Protein AF-A0A1J4JQF6-F1 (afdb_monomer_lite)

Secondary structure (DSSP, 8-state):
----SGGGS-TT-SEEE-TTS-----TTGGG-TT--EEE-TTS---S-TT----TT--EEE-TTSGGGGSTTHHHHHHHHH-TT--EETTEEPPHHHHHGGG-TTHHHHHHHHHTTPEEEE-TTS-EEEE-S---HHHHHHHHHHHHTTS--------HHHHHHHHHHHHHHHHHHHHHHHHT-------------TTHHHHHHHHHHHSPPPHHHHHHHHHHHHHHHHHHHHHHHHHHHHHHHHHHHHHHHHHHHHHHHHHHHHHHHHHHH-TT-HHHHHHHHHHHHHHHHTTTHHHHHHHHHHHHHHHHHHHHHHTT---------HHHHHHHHHHHHHHHHHHHHHHHHHHHHHHHHHHHHHHHHHHHHHHHHHHHHHHHHHHHHHHHHHHHHHHHHHHHHHHHHHHHHHHHHHHHHHHHHHHHHHHHHHHHHHHHHHHHHTT------

Structure (mmCIF, N/CA/C/O backbone):
data_AF-A0A1J4JQF6-F1
#
_entry.id   AF-A0A1J4JQF6-F1
#
loop_
_atom_site.group_PDB
_atom_site.id
_atom_site.type_symbol
_atom_site.label_atom_id
_atom_site.label_alt_id
_atom_site.label_comp_id
_atom_site.label_asym_id
_atom_site.label_entity_id
_atom_site.label_seq_id
_atom_site.pdbx_PDB_ins_code
_atom_site.Cartn_x
_atom_site.Cartn_y
_atom_site.Cartn_z
_atom_site.occupancy
_atom_site.B_iso_or_equiv
_atom_site.auth_seq_id
_atom_site.auth_comp_id
_atom_site.auth_asym_id
_atom_site.auth_atom_id
_atom_site.pdbx_PDB_model_num
ATOM 1 N N . MET A 1 1 ? 3.246 -4.692 26.650 1.00 54.38 1 MET A N 1
ATOM 2 C CA . MET A 1 1 ? 4.022 -3.482 26.991 1.00 54.38 1 MET A CA 1
ATOM 3 C C . MET A 1 1 ? 3.945 -2.548 25.800 1.00 54.38 1 MET A C 1
ATOM 5 O O . MET A 1 1 ? 4.143 -3.024 24.689 1.00 54.38 1 MET A O 1
ATOM 9 N N . ASN A 1 2 ? 3.600 -1.278 26.016 1.00 64.62 2 ASN A N 1
ATOM 10 C CA . ASN A 1 2 ? 3.601 -0.283 24.946 1.00 64.62 2 ASN A CA 1
ATOM 11 C C . ASN A 1 2 ? 5.020 0.256 24.807 1.00 64.62 2 ASN A C 1
ATOM 13 O O . ASN A 1 2 ? 5.475 1.004 25.667 1.00 64.62 2 ASN A O 1
ATOM 17 N N . PHE A 1 3 ? 5.720 -0.160 23.757 1.00 76.44 3 PHE A N 1
ATOM 18 C CA . PHE A 1 3 ? 7.045 0.365 23.451 1.00 76.44 3 PHE A CA 1
ATOM 19 C C . PHE A 1 3 ? 6.894 1.458 22.400 1.00 76.44 3 PHE A C 1
ATOM 21 O O . PHE A 1 3 ? 6.504 1.190 21.263 1.00 76.44 3 PHE A O 1
ATOM 28 N N . SER A 1 4 ? 7.180 2.697 22.787 1.00 78.31 4 SER A N 1
ATOM 29 C CA . SER A 1 4 ? 7.195 3.841 21.870 1.00 78.31 4 SER A CA 1
ATOM 30 C C . SER A 1 4 ? 8.532 3.996 21.149 1.00 78.31 4 SER A C 1
ATOM 32 O O . SER A 1 4 ? 8.583 4.597 20.076 1.00 78.31 4 SER A O 1
ATOM 34 N N . SER A 1 5 ? 9.611 3.462 21.728 1.00 87.19 5 SER A N 1
ATOM 35 C CA . SER A 1 5 ? 10.968 3.632 21.225 1.00 87.19 5 SER A CA 1
ATOM 36 C C . SER A 1 5 ? 11.800 2.365 21.391 1.00 87.19 5 SER A C 1
ATOM 38 O O . SER A 1 5 ? 11.617 1.591 22.330 1.00 87.19 5 SER A O 1
ATOM 40 N N . PHE A 1 6 ? 12.782 2.177 20.508 1.00 92.62 6 PHE A N 1
ATOM 41 C CA . PHE A 1 6 ? 13.780 1.124 20.674 1.00 92.62 6 PHE A CA 1
ATOM 42 C C . PHE A 1 6 ? 14.639 1.350 21.920 1.00 92.62 6 PHE A C 1
ATOM 44 O O . PHE A 1 6 ? 15.170 0.385 22.464 1.00 92.62 6 PHE A O 1
ATOM 51 N N . HIS A 1 7 ? 14.756 2.588 22.416 1.00 91.81 7 HIS A N 1
ATOM 52 C CA . HIS A 1 7 ? 15.468 2.897 23.660 1.00 91.81 7 HIS A CA 1
ATOM 53 C C . HIS A 1 7 ? 14.913 2.150 24.877 1.00 91.81 7 HIS A C 1
ATOM 55 O O . HIS A 1 7 ? 15.701 1.775 25.742 1.00 91.81 7 HIS A O 1
ATOM 61 N N . ASP A 1 8 ? 13.625 1.816 24.866 1.00 87.88 8 ASP A N 1
ATOM 62 C CA . ASP A 1 8 ? 12.907 1.229 26.001 1.00 87.88 8 ASP A CA 1
ATOM 63 C C . ASP A 1 8 ? 13.146 -0.288 26.165 1.00 87.88 8 ASP A C 1
ATOM 65 O O . ASP A 1 8 ? 12.701 -0.888 27.139 1.00 87.88 8 ASP A O 1
ATOM 69 N N . ILE A 1 9 ? 13.832 -0.930 25.211 1.00 90.50 9 ILE A N 1
ATOM 70 C CA . ILE A 1 9 ? 13.995 -2.393 25.141 1.00 90.50 9 ILE A CA 1
ATOM 71 C C . ILE A 1 9 ? 15.447 -2.795 25.453 1.00 90.50 9 ILE A C 1
ATOM 73 O O . ILE A 1 9 ? 16.387 -2.167 24.976 1.00 90.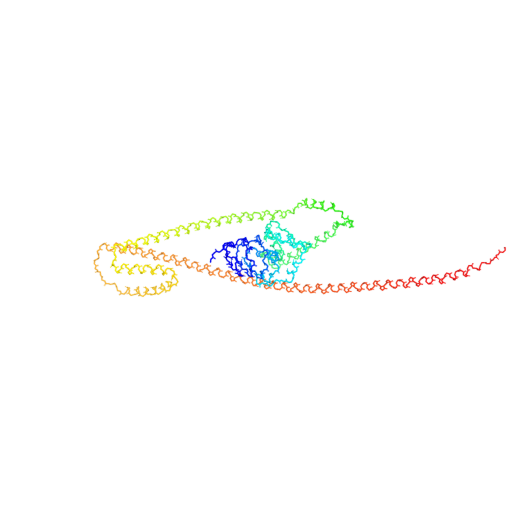50 9 ILE A O 1
ATOM 77 N N . GLU A 1 10 ? 15.690 -3.860 26.211 1.00 90.81 10 GLU A N 1
ATOM 78 C CA . GLU A 1 10 ? 17.061 -4.340 26.464 1.00 90.81 10 GLU A CA 1
ATOM 79 C C . GLU A 1 10 ? 17.756 -4.875 25.189 1.00 90.81 10 GLU A C 1
ATOM 81 O O . GLU A 1 10 ? 17.100 -5.463 24.342 1.00 90.81 10 GLU A O 1
ATOM 86 N N . PRO A 1 11 ? 19.079 -4.721 25.005 1.00 89.06 11 PRO A N 1
ATOM 87 C CA . PRO A 1 11 ? 19.758 -4.986 23.724 1.00 89.06 11 PRO A CA 1
ATOM 88 C C . PRO A 1 11 ? 19.909 -6.468 23.318 1.00 89.06 11 PRO A C 1
ATOM 90 O O . PRO A 1 11 ? 20.356 -6.750 22.207 1.00 89.06 11 PRO A O 1
ATOM 93 N N . ASN A 1 12 ? 19.553 -7.421 24.183 1.00 91.88 12 ASN A N 1
ATOM 94 C CA . ASN A 1 12 ? 19.925 -8.837 24.039 1.00 91.88 12 ASN A CA 1
ATOM 95 C C . ASN A 1 12 ? 18.908 -9.707 23.274 1.00 91.88 12 ASN A C 1
ATOM 97 O O . ASN A 1 12 ? 18.978 -10.933 23.343 1.00 91.88 12 ASN A O 1
ATOM 101 N N . PHE A 1 13 ? 17.970 -9.107 22.540 1.00 94.25 13 PHE A N 1
ATOM 102 C CA . PHE A 1 13 ? 16.966 -9.858 21.781 1.00 94.25 13 PHE A CA 1
ATOM 103 C C . PHE A 1 13 ? 17.447 -10.247 20.380 1.00 94.25 13 PHE A C 1
ATOM 105 O O . PHE A 1 13 ? 18.063 -9.455 19.666 1.00 94.25 13 PHE A O 1
ATOM 112 N N . THR A 1 14 ? 17.095 -11.465 19.971 1.00 97.06 14 THR A N 1
ATOM 113 C CA . THR A 1 14 ? 17.257 -11.969 18.599 1.00 97.06 14 THR A CA 1
ATOM 114 C C . THR A 1 14 ? 16.012 -11.734 17.746 1.00 97.06 14 THR A C 1
ATOM 116 O O . THR A 1 14 ? 16.110 -11.640 16.526 1.00 97.06 14 THR A O 1
ATOM 119 N N . GLU A 1 15 ? 14.841 -11.586 18.365 1.00 97.56 15 GLU A N 1
ATOM 120 C CA . GLU A 1 15 ? 13.578 -11.317 17.682 1.00 97.56 15 GLU A CA 1
ATOM 121 C C . GLU A 1 15 ? 12.820 -10.206 18.412 1.00 97.56 15 GLU A C 1
ATOM 123 O O . GLU A 1 15 ? 12.646 -10.257 19.630 1.00 97.56 15 GLU A O 1
ATOM 128 N N . ILE A 1 16 ? 12.366 -9.195 17.670 1.00 96.69 16 ILE A N 1
ATOM 129 C CA . ILE A 1 16 ? 11.576 -8.081 18.204 1.00 96.69 16 ILE A CA 1
ATOM 130 C C . ILE A 1 16 ? 10.294 -7.944 17.389 1.00 96.69 16 ILE A C 1
ATOM 132 O O . ILE A 1 16 ? 10.332 -7.793 16.167 1.00 96.69 16 ILE A O 1
ATOM 136 N N . ASN A 1 17 ? 9.150 -7.949 18.078 1.00 96.19 17 ASN A N 1
ATOM 137 C CA . ASN A 1 17 ? 7.843 -7.678 17.489 1.00 96.19 17 ASN A CA 1
ATOM 138 C C . ASN A 1 17 ? 7.193 -6.461 18.158 1.00 96.19 17 ASN A C 1
ATOM 140 O O . ASN A 1 17 ? 6.774 -6.516 19.311 1.00 96.19 17 ASN A O 1
ATOM 144 N N . MET A 1 18 ? 7.098 -5.374 17.400 1.00 94.81 18 MET A N 1
ATOM 145 C CA . MET A 1 18 ? 6.457 -4.111 17.757 1.00 94.81 18 MET A CA 1
ATOM 146 C C . MET A 1 18 ? 5.258 -3.823 16.841 1.00 94.81 18 MET A C 1
ATOM 148 O O . MET A 1 18 ? 4.912 -2.664 16.610 1.00 94.81 18 MET A O 1
ATOM 152 N N . SER A 1 19 ? 4.624 -4.859 16.281 1.00 96.12 19 SER A N 1
ATOM 153 C CA . SER A 1 19 ? 3.464 -4.674 15.410 1.00 96.12 19 SER A CA 1
ATOM 154 C C . SER A 1 19 ? 2.338 -3.919 16.124 1.00 96.12 19 SER A C 1
ATOM 156 O O . SER A 1 19 ? 1.979 -4.249 17.255 1.00 96.12 19 SER A O 1
ATOM 158 N N . GLY A 1 20 ? 1.758 -2.923 15.452 1.00 93.25 20 GLY A N 1
ATOM 159 C CA . GLY A 1 20 ? 0.657 -2.109 15.984 1.00 93.25 20 GLY A CA 1
ATOM 160 C C . GLY A 1 20 ? 1.062 -1.098 17.063 1.00 93.25 20 GLY A C 1
ATOM 161 O O . GLY A 1 20 ? 0.194 -0.437 17.627 1.00 93.25 20 GLY A O 1
ATOM 162 N N . GLN A 1 21 ? 2.356 -0.973 17.368 1.00 93.69 21 GLN A N 1
ATOM 163 C CA . GLN A 1 21 ? 2.862 -0.003 18.339 1.00 93.69 21 GLN A CA 1
ATOM 164 C C . GLN A 1 21 ? 3.095 1.373 17.683 1.00 93.69 21 GLN A C 1
ATOM 166 O O . GLN A 1 21 ? 3.360 1.453 16.479 1.00 93.69 21 GLN A O 1
ATOM 171 N N . PRO A 1 22 ? 3.047 2.483 18.443 1.00 90.88 22 PRO A N 1
ATOM 172 C CA . PRO A 1 22 ? 3.222 3.837 17.911 1.00 90.88 22 PRO A CA 1
ATOM 173 C C . PRO A 1 22 ? 4.701 4.186 17.649 1.00 90.88 22 PRO A C 1
ATOM 175 O O . PRO A 1 22 ? 5.174 5.257 18.020 1.00 90.88 22 PRO A O 1
ATOM 178 N N . VAL A 1 23 ? 5.451 3.285 17.011 1.00 91.69 23 VAL A N 1
ATOM 179 C CA . VAL A 1 23 ? 6.859 3.504 16.650 1.00 91.69 23 VAL A CA 1
ATOM 180 C C . VAL A 1 23 ? 6.935 4.521 15.514 1.00 91.69 23 VAL A C 1
ATOM 182 O O . VAL A 1 23 ? 6.293 4.346 14.476 1.00 91.69 23 VAL A O 1
ATOM 185 N N . LEU A 1 24 ? 7.723 5.581 15.710 1.00 90.88 24 LEU A N 1
ATOM 186 C CA . LEU A 1 24 ? 7.863 6.692 14.758 1.00 90.88 24 LEU A CA 1
ATOM 187 C C . LEU A 1 24 ? 9.199 6.681 14.000 1.00 90.88 24 LEU A C 1
ATOM 189 O O . LEU A 1 24 ? 9.272 7.191 12.880 1.00 90.88 24 LEU A O 1
ATOM 193 N N . SER A 1 25 ? 10.254 6.120 14.595 1.00 92.94 25 SER A N 1
ATOM 194 C CA . SER A 1 25 ? 11.617 6.131 14.052 1.00 92.94 25 SER A CA 1
ATOM 195 C C . SER A 1 25 ? 12.399 4.874 14.444 1.00 92.94 25 SER A C 1
ATOM 197 O O . SER A 1 25 ? 11.974 4.103 15.302 1.00 92.94 25 SER A O 1
ATOM 199 N N . PHE A 1 26 ? 13.566 4.693 13.822 1.00 96.44 26 PHE A N 1
ATOM 200 C CA . PHE A 1 26 ? 14.529 3.643 14.166 1.00 96.44 26 PHE A CA 1
ATOM 201 C C . PHE A 1 26 ? 15.577 4.098 15.191 1.00 96.44 26 PHE A C 1
ATOM 203 O O . PHE A 1 26 ? 16.621 3.466 15.332 1.00 96.44 26 PHE A O 1
ATOM 210 N N . ASP A 1 27 ? 15.330 5.204 15.892 1.00 94.88 27 ASP A N 1
ATOM 211 C CA . ASP A 1 27 ? 16.295 5.731 16.853 1.00 94.88 27 ASP A CA 1
ATOM 212 C C . ASP A 1 27 ? 16.505 4.754 18.015 1.00 94.88 27 ASP A C 1
ATOM 214 O O . ASP A 1 27 ? 15.544 4.200 18.545 1.00 94.88 27 ASP A O 1
ATOM 218 N N . GLY A 1 28 ? 17.765 4.507 18.371 1.00 95.06 28 GLY A N 1
ATOM 219 C CA . GLY A 1 28 ? 18.155 3.521 19.379 1.00 95.06 28 GLY A CA 1
ATOM 220 C C . GLY A 1 28 ? 18.255 2.075 18.880 1.00 95.06 28 GLY A C 1
ATOM 221 O O . GLY A 1 28 ? 18.644 1.206 19.663 1.00 95.06 28 GLY A O 1
ATOM 222 N N . ILE A 1 29 ? 17.974 1.786 17.600 1.00 96.69 29 ILE A N 1
ATOM 223 C CA . ILE A 1 29 ? 18.066 0.417 17.062 1.00 96.69 29 ILE A CA 1
ATOM 224 C C . ILE A 1 29 ? 19.509 -0.116 17.004 1.00 96.69 29 ILE A C 1
ATOM 226 O O . ILE A 1 29 ? 19.724 -1.326 16.962 1.00 96.69 29 ILE A O 1
ATOM 230 N N . GLN A 1 30 ? 20.526 0.754 17.071 1.00 95.88 30 GLN A N 1
ATOM 231 C CA . GLN A 1 30 ? 21.930 0.332 16.987 1.00 95.88 30 GLN A CA 1
ATOM 232 C C . GLN A 1 30 ? 22.398 -0.608 18.102 1.00 95.88 30 GLN A C 1
ATOM 234 O O . GLN A 1 30 ? 23.458 -1.220 17.975 1.00 95.88 30 GLN A O 1
ATOM 239 N N . LYS A 1 31 ? 21.645 -0.741 19.196 1.00 95.94 31 LYS A N 1
ATOM 240 C CA . LYS A 1 31 ? 22.035 -1.613 20.308 1.00 95.94 31 LYS A CA 1
ATOM 241 C C . LYS A 1 31 ? 21.756 -3.101 20.060 1.00 95.94 31 LYS A C 1
ATOM 243 O O . LYS A 1 31 ? 22.347 -3.930 20.741 1.00 95.94 31 LYS A O 1
ATOM 248 N N . PHE A 1 32 ? 20.923 -3.457 19.078 1.00 96.44 32 PHE A N 1
ATOM 249 C CA . PHE A 1 32 ? 20.536 -4.851 18.822 1.00 96.44 32 PHE A CA 1
ATOM 250 C C . PHE A 1 32 ? 21.430 -5.530 17.778 1.00 96.44 32 PHE A C 1
ATOM 252 O O . PHE A 1 32 ? 20.975 -5.964 16.723 1.00 96.44 32 PHE A O 1
ATOM 259 N N . GLN A 1 33 ? 22.726 -5.648 18.069 1.00 94.69 33 GLN A N 1
ATOM 260 C CA . GLN A 1 33 ? 23.695 -6.251 17.138 1.00 94.69 33 GLN A CA 1
ATOM 261 C C . GLN A 1 33 ? 23.404 -7.732 16.830 1.00 94.69 33 GLN A C 1
ATOM 263 O O . GLN A 1 33 ? 23.806 -8.235 15.783 1.00 94.69 33 GLN A O 1
ATOM 268 N N . ASN A 1 34 ? 22.664 -8.417 17.707 1.00 96.00 34 ASN A N 1
ATOM 269 C CA . ASN A 1 34 ? 22.283 -9.825 17.566 1.00 96.00 34 ASN A CA 1
ATOM 270 C C . ASN A 1 34 ? 20.877 -10.028 16.973 1.00 96.00 34 ASN A C 1
ATOM 272 O O . ASN A 1 34 ? 20.404 -11.163 16.918 1.00 96.00 34 ASN A O 1
ATOM 276 N N . LEU A 1 35 ? 20.197 -8.956 16.550 1.00 98.06 35 LEU A N 1
ATOM 277 C CA . LEU A 1 35 ? 18.831 -9.041 16.037 1.00 98.06 35 LEU A CA 1
ATOM 278 C C . LEU A 1 35 ? 18.792 -9.803 14.712 1.00 98.06 35 LEU A C 1
ATOM 280 O O . LEU A 1 35 ? 19.500 -9.449 13.775 1.00 98.06 35 LEU A O 1
ATOM 284 N N . GLN A 1 36 ? 17.929 -10.812 14.638 1.00 98.44 36 GLN A N 1
ATOM 285 C CA . GLN A 1 36 ? 17.690 -11.650 13.464 1.00 98.44 36 GLN A CA 1
ATOM 286 C C . GLN A 1 36 ? 16.339 -11.349 12.814 1.00 98.44 36 GLN A C 1
ATOM 288 O O . GLN A 1 36 ? 16.258 -11.296 11.586 1.00 98.44 36 GLN A O 1
ATOM 293 N N . LYS A 1 37 ? 15.297 -11.085 13.616 1.00 98.62 37 LYS A N 1
ATOM 294 C CA . LYS A 1 37 ? 13.953 -10.766 13.115 1.00 98.62 37 LYS A CA 1
ATOM 295 C C . LYS A 1 37 ? 13.399 -9.481 13.713 1.00 98.62 37 LYS A C 1
ATOM 297 O O . LYS A 1 37 ? 13.409 -9.303 14.931 1.00 98.62 37 LYS A O 1
ATOM 302 N N . LEU A 1 38 ? 12.854 -8.621 12.858 1.00 98.31 38 LEU A N 1
ATOM 303 C CA . LEU A 1 38 ? 12.214 -7.371 13.259 1.00 98.31 38 LEU A CA 1
ATOM 304 C C . LEU A 1 38 ? 10.830 -7.225 12.622 1.00 98.31 38 LEU A C 1
ATOM 306 O O . LEU A 1 38 ? 10.707 -7.074 11.410 1.00 98.31 38 LEU A O 1
ATOM 310 N N . ASN A 1 39 ? 9.781 -7.192 13.438 1.00 98.12 39 ASN A N 1
ATOM 311 C CA . ASN A 1 39 ? 8.428 -6.885 12.987 1.00 98.12 39 ASN A CA 1
ATOM 312 C C . ASN A 1 39 ? 7.983 -5.524 13.533 1.00 98.12 39 ASN A C 1
ATOM 314 O O . ASN A 1 39 ? 7.780 -5.364 14.731 1.00 98.12 39 ASN A O 1
ATOM 318 N N . ILE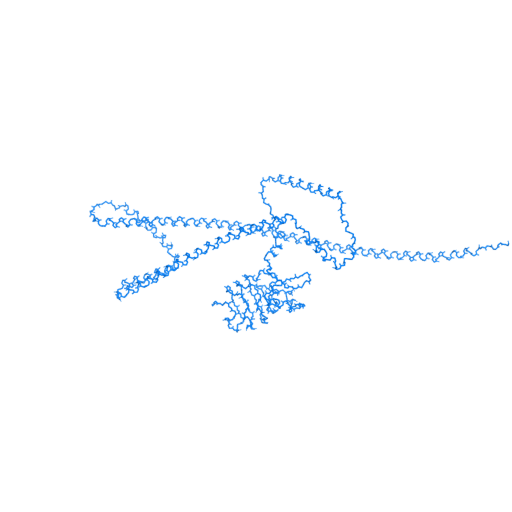 A 1 40 ? 7.804 -4.559 12.638 1.00 97.38 40 ILE A N 1
ATOM 319 C CA . ILE A 1 40 ? 7.267 -3.215 12.890 1.00 97.38 40 ILE A CA 1
ATOM 320 C C . ILE A 1 40 ? 6.058 -2.938 11.982 1.00 97.38 40 ILE A C 1
ATOM 322 O O . ILE A 1 40 ? 5.817 -1.802 11.563 1.00 97.38 40 ILE A O 1
ATOM 326 N N . SER A 1 41 ? 5.309 -3.978 11.617 1.00 97.69 41 SER A N 1
ATOM 327 C CA . SER A 1 41 ? 4.100 -3.829 10.804 1.00 97.69 41 SER A CA 1
ATOM 328 C C . SER A 1 41 ? 3.011 -3.044 11.543 1.00 97.69 41 SER A C 1
ATOM 330 O O . SER A 1 41 ? 2.933 -3.045 12.768 1.00 97.69 41 SER A O 1
ATOM 332 N N . ASN A 1 42 ? 2.152 -2.339 10.808 1.00 96.75 42 ASN A N 1
ATOM 333 C CA . ASN A 1 42 ? 1.084 -1.507 11.383 1.00 96.75 42 ASN A CA 1
ATOM 334 C C . ASN A 1 42 ? 1.589 -0.424 12.368 1.00 96.75 42 ASN A C 1
ATOM 336 O O . ASN A 1 42 ? 0.873 -0.048 13.292 1.00 96.75 42 ASN A O 1
ATOM 340 N N . THR A 1 43 ? 2.822 0.062 12.196 1.00 95.50 43 THR A N 1
ATOM 341 C CA . THR A 1 43 ? 3.388 1.186 12.964 1.00 95.50 43 THR A CA 1
ATOM 342 C C . THR A 1 43 ? 3.326 2.496 12.164 1.00 95.50 43 THR A C 1
ATOM 344 O O . THR A 1 43 ? 2.877 2.531 11.014 1.00 95.50 43 THR A O 1
ATOM 347 N N . LEU A 1 44 ? 3.791 3.598 12.759 1.00 94.56 44 LEU A N 1
ATOM 348 C CA . LEU A 1 44 ? 3.759 4.941 12.167 1.00 94.56 44 LEU A CA 1
ATOM 349 C C . LEU A 1 44 ? 5.097 5.365 11.539 1.00 94.56 44 LEU A C 1
ATOM 351 O O . LEU A 1 44 ? 5.285 6.538 11.210 1.00 94.56 44 LEU A O 1
ATOM 355 N N . VAL A 1 45 ? 6.022 4.424 11.335 1.00 95.00 45 VAL A N 1
ATOM 356 C CA . VAL A 1 45 ? 7.324 4.700 10.721 1.00 95.00 45 VAL A CA 1
ATOM 357 C C . VAL A 1 45 ? 7.136 5.219 9.292 1.00 95.00 45 VAL A C 1
ATOM 359 O O . VAL A 1 45 ? 6.472 4.604 8.453 1.00 95.00 45 VAL A O 1
ATOM 362 N N . THR A 1 46 ? 7.746 6.370 9.009 1.00 95.00 46 THR A N 1
ATOM 363 C CA . THR A 1 46 ? 7.672 7.040 7.700 1.00 95.00 46 THR A CA 1
ATOM 364 C C . THR A 1 46 ? 8.974 6.953 6.913 1.00 95.00 46 THR A C 1
ATOM 366 O O . THR A 1 46 ? 8.929 6.932 5.692 1.00 95.00 46 THR A O 1
ATOM 369 N N . THR A 1 47 ? 10.128 6.871 7.582 1.00 96.12 47 THR A N 1
ATOM 370 C CA . THR A 1 47 ? 11.461 6.909 6.957 1.00 96.12 47 THR A CA 1
ATOM 371 C C . THR A 1 47 ? 12.412 5.921 7.635 1.00 96.12 47 THR A C 1
ATOM 373 O O . THR A 1 47 ? 12.159 5.490 8.758 1.00 96.12 47 THR A O 1
ATOM 376 N N . PHE A 1 48 ? 13.545 5.616 6.997 1.00 97.38 48 PHE A N 1
ATOM 377 C CA . PHE A 1 48 ? 14.653 4.870 7.615 1.00 97.38 48 PHE A CA 1
ATOM 378 C C . PHE A 1 48 ? 15.624 5.772 8.397 1.00 97.38 48 PHE A C 1
ATOM 380 O O . PHE A 1 48 ? 16.781 5.414 8.612 1.00 97.38 48 PHE A O 1
ATOM 387 N N . LYS A 1 49 ? 15.179 6.961 8.826 1.00 95.75 49 LYS A N 1
ATOM 388 C CA . LYS A 1 49 ? 16.020 7.868 9.607 1.00 95.75 49 LYS A CA 1
ATOM 389 C C . LYS A 1 49 ? 16.481 7.178 10.895 1.00 95.75 49 LYS A C 1
ATOM 391 O O . LYS A 1 49 ? 15.660 6.578 11.588 1.00 95.75 49 LYS A O 1
ATOM 396 N N . HIS A 1 50 ? 17.770 7.304 11.211 1.00 95.81 50 HIS A N 1
ATOM 397 C CA . HIS A 1 50 ? 18.429 6.657 12.358 1.00 95.81 50 HIS A CA 1
ATOM 398 C C . HIS A 1 50 ? 18.546 5.126 12.265 1.00 95.81 50 HIS A C 1
ATOM 400 O O . HIS A 1 50 ? 19.024 4.496 13.205 1.00 95.81 50 HIS A O 1
ATOM 406 N N . ALA A 1 51 ? 18.177 4.515 11.134 1.00 97.38 51 ALA A N 1
ATOM 407 C CA . ALA A 1 51 ? 18.516 3.120 10.893 1.00 97.38 51 ALA A CA 1
ATOM 408 C C . ALA A 1 51 ? 20.042 2.948 10.819 1.00 97.38 51 ALA A C 1
ATOM 410 O O . ALA A 1 51 ? 20.768 3.832 10.356 1.00 97.38 51 ALA A O 1
ATOM 411 N N . THR A 1 52 ? 20.524 1.786 11.244 1.00 97.06 52 THR A N 1
ATOM 412 C CA . THR A 1 52 ? 21.931 1.394 11.136 1.00 97.06 52 THR A CA 1
ATOM 413 C C . THR A 1 52 ? 22.034 -0.016 10.578 1.00 97.06 52 THR A C 1
ATOM 415 O O . THR A 1 52 ? 21.058 -0.764 10.603 1.00 97.06 52 THR A O 1
ATOM 418 N N . THR A 1 53 ? 23.216 -0.399 10.106 1.00 97.69 53 THR A N 1
ATOM 419 C CA . THR A 1 53 ? 23.474 -1.771 9.670 1.00 97.69 53 THR A CA 1
ATOM 420 C C . THR A 1 53 ? 23.299 -2.741 10.839 1.00 97.69 53 THR A C 1
ATOM 422 O O . THR A 1 53 ? 23.911 -2.565 11.893 1.00 97.69 53 THR A O 1
ATOM 425 N N . LEU A 1 54 ? 22.495 -3.782 10.632 1.00 97.38 54 LEU A N 1
ATOM 426 C CA . LEU A 1 54 ? 22.263 -4.871 11.574 1.00 97.38 54 LEU A CA 1
ATOM 427 C C . LEU A 1 54 ? 22.771 -6.168 10.928 1.00 97.38 54 LEU A C 1
ATOM 429 O O . LEU A 1 54 ? 22.050 -6.782 10.143 1.00 97.38 54 LEU A O 1
ATOM 433 N N . PRO A 1 55 ? 24.019 -6.588 11.210 1.00 96.00 55 PRO A N 1
ATOM 434 C CA . PRO A 1 55 ? 24.712 -7.620 10.431 1.00 96.00 55 PRO A CA 1
ATOM 435 C C . PRO A 1 55 ? 24.047 -9.001 10.497 1.00 96.00 55 PRO A C 1
ATOM 437 O O . PRO A 1 55 ? 24.226 -9.813 9.592 1.00 96.00 55 PRO A O 1
ATOM 440 N N . ASN A 1 56 ? 23.287 -9.258 11.562 1.00 97.75 56 ASN A N 1
ATOM 441 C CA . ASN A 1 56 ? 22.606 -10.525 11.799 1.00 97.75 56 ASN A CA 1
ATOM 442 C C . ASN A 1 56 ? 21.129 -10.506 11.380 1.00 97.75 56 ASN A C 1
ATOM 444 O O . ASN A 1 56 ? 20.479 -11.546 11.461 1.00 97.75 56 ASN A O 1
ATOM 448 N N . LEU A 1 57 ? 20.599 -9.363 10.920 1.00 98.44 57 LEU A N 1
ATOM 449 C CA . LEU A 1 57 ? 19.187 -9.243 10.572 1.00 98.44 57 LEU A CA 1
ATOM 450 C C . LEU A 1 57 ? 18.914 -9.993 9.268 1.00 98.44 57 LEU A C 1
ATOM 452 O O . LEU A 1 57 ? 19.476 -9.666 8.219 1.00 98.44 57 LEU A O 1
ATOM 456 N N . THR A 1 58 ? 18.041 -10.993 9.341 1.00 98.56 58 THR A N 1
ATOM 457 C CA . THR A 1 58 ? 17.652 -11.853 8.219 1.00 98.56 58 THR A CA 1
ATOM 458 C C . THR A 1 58 ? 16.214 -11.611 7.778 1.00 98.56 58 THR A C 1
ATOM 460 O O . THR A 1 58 ? 15.906 -11.812 6.602 1.00 98.56 58 THR A O 1
ATOM 463 N N . GLU A 1 59 ? 15.337 -11.152 8.672 1.00 98.75 59 GLU A N 1
ATOM 464 C CA . GLU A 1 59 ? 13.920 -10.943 8.375 1.00 98.75 59 GLU A CA 1
ATOM 465 C C . GLU A 1 59 ? 13.419 -9.605 8.916 1.00 98.75 59 GLU A C 1
ATOM 467 O O . GLU A 1 59 ? 13.657 -9.247 10.073 1.00 98.75 59 GLU A O 1
ATOM 472 N N . ILE A 1 60 ? 12.675 -8.878 8.084 1.00 98.62 60 ILE A N 1
ATOM 473 C CA . ILE A 1 60 ? 12.029 -7.632 8.484 1.00 98.62 60 ILE A CA 1
ATOM 474 C C . ILE A 1 60 ? 10.625 -7.501 7.893 1.00 98.62 60 ILE A C 1
ATOM 476 O O . ILE A 1 60 ? 10.385 -7.796 6.720 1.00 98.62 60 ILE A O 1
ATOM 480 N N . ASP A 1 61 ? 9.688 -7.023 8.707 1.00 98.62 61 ASP A N 1
ATOM 481 C CA . ASP A 1 61 ? 8.320 -6.718 8.294 1.00 98.62 61 ASP A CA 1
ATOM 482 C C . ASP A 1 61 ? 7.936 -5.296 8.707 1.00 98.62 61 ASP A C 1
ATOM 484 O O . ASP A 1 61 ? 7.940 -4.952 9.884 1.00 98.62 61 ASP A O 1
ATOM 488 N N . PHE A 1 62 ? 7.589 -4.471 7.725 1.00 97.94 62 PHE A N 1
ATOM 489 C CA . PHE A 1 62 ? 7.083 -3.109 7.881 1.00 97.94 62 PHE A CA 1
ATOM 490 C C . PHE A 1 62 ? 5.808 -2.894 7.051 1.00 97.94 62 PHE A C 1
ATOM 492 O O . PHE A 1 62 ? 5.512 -1.773 6.623 1.00 97.94 62 PHE A O 1
ATOM 499 N N . ARG A 1 63 ? 5.033 -3.956 6.789 1.00 98.00 63 ARG A N 1
ATOM 500 C CA . ARG A 1 63 ? 3.735 -3.850 6.101 1.00 98.00 63 ARG A CA 1
ATOM 501 C C . ARG A 1 63 ? 2.796 -2.897 6.834 1.00 98.00 63 ARG A C 1
ATOM 503 O O . ARG A 1 63 ? 2.846 -2.765 8.054 1.00 98.00 63 ARG A O 1
ATOM 510 N N . ASN A 1 64 ? 1.917 -2.247 6.076 1.00 96.38 64 ASN A N 1
ATOM 511 C CA . ASN A 1 64 ? 0.917 -1.306 6.590 1.00 96.38 64 ASN A CA 1
ATOM 512 C C . ASN A 1 64 ? 1.502 -0.112 7.368 1.00 96.38 64 ASN A C 1
ATOM 514 O O . ASN A 1 64 ? 0.811 0.497 8.178 1.00 96.38 64 ASN A O 1
ATOM 518 N N . THR A 1 65 ? 2.758 0.249 7.110 1.00 96.62 65 THR A N 1
ATOM 519 C CA . THR A 1 65 ? 3.360 1.502 7.586 1.00 96.62 65 THR A CA 1
ATOM 520 C C . THR A 1 65 ? 3.280 2.575 6.495 1.00 96.62 65 THR A C 1
ATOM 522 O O . THR A 1 65 ? 3.235 2.235 5.305 1.00 96.62 65 THR A O 1
ATOM 525 N N . PRO A 1 66 ? 3.311 3.877 6.829 1.00 95.44 66 PRO A N 1
ATOM 526 C CA . PRO A 1 66 ? 3.485 4.934 5.831 1.00 95.44 66 PRO A CA 1
ATOM 527 C C . PRO A 1 66 ? 4.709 4.717 4.927 1.00 95.44 66 PRO A C 1
ATOM 529 O O . PRO A 1 66 ? 4.621 4.952 3.723 1.00 95.44 66 PRO A O 1
ATOM 532 N N . LEU A 1 67 ? 5.806 4.197 5.490 1.00 94.88 67 LEU A N 1
ATOM 533 C CA . LEU A 1 67 ? 7.032 3.833 4.776 1.00 94.88 67 LEU A CA 1
ATOM 534 C C . LEU A 1 67 ? 6.785 2.847 3.618 1.00 94.88 67 LEU A C 1
ATOM 536 O O . LEU A 1 67 ? 7.372 2.989 2.548 1.00 94.88 67 LEU A O 1
ATOM 540 N N . SER A 1 68 ? 5.874 1.881 3.780 1.00 95.00 68 SER A N 1
ATOM 541 C CA . SER A 1 68 ? 5.594 0.857 2.756 1.00 95.00 68 SER A CA 1
ATOM 542 C C . SER A 1 68 ? 4.988 1.389 1.447 1.00 95.00 68 SER A C 1
ATOM 544 O O . SER A 1 68 ? 4.948 0.663 0.456 1.00 95.00 68 SER A O 1
ATOM 546 N N . LYS A 1 69 ? 4.529 2.649 1.416 1.00 91.69 69 LYS A N 1
ATOM 547 C CA . LYS A 1 69 ? 3.891 3.271 0.242 1.00 91.69 69 LYS A CA 1
ATOM 548 C C . LYS A 1 69 ? 4.886 3.817 -0.784 1.00 91.69 69 LYS A C 1
ATOM 550 O O . LYS A 1 69 ? 4.469 4.233 -1.865 1.00 91.69 69 LYS A O 1
ATOM 555 N N . TYR A 1 70 ? 6.170 3.876 -0.442 1.00 89.62 70 TYR A N 1
ATOM 556 C CA . TYR A 1 70 ? 7.180 4.490 -1.295 1.00 89.62 70 TYR A CA 1
ATOM 557 C C . TYR A 1 70 ? 7.771 3.491 -2.298 1.00 89.62 70 TYR A C 1
ATOM 559 O O . TYR A 1 70 ? 7.963 2.316 -1.970 1.00 89.62 70 TYR A O 1
ATOM 567 N N . PRO A 1 71 ? 8.079 3.940 -3.529 1.00 91.12 71 PRO A N 1
ATOM 568 C CA . PRO A 1 71 ? 8.800 3.114 -4.486 1.00 91.12 71 PRO A CA 1
ATOM 569 C C . PRO A 1 71 ? 10.204 2.806 -3.955 1.00 91.12 71 PRO A C 1
ATOM 571 O O . PRO A 1 71 ? 10.779 3.593 -3.206 1.00 91.12 71 PRO A O 1
ATOM 574 N N . PHE A 1 72 ? 10.755 1.666 -4.363 1.00 95.44 72 PHE A N 1
ATOM 575 C CA . PHE A 1 72 ? 12.086 1.197 -3.963 1.00 95.44 72 PHE A CA 1
ATOM 576 C C . PHE A 1 72 ? 12.290 1.003 -2.446 1.00 95.44 72 PHE A C 1
ATOM 578 O O . PHE A 1 72 ? 13.418 0.982 -1.958 1.00 95.44 72 PHE A O 1
ATOM 585 N N . VAL A 1 73 ? 11.213 0.881 -1.658 1.00 97.06 73 VAL A N 1
ATOM 586 C CA . VAL A 1 73 ? 11.311 0.758 -0.191 1.00 97.06 73 VAL A CA 1
ATOM 587 C C . VAL A 1 73 ? 12.066 -0.501 0.254 1.00 97.06 73 VAL A C 1
ATOM 589 O O . VAL A 1 73 ? 12.679 -0.510 1.320 1.00 97.06 73 VAL A O 1
ATOM 592 N N . ARG A 1 74 ? 12.053 -1.568 -0.553 1.00 98.06 74 ARG A N 1
ATOM 593 C CA . ARG A 1 74 ? 12.772 -2.816 -0.260 1.00 98.06 74 ARG A CA 1
ATOM 594 C C . ARG A 1 74 ? 14.277 -2.625 -0.426 1.00 98.06 74 ARG A C 1
ATOM 596 O O . ARG A 1 74 ? 15.045 -2.982 0.456 1.00 98.06 74 ARG A O 1
ATOM 603 N N . GLU A 1 75 ? 14.685 -1.955 -1.490 1.00 97.94 75 GLU A N 1
ATOM 604 C CA . GLU A 1 75 ? 16.058 -1.553 -1.763 1.00 97.94 75 GLU A CA 1
ATOM 605 C C . GLU A 1 75 ? 16.553 -0.563 -0.705 1.00 97.94 75 GLU A C 1
ATOM 607 O O . GLU A 1 75 ? 17.653 -0.713 -0.177 1.00 97.94 75 GLU A O 1
ATOM 612 N N . MET A 1 76 ? 15.715 0.405 -0.320 1.00 98.00 76 MET A N 1
ATOM 613 C CA . MET A 1 76 ? 15.998 1.298 0.806 1.00 98.00 76 MET A CA 1
ATOM 614 C C . MET A 1 76 ? 16.196 0.515 2.105 1.00 98.00 76 MET A C 1
ATOM 616 O O . MET A 1 76 ? 17.128 0.807 2.844 1.00 98.00 76 MET A O 1
ATOM 620 N N . CYS A 1 77 ? 15.378 -0.503 2.375 1.00 98.38 77 CYS A N 1
ATOM 621 C CA . CYS A 1 77 ? 15.534 -1.355 3.551 1.00 98.38 77 CYS A CA 1
ATOM 622 C C . CYS A 1 77 ? 16.904 -2.055 3.575 1.00 98.38 77 CYS A C 1
ATOM 624 O O . CYS A 1 77 ? 17.580 -2.041 4.605 1.00 98.38 77 CYS A O 1
ATOM 626 N N . LEU A 1 78 ? 17.353 -2.578 2.430 1.00 98.38 78 LEU A N 1
ATOM 627 C CA . LEU A 1 78 ? 18.675 -3.195 2.289 1.00 98.38 78 LEU A CA 1
ATOM 628 C C . LEU A 1 78 ? 19.813 -2.184 2.475 1.00 98.38 78 LEU A C 1
ATOM 630 O O . LEU A 1 78 ? 20.789 -2.475 3.162 1.00 98.38 78 LEU A O 1
ATOM 634 N N . PHE A 1 79 ? 19.687 -0.973 1.928 1.00 98.06 79 PHE A N 1
ATOM 635 C CA . PHE A 1 79 ? 20.660 0.095 2.177 1.00 98.06 79 PHE A CA 1
ATOM 636 C C . PHE A 1 79 ? 20.656 0.560 3.645 1.00 98.06 79 PHE A C 1
ATOM 638 O O . PHE A 1 79 ? 21.707 0.883 4.197 1.00 98.06 79 PHE A O 1
ATOM 645 N N . ALA A 1 80 ? 19.497 0.572 4.305 1.00 98.06 80 ALA A N 1
ATOM 646 C CA . ALA A 1 80 ? 19.356 0.997 5.693 1.00 98.06 80 ALA A CA 1
ATOM 647 C C . ALA A 1 80 ? 20.012 0.007 6.667 1.00 98.06 80 ALA A C 1
ATOM 649 O O . ALA A 1 80 ? 20.884 0.408 7.441 1.00 98.06 80 ALA A O 1
ATOM 650 N N . PHE A 1 81 ? 19.619 -1.268 6.592 1.00 98.19 81 PHE A N 1
ATOM 651 C CA . PHE A 1 81 ? 19.956 -2.306 7.573 1.00 98.19 81 PHE A CA 1
ATOM 652 C C . PHE A 1 81 ? 21.038 -3.286 7.115 1.00 98.19 81 PHE A C 1
ATOM 654 O O . PHE A 1 81 ? 21.613 -3.982 7.947 1.00 98.19 81 PHE A O 1
ATOM 661 N N . GLY A 1 82 ? 21.361 -3.320 5.825 1.00 97.44 82 GLY A N 1
ATOM 662 C CA . GLY A 1 82 ? 22.364 -4.210 5.254 1.00 97.44 82 GLY A CA 1
ATOM 663 C C . GLY A 1 82 ? 21.777 -5.328 4.390 1.00 97.44 82 GLY A C 1
ATOM 664 O O . GLY A 1 82 ? 20.577 -5.592 4.358 1.00 97.44 82 GLY A O 1
ATOM 665 N N . PHE A 1 83 ? 22.678 -6.005 3.679 1.00 97.81 83 PHE A N 1
ATOM 666 C CA . PHE A 1 83 ? 22.358 -7.024 2.673 1.00 97.81 83 PHE A CA 1
ATOM 667 C C . PHE A 1 83 ? 22.324 -8.461 3.229 1.00 97.81 83 PHE A C 1
ATOM 669 O O . PHE A 1 83 ? 22.301 -9.417 2.460 1.00 97.81 83 PHE A O 1
ATOM 676 N N . SER A 1 84 ? 22.325 -8.627 4.557 1.00 97.38 84 SER A N 1
ATOM 677 C CA . SER A 1 84 ? 22.100 -9.918 5.230 1.00 97.38 84 SER A CA 1
ATOM 678 C C . SER A 1 84 ? 20.629 -10.351 5.209 1.00 97.38 84 SER A C 1
ATOM 680 O O . SER A 1 84 ? 20.333 -11.532 5.409 1.00 97.38 84 SER A O 1
ATOM 682 N N . ILE A 1 85 ? 19.714 -9.408 4.957 1.00 98.50 85 ILE A N 1
ATOM 683 C CA . ILE A 1 85 ? 18.270 -9.638 4.947 1.00 98.50 85 ILE A CA 1
ATOM 684 C C . ILE A 1 85 ? 17.900 -10.580 3.798 1.00 98.50 85 ILE A C 1
ATOM 686 O O . ILE A 1 85 ? 18.271 -10.374 2.643 1.00 98.50 85 ILE A O 1
ATOM 690 N N . ARG A 1 86 ? 17.126 -11.613 4.127 1.00 98.38 86 ARG A N 1
ATOM 691 C CA . ARG A 1 86 ? 16.612 -12.627 3.200 1.00 98.38 86 ARG A CA 1
ATOM 692 C C . ARG A 1 86 ? 15.120 -12.485 2.953 1.00 98.38 86 ARG A C 1
ATOM 694 O O . ARG A 1 86 ? 14.669 -12.842 1.870 1.00 98.38 86 ARG A O 1
ATOM 701 N N . LEU A 1 87 ? 14.372 -11.961 3.924 1.00 98.69 87 LEU A N 1
ATOM 702 C CA . LEU A 1 87 ? 12.921 -11.816 3.854 1.00 98.69 87 LEU A CA 1
ATOM 703 C C . LEU A 1 87 ? 12.510 -10.380 4.196 1.00 98.69 87 LEU A C 1
ATOM 705 O O . LEU A 1 87 ? 12.809 -9.883 5.279 1.00 98.69 87 LEU A O 1
ATOM 709 N N . ILE A 1 88 ? 11.785 -9.731 3.286 1.00 98.62 88 ILE A N 1
ATOM 710 C CA . ILE A 1 88 ? 11.185 -8.411 3.506 1.00 98.62 88 ILE A CA 1
ATOM 711 C C . ILE A 1 88 ? 9.678 -8.525 3.289 1.00 98.62 88 ILE A C 1
ATOM 713 O O . ILE A 1 88 ? 9.232 -8.893 2.199 1.00 98.62 88 ILE A O 1
ATOM 717 N N . ASN A 1 89 ? 8.881 -8.175 4.302 1.00 98.12 89 ASN A N 1
ATOM 718 C CA . ASN A 1 89 ? 7.412 -8.199 4.250 1.00 98.12 89 ASN A CA 1
ATOM 719 C C . ASN A 1 89 ? 6.848 -9.577 3.846 1.00 98.12 89 ASN A C 1
ATOM 721 O O . ASN A 1 89 ? 5.881 -9.665 3.085 1.00 98.12 89 ASN A O 1
ATOM 725 N N . GLY A 1 90 ? 7.490 -10.655 4.309 1.00 97.38 90 GLY A N 1
ATOM 726 C CA . GLY A 1 90 ? 7.117 -12.036 3.984 1.00 97.38 90 GLY A CA 1
ATOM 727 C C . GLY A 1 90 ? 7.511 -12.504 2.578 1.00 97.38 90 GLY A C 1
ATOM 728 O O . GLY A 1 90 ? 7.121 -13.597 2.182 1.00 97.38 90 GLY A O 1
ATOM 729 N N . LYS A 1 91 ? 8.256 -11.699 1.810 1.00 98.25 91 LYS A N 1
ATOM 730 C CA . LYS A 1 91 ? 8.755 -12.059 0.476 1.00 98.25 91 LYS A CA 1
ATOM 731 C C . LYS A 1 91 ? 10.271 -12.143 0.477 1.00 98.25 91 LYS A C 1
ATOM 733 O O . LYS A 1 91 ? 10.929 -11.259 1.030 1.00 98.25 91 LYS A O 1
ATOM 738 N N . GLU A 1 92 ? 10.806 -13.156 -0.191 1.00 98.50 92 GLU A N 1
ATOM 739 C CA . GLU A 1 92 ? 12.248 -13.311 -0.360 1.00 98.50 92 GLU A CA 1
ATOM 740 C C . GLU A 1 92 ? 12.857 -12.108 -1.088 1.00 98.50 92 GLU A C 1
ATOM 742 O O . GLU A 1 92 ? 12.208 -11.464 -1.919 1.00 98.50 92 GLU A O 1
ATOM 747 N N . VAL A 1 93 ? 14.089 -11.767 -0.719 1.00 98.19 93 VAL A N 1
ATOM 748 C CA . VAL A 1 93 ? 14.900 -10.766 -1.415 1.00 98.19 93 VAL A CA 1
ATOM 749 C C . VAL A 1 93 ? 15.405 -11.377 -2.717 1.00 98.19 93 VAL A C 1
ATOM 751 O O . VAL A 1 93 ? 16.011 -12.451 -2.694 1.00 98.19 93 VAL A O 1
ATOM 754 N N . THR A 1 94 ? 15.139 -10.712 -3.841 1.00 98.12 94 THR A N 1
ATOM 755 C CA . THR A 1 94 ? 15.508 -11.220 -5.168 1.00 98.12 94 THR A CA 1
ATOM 756 C C . THR A 1 94 ? 17.005 -11.069 -5.428 1.00 98.12 94 THR A C 1
ATOM 758 O O . THR A 1 94 ? 17.714 -10.335 -4.733 1.00 98.12 94 THR A O 1
ATOM 761 N N . ASP A 1 95 ? 17.515 -11.755 -6.447 1.00 97.31 95 ASP A N 1
ATOM 762 C CA . ASP A 1 95 ? 18.933 -11.663 -6.791 1.00 97.31 95 ASP A CA 1
ATOM 763 C C . ASP A 1 95 ? 19.296 -10.287 -7.370 1.00 97.31 95 ASP A C 1
ATOM 765 O O . ASP A 1 95 ? 20.398 -9.795 -7.131 1.00 97.31 95 ASP A O 1
ATOM 769 N N . GLU A 1 96 ? 18.363 -9.604 -8.043 1.00 96.12 96 GLU A N 1
ATOM 770 C CA . GLU A 1 96 ? 18.537 -8.210 -8.465 1.00 96.12 96 GLU A CA 1
ATOM 771 C C . GLU A 1 96 ? 18.697 -7.273 -7.263 1.00 96.12 96 GLU A C 1
ATOM 773 O O . GLU A 1 96 ? 19.594 -6.429 -7.252 1.00 96.12 96 GLU A O 1
ATOM 778 N N . GLU A 1 97 ? 17.874 -7.452 -6.226 1.00 97.31 97 GLU A N 1
ATOM 779 C CA . GLU A 1 97 ? 17.973 -6.692 -4.979 1.00 97.31 97 GLU A CA 1
ATOM 780 C C . GLU A 1 97 ? 19.293 -6.994 -4.248 1.00 97.31 97 GLU A C 1
ATOM 782 O O . GLU A 1 97 ? 19.967 -6.078 -3.774 1.00 97.31 97 GLU A O 1
ATOM 787 N N . ARG A 1 98 ? 19.724 -8.264 -4.213 1.00 96.44 98 ARG A N 1
ATOM 788 C CA . ARG A 1 98 ? 21.026 -8.662 -3.644 1.00 96.44 98 ARG A CA 1
ATOM 789 C C . ARG A 1 98 ? 22.210 -8.070 -4.406 1.00 96.44 98 ARG A C 1
ATOM 791 O O . ARG A 1 98 ? 23.203 -7.682 -3.783 1.00 96.44 98 ARG A O 1
ATOM 798 N N . ASN A 1 99 ? 22.115 -7.950 -5.729 1.00 95.94 99 ASN A N 1
ATOM 799 C CA . ASN A 1 99 ? 23.167 -7.370 -6.568 1.00 95.94 99 ASN A CA 1
ATOM 800 C C . ASN A 1 99 ? 23.423 -5.881 -6.277 1.00 95.94 99 ASN A C 1
ATOM 802 O O . ASN A 1 99 ? 24.501 -5.375 -6.595 1.00 95.94 99 ASN A O 1
ATOM 806 N N . LEU A 1 100 ? 22.506 -5.190 -5.588 1.00 94.94 100 LEU A N 1
ATOM 807 C CA . LEU A 1 100 ? 22.733 -3.826 -5.096 1.00 94.94 100 LEU A CA 1
ATOM 808 C C . LEU A 1 100 ? 23.855 -3.737 -4.048 1.00 94.94 100 LEU A C 1
ATOM 810 O O . LEU A 1 100 ? 24.403 -2.657 -3.829 1.00 94.94 100 LEU A O 1
ATOM 814 N N . SER A 1 101 ? 24.267 -4.855 -3.448 1.00 95.81 101 SER A N 1
ATOM 815 C CA . SER A 1 101 ? 25.458 -4.911 -2.590 1.00 95.81 101 SER A CA 1
ATOM 816 C C . SER A 1 101 ? 26.742 -4.483 -3.317 1.00 95.81 101 SER A C 1
ATOM 818 O O . SER A 1 101 ? 27.623 -3.895 -2.682 1.00 95.81 101 SER A O 1
ATOM 820 N N . ASN A 1 102 ? 26.803 -4.707 -4.637 1.00 96.00 102 ASN A N 1
ATOM 821 C CA . ASN A 1 102 ? 27.898 -4.336 -5.542 1.00 96.00 102 ASN A CA 1
ATOM 822 C C . ASN A 1 102 ? 27.647 -3.002 -6.268 1.00 96.00 102 ASN A C 1
ATOM 824 O O . ASN A 1 102 ? 28.364 -2.641 -7.204 1.00 96.00 102 ASN A O 1
ATOM 828 N N . TYR A 1 103 ? 26.608 -2.264 -5.879 1.00 94.06 103 TYR A N 1
ATOM 829 C CA . TYR A 1 103 ? 26.248 -1.015 -6.529 1.00 94.06 103 TYR A CA 1
ATOM 830 C C . TYR A 1 103 ? 27.327 0.059 -6.315 1.00 94.06 103 TYR A C 1
ATOM 832 O O . TYR A 1 103 ? 27.703 0.377 -5.188 1.00 94.06 103 TYR A O 1
ATOM 840 N N . LYS A 1 104 ? 27.792 0.672 -7.412 1.00 95.50 104 LYS A N 1
ATOM 841 C CA . LYS A 1 104 ? 28.903 1.644 -7.418 1.00 95.50 104 LYS A CA 1
ATOM 842 C C . LYS A 1 104 ? 28.714 2.811 -6.441 1.00 95.50 104 LYS A C 1
ATOM 844 O O . LYS A 1 104 ? 29.681 3.269 -5.846 1.00 95.50 104 LYS A O 1
ATOM 849 N N . TYR A 1 105 ? 27.479 3.289 -6.279 1.00 93.94 105 TYR A N 1
ATOM 850 C CA . TYR A 1 105 ? 27.144 4.428 -5.413 1.00 93.94 105 TYR A CA 1
ATOM 851 C C . TYR A 1 105 ? 26.489 3.991 -4.098 1.00 93.94 105 TYR A C 1
ATOM 853 O O . TYR A 1 105 ? 25.717 4.739 -3.498 1.00 93.94 105 TYR A O 1
ATOM 861 N N . ARG A 1 106 ? 26.765 2.762 -3.647 1.00 95.06 106 ARG A N 1
ATOM 862 C CA . ARG A 1 106 ? 26.198 2.199 -2.420 1.00 95.06 106 ARG A CA 1
ATOM 863 C C . ARG A 1 106 ? 26.414 3.091 -1.187 1.00 95.06 106 ARG A C 1
ATOM 865 O O . ARG A 1 106 ? 25.413 3.375 -0.539 1.00 95.06 106 ARG A O 1
ATOM 872 N N . PRO A 1 107 ? 27.623 3.602 -0.871 1.00 96.25 107 PRO A N 1
ATOM 873 C CA . PRO A 1 107 ? 27.816 4.432 0.325 1.00 96.25 107 PRO A CA 1
ATOM 874 C C . PRO A 1 107 ? 26.941 5.693 0.340 1.00 96.25 107 PRO A C 1
ATOM 876 O O . PRO A 1 107 ? 26.402 6.070 1.377 1.00 96.25 107 PRO A O 1
ATOM 879 N N . GLU A 1 108 ? 26.753 6.320 -0.825 1.00 95.56 108 GLU A N 1
ATOM 880 C CA . GLU A 1 108 ? 25.899 7.501 -0.980 1.00 95.56 108 GLU A CA 1
ATOM 881 C C . GLU A 1 108 ? 24.422 7.151 -0.762 1.00 95.56 108 GLU A C 1
ATOM 883 O O . GLU A 1 108 ? 23.710 7.883 -0.073 1.00 95.56 108 GLU A O 1
ATOM 888 N N . ALA A 1 109 ? 23.962 6.025 -1.320 1.00 95.50 109 ALA A N 1
ATOM 889 C CA . ALA A 1 109 ? 22.593 5.544 -1.151 1.00 95.50 109 ALA A CA 1
ATOM 890 C C . ALA A 1 109 ? 22.303 5.167 0.310 1.00 95.50 109 ALA A C 1
ATOM 892 O O . ALA A 1 109 ? 21.285 5.583 0.856 1.00 95.50 109 ALA A O 1
ATOM 893 N N . GLU A 1 110 ? 23.221 4.454 0.968 1.00 97.00 110 GLU A N 1
ATOM 894 C CA . GLU A 1 110 ? 23.112 4.113 2.388 1.00 97.00 110 GLU A CA 1
ATOM 895 C C . GLU A 1 110 ? 23.024 5.364 3.270 1.00 97.00 110 GLU A C 1
ATOM 897 O O . GLU A 1 110 ? 22.122 5.470 4.101 1.00 97.00 110 GLU A O 1
ATOM 902 N N . ALA A 1 111 ? 23.915 6.340 3.063 1.00 96.75 111 ALA A N 1
ATOM 903 C CA . ALA A 1 111 ? 23.892 7.594 3.811 1.00 96.75 111 ALA A CA 1
ATOM 904 C C . ALA A 1 111 ? 22.584 8.371 3.583 1.00 96.75 111 ALA A C 1
ATOM 906 O O . ALA A 1 111 ? 21.962 8.831 4.536 1.00 96.75 111 ALA A O 1
ATOM 907 N N . THR A 1 112 ? 22.133 8.464 2.328 1.00 95.69 112 THR A N 1
ATOM 908 C CA . THR A 1 112 ? 20.869 9.115 1.942 1.00 95.69 112 THR A CA 1
ATOM 909 C C . THR A 1 112 ? 19.682 8.499 2.690 1.00 95.69 112 THR A C 1
ATOM 911 O O . THR A 1 112 ? 18.919 9.206 3.349 1.00 95.69 112 THR A O 1
ATOM 914 N N . VAL A 1 113 ? 19.563 7.169 2.659 1.00 96.56 113 VAL A N 1
ATOM 915 C CA . VAL A 1 113 ? 18.452 6.447 3.289 1.00 96.56 113 VAL A CA 1
ATOM 916 C C . VAL A 1 113 ? 18.481 6.573 4.816 1.00 96.56 113 VAL A C 1
ATOM 918 O O . VAL A 1 113 ? 17.449 6.869 5.421 1.00 96.56 113 VAL A O 1
ATOM 921 N N . ARG A 1 114 ? 19.650 6.407 5.452 1.00 96.88 114 ARG A N 1
ATOM 922 C CA . ARG A 1 114 ? 19.797 6.515 6.919 1.00 96.88 114 ARG A CA 1
ATOM 923 C C . ARG A 1 114 ? 19.602 7.945 7.441 1.00 96.88 114 ARG A C 1
ATOM 925 O O . ARG A 1 114 ? 19.224 8.128 8.598 1.00 96.88 114 ARG A O 1
ATOM 932 N N . ASN A 1 115 ? 19.765 8.952 6.581 1.00 95.69 115 ASN A N 1
ATOM 933 C CA . ASN A 1 115 ? 19.400 10.345 6.865 1.00 95.69 115 ASN A CA 1
ATOM 934 C C . ASN A 1 115 ? 17.886 10.611 6.759 1.00 95.69 115 ASN A C 1
ATOM 936 O O . ASN A 1 115 ? 17.431 11.712 7.073 1.00 95.69 115 ASN A O 1
ATOM 940 N N . GLY A 1 116 ? 17.094 9.609 6.364 1.00 94.75 116 GLY A N 1
ATOM 941 C CA . GLY A 1 116 ? 15.643 9.705 6.219 1.00 94.75 116 GLY A CA 1
ATOM 942 C C . GLY A 1 116 ? 15.181 10.220 4.856 1.00 94.75 116 GLY A C 1
ATOM 943 O O . GLY A 1 116 ? 13.997 10.515 4.695 1.00 94.75 116 GLY A O 1
ATOM 944 N N . GLU A 1 117 ? 16.082 10.339 3.879 1.00 94.75 117 GLU A N 1
ATOM 945 C CA . GLU A 1 117 ? 15.730 10.737 2.518 1.00 94.75 117 GLU A CA 1
ATOM 946 C C . GLU A 1 117 ? 15.265 9.525 1.695 1.00 94.75 117 GLU A C 1
ATOM 948 O O . GLU A 1 117 ? 15.711 8.392 1.891 1.00 94.75 117 GLU A O 1
ATOM 953 N N . TYR A 1 118 ? 14.371 9.768 0.735 1.00 93.81 118 TYR A N 1
ATOM 954 C CA . TYR A 1 118 ? 13.933 8.744 -0.213 1.00 93.81 118 TYR A CA 1
ATOM 955 C C . TYR A 1 118 ? 14.852 8.700 -1.428 1.00 93.81 118 TYR A C 1
ATOM 957 O O . TYR A 1 118 ? 15.350 9.735 -1.884 1.00 93.81 118 TYR A O 1
ATOM 965 N N . ILE A 1 119 ? 15.025 7.508 -1.995 1.00 93.31 119 ILE A N 1
ATOM 966 C CA . ILE A 1 119 ? 15.784 7.320 -3.231 1.00 93.31 119 ILE A CA 1
ATOM 967 C C . ILE A 1 119 ? 14.841 7.162 -4.421 1.00 93.31 119 ILE A C 1
ATOM 969 O O . ILE A 1 119 ? 13.763 6.579 -4.323 1.00 93.31 119 ILE A O 1
ATOM 973 N N . ARG A 1 120 ? 15.269 7.669 -5.575 1.00 92.25 120 ARG A N 1
ATOM 974 C CA . ARG A 1 120 ? 14.649 7.399 -6.876 1.00 92.25 120 ARG A CA 1
ATOM 975 C C . ARG A 1 120 ? 15.710 6.973 -7.874 1.00 92.25 120 ARG A C 1
ATOM 977 O O . ARG A 1 120 ? 16.832 7.481 -7.831 1.00 92.25 120 ARG A O 1
ATOM 984 N N . LEU A 1 121 ? 15.342 6.101 -8.802 1.00 89.00 121 LEU A N 1
ATOM 985 C CA . LEU A 1 121 ? 16.196 5.759 -9.931 1.00 89.00 121 LEU A CA 1
ATOM 986 C C . LEU A 1 121 ? 16.081 6.852 -11.000 1.00 89.00 121 LEU A C 1
ATOM 988 O O . LEU A 1 121 ? 14.981 7.180 -11.443 1.00 89.00 121 LEU A O 1
ATOM 992 N N . ASN A 1 122 ? 17.200 7.458 -11.388 1.00 88.69 122 ASN A N 1
ATOM 993 C CA . ASN A 1 122 ? 17.229 8.369 -12.531 1.00 88.69 122 ASN A CA 1
ATOM 994 C C . ASN A 1 122 ? 17.381 7.587 -13.858 1.00 88.69 122 ASN A C 1
ATOM 996 O O . ASN A 1 122 ? 17.567 6.370 -13.865 1.00 88.69 122 ASN A O 1
ATOM 1000 N N . TYR A 1 123 ? 17.374 8.294 -14.992 1.00 84.69 123 TYR A N 1
ATOM 1001 C CA . TYR A 1 123 ? 17.539 7.684 -16.322 1.00 84.69 123 TYR A CA 1
ATOM 1002 C C . TYR A 1 123 ? 18.886 6.977 -16.539 1.00 84.69 123 TYR A C 1
ATOM 1004 O O . TYR A 1 123 ? 18.993 6.138 -17.425 1.00 84.69 123 TYR A O 1
ATOM 1012 N N . SER A 1 124 ? 19.910 7.293 -15.742 1.00 84.31 124 SER A N 1
ATOM 1013 C CA . SER A 1 124 ? 21.212 6.622 -15.801 1.00 84.31 124 SER A CA 1
ATOM 1014 C C . SER A 1 124 ? 21.287 5.396 -14.885 1.00 84.31 124 SER A C 1
ATOM 1016 O O . SER A 1 124 ? 22.384 4.904 -14.632 1.00 84.31 124 SER A O 1
ATOM 1018 N N . GLY A 1 125 ? 20.166 4.952 -14.304 1.00 83.69 125 GLY A N 1
ATOM 1019 C CA . GLY A 1 125 ? 20.154 3.847 -13.343 1.00 83.69 125 GLY A CA 1
ATOM 1020 C C . GLY A 1 125 ? 20.839 4.182 -12.014 1.00 83.69 125 GLY A C 1
ATOM 1021 O O . GLY A 1 125 ? 21.191 3.281 -11.259 1.00 83.69 125 GLY A O 1
ATOM 1022 N N . ARG A 1 126 ? 21.062 5.470 -11.720 1.00 88.44 126 ARG A N 1
ATOM 1023 C CA . ARG A 1 126 ? 21.660 5.938 -10.469 1.00 88.44 126 ARG A CA 1
ATOM 1024 C C . ARG A 1 126 ? 20.563 6.320 -9.481 1.00 88.44 126 ARG A C 1
ATOM 1026 O O . ARG A 1 126 ? 19.704 7.152 -9.781 1.00 88.44 126 ARG A O 1
ATOM 1033 N N . PHE A 1 127 ? 20.630 5.758 -8.278 1.00 89.69 127 PHE A N 1
ATOM 1034 C CA . PHE A 1 127 ? 19.855 6.236 -7.140 1.00 89.69 127 PHE A CA 1
ATOM 1035 C C . PHE A 1 127 ? 20.262 7.667 -6.794 1.00 89.69 127 PHE A C 1
ATOM 1037 O O . PHE A 1 127 ? 21.426 7.954 -6.517 1.00 89.69 127 PHE A O 1
ATOM 1044 N N . THR A 1 128 ? 19.290 8.568 -6.834 1.00 88.50 128 THR A N 1
ATOM 1045 C CA . THR A 1 128 ? 19.444 9.968 -6.438 1.00 88.50 128 THR A CA 1
ATOM 1046 C C . THR A 1 128 ? 18.483 10.267 -5.303 1.00 88.50 128 THR A C 1
ATOM 1048 O O . THR A 1 128 ? 17.378 9.718 -5.262 1.00 88.50 128 THR A O 1
ATOM 1051 N N . LYS A 1 129 ? 18.896 11.143 -4.386 1.00 88.56 129 LYS A N 1
ATOM 1052 C CA . LYS A 1 129 ? 18.007 11.646 -3.342 1.00 88.56 129 LYS A CA 1
ATOM 1053 C C . LYS A 1 129 ? 16.823 12.383 -3.954 1.00 88.56 129 LYS A C 1
ATOM 1055 O O . LYS A 1 129 ? 16.968 13.132 -4.925 1.00 88.56 129 LYS A O 1
ATOM 1060 N N . CYS A 1 130 ? 15.652 12.171 -3.377 1.00 80.00 130 CYS A N 1
ATOM 1061 C CA . CYS A 1 130 ? 14.444 12.890 -3.727 1.00 80.00 130 CYS A CA 1
ATOM 1062 C C . CYS A 1 130 ? 14.103 13.833 -2.570 1.00 80.00 130 CYS A C 1
ATOM 1064 O O . CYS A 1 130 ? 13.685 13.392 -1.501 1.00 80.00 130 CYS A O 1
ATOM 1066 N N . PHE A 1 131 ? 14.330 15.132 -2.778 1.00 58.41 131 PHE A N 1
ATOM 1067 C CA . PHE A 1 131 ? 13.963 16.159 -1.810 1.00 58.41 131 PHE A CA 1
ATOM 1068 C C . PHE A 1 131 ? 12.487 16.498 -1.915 1.00 58.41 131 PHE A C 1
ATOM 1070 O O . PHE A 1 131 ? 11.959 16.693 -3.010 1.00 58.41 131 PHE A O 1
ATOM 1077 N N . GLY A 1 132 ? 11.857 16.650 -0.755 1.00 50.38 132 GLY A N 1
ATOM 1078 C CA . GLY A 1 132 ? 10.452 17.001 -0.677 1.00 50.38 132 GLY A CA 1
ATOM 1079 C C . GLY A 1 132 ? 9.573 15.804 -0.989 1.00 50.38 132 GLY A C 1
ATOM 1080 O O . GLY A 1 132 ? 9.980 14.862 -1.667 1.00 50.38 132 GLY A O 1
ATOM 1081 N N . LYS A 1 133 ? 8.368 15.847 -0.417 1.00 46.03 133 LYS A N 1
ATOM 1082 C CA . LYS A 1 133 ? 7.272 14.905 -0.631 1.00 46.03 133 LYS A CA 1
ATOM 1083 C C . LYS A 1 133 ? 7.384 14.360 -2.055 1.00 46.03 133 LYS A C 1
ATOM 1085 O O . LYS A 1 133 ? 7.091 15.089 -3.001 1.00 46.03 133 LYS A O 1
ATOM 1090 N N . CYS A 1 134 ? 7.818 13.105 -2.214 1.00 42.03 134 CYS A N 1
ATOM 1091 C CA . CYS A 1 134 ? 7.399 12.342 -3.376 1.00 42.03 134 CYS A CA 1
ATOM 1092 C C . CYS A 1 134 ? 5.889 12.337 -3.195 1.00 42.03 134 CYS A C 1
ATOM 1094 O O . CYS A 1 134 ? 5.376 11.614 -2.336 1.00 42.03 134 CYS A O 1
ATOM 1096 N N . SER A 1 135 ? 5.223 13.347 -3.767 1.00 42.12 135 SER A N 1
ATOM 1097 C CA . SER A 1 135 ? 3.821 13.546 -3.505 1.00 42.12 135 SER A CA 1
ATOM 1098 C C . SER A 1 135 ? 3.224 12.243 -3.974 1.00 42.12 135 SER A C 1
ATOM 1100 O O . SER A 1 135 ? 3.539 11.728 -5.047 1.00 42.12 135 SER A O 1
ATOM 1102 N N . TYR A 1 136 ? 2.403 11.666 -3.120 1.00 48.12 136 TYR A N 1
ATOM 1103 C CA . TYR A 1 136 ? 1.552 10.553 -3.483 1.00 48.12 136 TYR A CA 1
ATOM 1104 C C . TYR A 1 136 ? 0.850 10.792 -4.844 1.00 48.12 136 TYR A C 1
ATOM 1106 O O . TYR A 1 136 ? 0.461 9.850 -5.524 1.00 48.12 136 TYR A O 1
ATOM 1114 N N . GLU A 1 137 ? 0.753 12.055 -5.282 1.00 46.34 137 GLU A N 1
ATOM 1115 C CA . GLU A 1 137 ? 0.329 12.474 -6.611 1.00 46.34 137 GLU A CA 1
ATOM 1116 C C . GLU A 1 137 ? 1.261 12.068 -7.759 1.00 46.34 137 GLU A C 1
ATOM 1118 O O . GLU A 1 137 ? 0.727 11.694 -8.789 1.00 46.34 137 GLU A O 1
ATOM 1123 N N . THR A 1 138 ? 2.594 12.080 -7.644 1.00 40.75 138 THR A N 1
ATOM 1124 C CA . THR A 1 138 ? 3.487 11.669 -8.751 1.00 40.75 138 THR A CA 1
ATOM 1125 C C . THR A 1 138 ? 3.398 10.163 -9.009 1.00 40.75 138 THR A C 1
ATOM 1127 O O . THR A 1 138 ? 3.356 9.732 -10.161 1.00 40.75 138 THR A O 1
ATOM 1130 N N . SER A 1 139 ? 3.273 9.360 -7.949 1.00 46.78 139 SER A N 1
ATOM 1131 C CA . SER A 1 139 ? 2.972 7.926 -8.041 1.00 46.78 139 SER A CA 1
ATOM 1132 C C . SER A 1 139 ? 1.547 7.681 -8.557 1.00 46.78 139 SER A C 1
ATOM 1134 O O . SER A 1 139 ? 1.372 6.884 -9.477 1.00 46.78 139 SER A O 1
ATOM 1136 N N . LYS A 1 140 ? 0.545 8.452 -8.099 1.00 46.88 140 LYS A N 1
ATOM 1137 C CA . LYS A 1 140 ? -0.810 8.448 -8.687 1.00 46.88 140 LYS A CA 1
ATOM 1138 C C . LYS A 1 140 ? -0.855 8.937 -10.133 1.00 46.88 140 LYS A C 1
ATOM 1140 O O . LYS A 1 140 ? -1.761 8.537 -10.844 1.00 46.88 140 LYS A O 1
ATOM 1145 N N . TYR A 1 141 ? 0.050 9.803 -10.589 1.00 44.34 141 TYR A N 1
ATOM 1146 C CA . TYR A 1 141 ? 0.073 10.327 -11.962 1.00 44.34 141 TYR A CA 1
ATOM 1147 C C . TYR A 1 141 ? 0.545 9.270 -12.965 1.00 44.34 141 TYR A C 1
ATOM 1149 O O . TYR A 1 141 ? 0.072 9.255 -14.102 1.00 44.34 141 TYR A O 1
ATOM 1157 N N . ILE A 1 142 ? 1.429 8.367 -12.532 1.00 43.78 142 ILE A N 1
ATOM 1158 C CA . ILE A 1 142 ? 1.844 7.190 -13.304 1.00 43.78 142 ILE A CA 1
ATOM 1159 C C . ILE A 1 142 ? 0.686 6.173 -13.357 1.00 43.78 142 ILE A C 1
ATOM 1161 O O . ILE A 1 142 ? 0.380 5.661 -14.427 1.00 43.78 142 ILE A O 1
ATOM 1165 N N . GLU A 1 143 ? -0.061 6.006 -12.260 1.00 40.81 143 GLU A N 1
ATOM 1166 C CA . GLU A 1 143 ? -1.253 5.137 -12.171 1.00 40.81 143 GLU A CA 1
ATOM 1167 C C . GLU A 1 143 ? -2.509 5.712 -12.885 1.00 40.81 143 GLU A C 1
ATOM 1169 O O . GLU A 1 143 ? -3.330 4.978 -13.439 1.00 40.81 143 GLU A O 1
ATOM 1174 N N . LYS A 1 144 ? -2.668 7.047 -12.939 1.00 42.66 144 LYS A N 1
ATOM 1175 C CA . LYS A 1 144 ? -3.794 7.741 -13.606 1.00 42.66 144 LYS A CA 1
ATOM 1176 C C . LYS A 1 144 ? -3.669 7.804 -15.126 1.00 42.66 144 LYS A C 1
ATOM 1178 O O . LYS A 1 144 ? -4.675 8.034 -15.796 1.00 42.66 144 LYS A O 1
ATOM 1183 N N . ARG A 1 145 ? -2.468 7.627 -15.688 1.00 37.19 145 ARG A N 1
ATOM 1184 C CA . ARG A 1 145 ? -2.292 7.545 -17.147 1.00 37.19 145 ARG A CA 1
ATOM 1185 C C . ARG A 1 145 ? -2.738 6.204 -17.723 1.00 37.19 145 ARG A C 1
ATOM 1187 O O . ARG A 1 145 ? -3.108 6.169 -18.889 1.00 37.19 145 ARG A O 1
ATOM 1194 N N . GLU A 1 146 ? -2.799 5.155 -16.909 1.00 40.66 146 GLU A N 1
ATOM 1195 C CA . GLU A 1 146 ? -3.337 3.857 -17.329 1.00 40.66 146 GLU A CA 1
ATOM 1196 C C . GLU A 1 146 ? -4.867 3.778 -17.191 1.00 40.66 146 GLU A C 1
ATOM 1198 O O . GLU A 1 146 ? -5.506 2.998 -17.888 1.00 40.66 146 GLU A O 1
ATOM 1203 N N . THR A 1 147 ? -5.481 4.630 -16.359 1.00 39.03 147 THR A N 1
ATOM 1204 C CA . THR A 1 147 ? -6.919 4.556 -16.027 1.00 39.03 147 THR A CA 1
ATOM 1205 C C . THR A 1 147 ? -7.799 5.621 -16.694 1.00 39.03 147 THR A C 1
ATOM 1207 O O . THR A 1 147 ? -9.016 5.490 -16.686 1.00 39.03 147 THR A O 1
ATOM 1210 N N . LYS A 1 148 ? -7.235 6.653 -17.339 1.00 40.38 148 LYS A N 1
ATOM 1211 C CA . LYS A 1 148 ? -8.016 7.707 -18.030 1.00 40.38 148 LYS A CA 1
ATOM 1212 C C . LYS A 1 148 ? -8.413 7.402 -19.487 1.00 40.38 148 LYS A C 1
ATOM 1214 O O . LYS A 1 148 ? -8.938 8.285 -20.158 1.00 40.38 148 LYS A O 1
ATOM 1219 N N . ALA A 1 149 ? -8.193 6.185 -19.987 1.00 41.81 149 ALA A N 1
ATOM 1220 C CA . ALA A 1 149 ? -8.668 5.779 -21.318 1.00 41.81 149 ALA A CA 1
ATOM 1221 C C . ALA A 1 149 ? -10.136 5.307 -21.334 1.00 41.81 149 ALA A C 1
ATOM 1223 O O . ALA A 1 149 ? -10.711 5.120 -22.403 1.00 41.81 149 ALA A O 1
ATOM 1224 N N . THR A 1 150 ? -10.764 5.141 -20.172 1.00 46.72 150 THR A N 1
ATOM 1225 C CA . THR A 1 150 ? -12.118 4.596 -20.058 1.00 46.72 150 THR A CA 1
ATOM 1226 C C . THR A 1 150 ? -12.809 5.230 -18.867 1.00 46.72 150 THR A C 1
ATOM 1228 O O . THR A 1 150 ? -12.587 4.788 -17.750 1.00 46.72 150 THR A O 1
ATOM 1231 N N . GLU A 1 151 ? -13.574 6.294 -19.112 1.00 39.84 151 GLU A N 1
ATOM 1232 C CA . GLU A 1 151 ? -14.838 6.634 -18.432 1.00 39.84 151 GLU A CA 1
ATOM 1233 C C . GLU A 1 151 ? -15.231 8.072 -18.820 1.00 39.84 151 GLU A C 1
ATOM 1235 O O . GLU A 1 151 ? -14.667 9.056 -18.343 1.00 39.84 151 GLU A O 1
ATOM 1240 N N . GLY A 1 152 ? -16.190 8.174 -19.744 1.00 36.41 152 GLY A N 1
ATOM 1241 C CA . GLY A 1 152 ? -16.978 9.372 -20.013 1.00 36.41 152 GLY A CA 1
ATOM 1242 C C . GLY A 1 152 ? -18.452 9.012 -19.844 1.00 36.41 152 GLY A C 1
ATOM 1243 O O . GLY A 1 152 ? -18.918 8.036 -20.430 1.00 36.41 152 GLY A O 1
ATOM 1244 N N . GLU A 1 153 ? -19.133 9.771 -18.991 1.00 39.28 153 GLU A N 1
ATOM 1245 C CA . GLU A 1 153 ? -20.492 9.562 -18.491 1.00 39.28 153 GLU A CA 1
ATOM 1246 C C . GLU A 1 153 ? -21.576 9.568 -19.582 1.00 39.28 153 GLU A C 1
ATOM 1248 O O . GLU A 1 153 ? -21.527 10.300 -20.573 1.00 39.28 153 GLU A O 1
ATOM 1253 N N . THR A 1 154 ? -22.601 8.750 -19.344 1.00 40.31 154 THR A N 1
ATOM 1254 C CA . THR A 1 154 ? -23.819 8.592 -20.139 1.00 40.31 154 THR A CA 1
ATOM 1255 C C . THR A 1 154 ? -24.690 9.849 -20.108 1.00 40.31 154 THR A C 1
ATOM 1257 O O . THR A 1 154 ? -25.474 10.060 -19.184 1.00 40.31 154 THR A O 1
ATOM 1260 N N . SER A 1 155 ? -24.605 10.649 -21.169 1.00 41.66 155 SER A N 1
ATOM 1261 C CA . SER A 1 155 ? -25.733 11.440 -21.668 1.00 41.66 155 SER A CA 1
ATOM 1262 C C . SER A 1 155 ? -26.613 10.524 -22.524 1.00 41.66 155 SER A C 1
ATOM 1264 O O . SER A 1 155 ? -26.087 9.795 -23.366 1.00 41.66 155 SER A O 1
ATOM 1266 N N . ASN A 1 156 ? -27.930 10.537 -22.287 1.00 50.47 156 ASN A N 1
ATOM 1267 C CA . ASN A 1 156 ? -28.964 9.715 -22.938 1.00 50.47 156 ASN A CA 1
ATOM 1268 C C . ASN A 1 156 ? -29.147 10.028 -24.436 1.00 50.47 156 ASN A C 1
ATOM 1270 O O . ASN A 1 156 ? -30.245 10.340 -24.891 1.00 50.47 156 ASN A O 1
ATOM 1274 N N . ASN A 1 157 ? -28.085 9.922 -25.223 1.00 46.88 157 ASN A N 1
ATOM 1275 C CA . ASN A 1 157 ? -28.190 9.877 -26.668 1.00 46.88 157 ASN A CA 1
ATOM 1276 C C . ASN A 1 157 ? -28.275 8.413 -27.081 1.00 46.88 157 ASN A C 1
ATOM 1278 O O . ASN A 1 157 ? -27.439 7.598 -26.687 1.00 46.88 157 ASN A O 1
ATOM 1282 N N . SER A 1 158 ? -29.307 8.087 -27.863 1.00 58.81 158 SER A N 1
ATOM 1283 C CA . SER A 1 158 ? -29.455 6.773 -28.489 1.00 58.81 158 SER A CA 1
ATOM 1284 C C . SER A 1 158 ? -28.112 6.356 -29.088 1.00 58.81 158 SER A C 1
ATOM 1286 O O . SER A 1 158 ? -27.442 7.164 -29.732 1.00 58.81 158 SER A O 1
ATOM 1288 N N . THR A 1 159 ? -27.707 5.105 -28.886 1.00 65.75 159 THR A N 1
ATOM 1289 C CA . THR A 1 159 ? -26.460 4.527 -29.416 1.00 65.75 159 THR A CA 1
ATOM 1290 C C . THR A 1 159 ? -26.247 4.838 -30.901 1.00 65.75 159 THR A C 1
ATOM 1292 O O . THR A 1 159 ? -25.111 5.022 -31.333 1.00 65.75 159 THR A O 1
ATOM 1295 N N . ASN A 1 160 ? -27.330 5.012 -31.662 1.00 67.19 160 ASN A N 1
ATOM 1296 C CA . ASN A 1 160 ? -27.291 5.427 -33.062 1.00 67.19 160 ASN A CA 1
ATOM 1297 C C . ASN A 1 160 ? -26.875 6.895 -33.254 1.00 67.19 160 ASN A C 1
ATOM 1299 O O . ASN A 1 160 ? -26.066 7.176 -34.130 1.00 67.19 160 ASN A O 1
ATOM 1303 N N . GLN A 1 161 ? -27.333 7.820 -32.406 1.00 61.97 161 GLN A N 1
ATOM 1304 C CA . GLN A 1 161 ? -26.874 9.216 -32.412 1.00 61.97 161 GLN A CA 1
ATOM 1305 C C . GLN A 1 161 ? -25.415 9.337 -31.969 1.00 61.97 161 GLN A C 1
ATOM 1307 O O . GLN A 1 161 ? -24.689 10.195 -32.463 1.00 61.97 161 GLN A O 1
ATOM 1312 N N . LEU A 1 162 ? -24.958 8.476 -31.053 1.00 64.56 162 LEU A N 1
ATOM 1313 C CA . LEU A 1 162 ? -23.548 8.431 -30.669 1.00 64.56 162 LEU A CA 1
ATOM 1314 C C . LEU A 1 162 ? -22.680 7.966 -31.846 1.00 64.56 162 LEU A C 1
ATOM 1316 O O . LEU A 1 162 ? -21.678 8.606 -32.151 1.00 64.56 162 LEU A O 1
ATOM 1320 N N . LEU A 1 163 ? -23.090 6.901 -32.541 1.00 73.12 163 LEU A N 1
ATOM 1321 C CA . LEU A 1 163 ? -22.400 6.408 -33.736 1.00 73.12 163 LEU A CA 1
ATOM 1322 C C . LEU A 1 163 ? -22.403 7.441 -34.867 1.00 73.12 163 LEU A C 1
ATOM 1324 O O . LEU A 1 163 ? -21.377 7.643 -35.512 1.00 73.12 163 LEU A O 1
ATOM 1328 N N . GLU A 1 164 ? -23.515 8.145 -35.062 1.00 77.94 164 GLU A N 1
ATOM 1329 C CA . GLU A 1 164 ? -23.635 9.203 -36.064 1.00 77.94 164 GLU A CA 1
ATOM 1330 C C . GLU A 1 164 ? -22.745 10.407 -35.719 1.00 77.94 164 GLU A C 1
ATOM 1332 O O . GLU A 1 164 ? -22.018 10.911 -36.575 1.00 77.94 164 GLU A O 1
ATOM 1337 N N . ASN A 1 165 ? -22.688 10.806 -34.446 1.00 73.38 165 ASN A N 1
ATOM 1338 C CA . ASN A 1 165 ? -21.790 11.861 -33.976 1.00 73.38 165 ASN A CA 1
ATOM 1339 C C . ASN A 1 165 ? -20.317 11.450 -34.066 1.00 73.38 165 ASN A C 1
ATOM 1341 O O . ASN A 1 165 ? -19.481 12.271 -34.445 1.00 73.38 165 ASN A O 1
ATOM 1345 N N . ILE A 1 166 ? -19.980 10.189 -33.781 1.00 75.75 166 ILE A N 1
ATOM 1346 C CA . ILE A 1 166 ? -18.621 9.661 -33.953 1.00 75.75 166 ILE A CA 1
ATOM 1347 C C . ILE A 1 166 ? -18.246 9.659 -35.435 1.00 75.75 166 ILE A C 1
ATOM 1349 O O . ILE A 1 166 ? -17.164 10.132 -35.780 1.00 75.75 166 ILE A O 1
ATOM 1353 N N . ALA A 1 167 ? -19.128 9.209 -36.328 1.00 80.25 167 ALA A N 1
ATOM 1354 C CA . ALA A 1 167 ? -18.884 9.221 -37.769 1.00 80.25 167 ALA A CA 1
ATOM 1355 C C . ALA A 1 167 ? -18.706 10.652 -38.307 1.00 80.25 167 ALA A C 1
ATOM 1357 O O . ALA A 1 167 ? -17.784 10.922 -39.084 1.00 80.25 167 ALA A O 1
ATOM 1358 N N . LYS A 1 168 ? -19.527 11.594 -37.831 1.00 83.62 168 LYS A N 1
ATOM 1359 C CA . LYS A 1 168 ? -19.465 13.013 -38.202 1.00 83.62 168 LYS A CA 1
ATOM 1360 C C . LYS A 1 168 ? -18.190 13.683 -37.685 1.00 83.62 168 LYS A C 1
ATOM 1362 O O . LYS A 1 168 ? -17.510 14.363 -38.449 1.00 83.62 168 LYS A O 1
ATOM 1367 N N . THR A 1 169 ? -17.804 13.408 -36.439 1.00 74.69 169 THR A N 1
ATOM 1368 C CA . THR A 1 169 ? -16.561 13.916 -35.831 1.00 74.69 169 THR A CA 1
ATOM 1369 C C . THR A 1 169 ? -15.332 13.320 -36.514 1.00 74.69 169 THR A C 1
ATOM 1371 O O . THR A 1 169 ? -14.386 14.034 -36.829 1.00 74.69 169 THR A O 1
ATOM 1374 N N . THR A 1 170 ? -15.351 12.022 -36.821 1.00 74.12 170 THR A N 1
ATOM 1375 C CA . THR A 1 170 ? -14.248 11.346 -37.522 1.00 74.12 170 THR A CA 1
ATOM 1376 C C . THR A 1 170 ? -14.076 11.903 -38.936 1.00 74.12 170 THR A C 1
ATOM 1378 O O . THR A 1 170 ? -12.947 12.134 -39.369 1.00 74.12 170 THR A O 1
ATOM 1381 N N . SER A 1 171 ? -15.181 12.206 -39.622 1.00 77.38 171 SER A N 1
ATOM 1382 C CA . SER A 1 171 ? -15.171 12.838 -40.947 1.00 77.38 171 SER A CA 1
ATOM 1383 C C . SER A 1 171 ? -14.654 14.278 -40.897 1.00 77.38 171 SER A C 1
ATOM 1385 O O . SER A 1 171 ? -13.825 14.650 -41.721 1.00 77.38 171 SER A O 1
ATOM 1387 N N . GLN A 1 172 ? -15.047 15.066 -39.890 1.00 70.75 172 GLN A N 1
ATOM 1388 C CA . GLN A 1 172 ? -14.528 16.423 -39.676 1.00 70.75 172 GLN A CA 1
ATOM 1389 C C . GLN A 1 172 ? -13.035 16.420 -39.331 1.00 70.75 172 GLN A C 1
ATOM 1391 O O . GLN A 1 172 ? -12.276 17.211 -39.879 1.00 70.75 172 GLN A O 1
ATOM 1396 N N . VAL A 1 173 ? -12.574 15.496 -38.483 1.00 66.62 173 VAL A N 1
ATOM 1397 C CA . VAL A 1 173 ? -11.145 15.342 -38.164 1.00 66.62 173 VAL A CA 1
ATOM 1398 C C . VAL A 1 173 ? -10.355 14.900 -39.394 1.00 66.62 173 VAL A C 1
ATOM 1400 O O . VAL A 1 173 ? -9.238 15.367 -39.610 1.00 66.62 173 VAL A O 1
ATOM 1403 N N . HIS A 1 174 ? -10.917 14.016 -40.219 1.00 72.44 174 HIS A N 1
ATOM 1404 C CA . HIS A 1 174 ? -10.303 13.628 -41.482 1.00 72.44 174 HIS A CA 1
ATOM 1405 C C . HIS A 1 174 ? -10.208 14.819 -42.445 1.00 72.44 174 HIS A C 1
ATOM 1407 O O . HIS A 1 174 ? -9.143 15.056 -43.007 1.00 72.44 174 HIS A O 1
ATOM 1413 N N . GLN A 1 175 ? -11.269 15.617 -42.559 1.00 70.62 175 GLN A N 1
ATOM 1414 C CA . GLN A 1 175 ? -11.304 16.815 -43.390 1.00 70.62 175 GLN A CA 1
ATOM 1415 C C . GLN A 1 175 ? -10.308 17.880 -42.907 1.00 70.62 175 GLN A C 1
ATOM 1417 O O . GLN A 1 175 ? -9.509 18.345 -43.708 1.00 70.62 175 GLN A O 1
ATOM 1422 N N . ILE A 1 176 ? -10.225 18.148 -41.598 1.00 63.22 176 ILE A N 1
ATOM 1423 C CA . ILE A 1 176 ? -9.212 19.036 -40.999 1.00 63.22 176 ILE A CA 1
ATOM 1424 C C . ILE A 1 176 ? -7.795 18.508 -41.252 1.00 63.22 176 ILE A C 1
ATOM 1426 O O . ILE A 1 176 ? -6.884 19.281 -41.527 1.00 63.22 176 ILE A O 1
ATOM 1430 N N . ARG A 1 177 ? -7.567 17.189 -41.189 1.00 62.84 177 ARG A N 1
ATOM 1431 C CA . ARG A 1 177 ? -6.255 16.599 -41.516 1.00 62.84 177 ARG A CA 1
ATOM 1432 C C . ARG A 1 177 ? -5.910 16.729 -42.997 1.00 62.84 177 ARG A C 1
ATOM 1434 O O . ARG A 1 177 ? -4.736 16.894 -43.313 1.00 62.84 177 ARG A O 1
ATOM 1441 N N . MET A 1 178 ? -6.894 16.649 -43.888 1.00 67.12 178 MET A N 1
ATOM 1442 C CA . MET A 1 178 ? -6.705 16.827 -45.330 1.00 67.12 178 MET A CA 1
ATOM 1443 C C . MET A 1 178 ? -6.491 18.306 -45.683 1.00 67.12 178 MET A C 1
ATOM 1445 O O . MET A 1 178 ? -5.583 18.625 -46.444 1.00 67.12 178 MET A O 1
ATOM 1449 N N . GLU A 1 179 ? -7.236 19.216 -45.056 1.00 61.88 179 GLU A N 1
ATOM 1450 C CA . GLU A 1 179 ? -7.059 20.667 -45.169 1.00 61.88 179 GLU A CA 1
ATOM 1451 C C . GLU A 1 179 ? -5.700 21.107 -44.600 1.00 61.88 179 GLU A C 1
ATOM 1453 O O . GLU A 1 179 ? -4.974 21.845 -45.262 1.00 61.88 179 GLU A O 1
ATOM 1458 N N . ASN A 1 180 ? -5.272 20.560 -43.456 1.00 53.75 180 ASN A N 1
ATOM 1459 C CA . ASN A 1 180 ? -3.947 20.823 -42.881 1.00 53.75 180 ASN A CA 1
ATOM 1460 C C . ASN A 1 180 ? -2.800 20.170 -43.669 1.00 53.75 180 ASN A C 1
ATOM 1462 O O . ASN A 1 180 ? -1.709 20.731 -43.714 1.00 53.75 180 ASN A O 1
ATOM 1466 N N . ARG A 1 181 ? -3.024 19.024 -44.332 1.00 52.38 181 ARG A N 1
ATOM 1467 C CA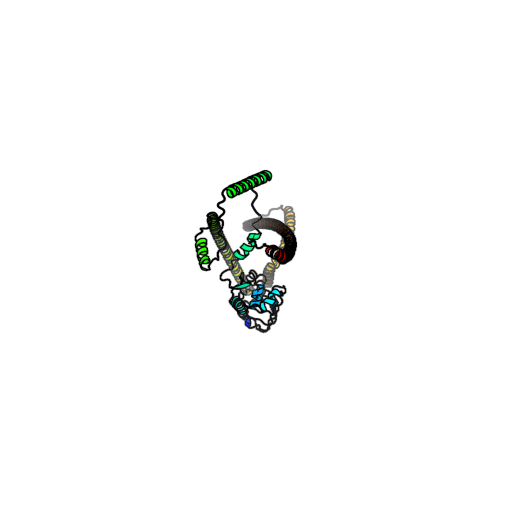 . ARG A 1 181 ? -2.058 18.460 -45.297 1.00 52.38 181 ARG A CA 1
ATOM 1468 C C . ARG A 1 181 ? -1.905 19.337 -46.538 1.00 52.38 181 ARG A C 1
ATOM 1470 O O . ARG A 1 181 ? -0.815 19.410 -47.093 1.00 52.38 181 ARG A O 1
ATOM 1477 N N . ASN A 1 182 ? -2.973 20.006 -46.967 1.00 49.72 182 ASN A N 1
ATOM 1478 C CA . ASN A 1 182 ? -2.932 20.926 -48.103 1.00 49.72 182 ASN A CA 1
ATOM 1479 C C . ASN A 1 182 ? -2.357 22.303 -47.726 1.00 49.72 182 ASN A C 1
ATOM 1481 O O . ASN A 1 182 ? -1.868 23.016 -48.597 1.00 49.72 182 ASN A O 1
ATOM 1485 N N . GLN A 1 183 ? -2.332 22.654 -46.437 1.00 47.94 183 GLN A N 1
ATOM 1486 C CA . GLN A 1 183 ? -1.687 23.860 -45.910 1.00 47.94 183 GLN A CA 1
ATOM 1487 C C . GLN A 1 183 ? -0.244 23.627 -45.439 1.00 47.94 183 GLN A C 1
ATOM 1489 O O . GLN A 1 183 ? 0.196 24.306 -44.516 1.00 47.94 183 GLN A O 1
ATOM 1494 N N . ASN A 1 184 ? 0.508 22.701 -46.051 1.00 43.41 184 ASN A N 1
ATOM 1495 C CA . ASN A 1 184 ? 1.910 22.404 -45.719 1.00 43.41 184 ASN A CA 1
ATOM 1496 C C . ASN A 1 184 ? 2.804 23.667 -45.612 1.00 43.41 184 ASN A C 1
ATOM 1498 O O . ASN A 1 184 ? 3.563 24.004 -46.515 1.00 43.41 184 ASN A O 1
ATOM 1502 N N . LYS A 1 185 ? 2.817 24.293 -44.435 1.00 43.34 185 LYS A N 1
ATOM 1503 C CA . LYS A 1 185 ? 4.022 24.732 -43.741 1.00 43.34 185 LYS A CA 1
ATOM 1504 C C . LYS A 1 185 ? 4.410 23.600 -42.798 1.00 43.34 185 LYS A C 1
ATOM 1506 O O . LYS A 1 185 ? 4.353 23.725 -41.578 1.00 43.34 185 LYS A O 1
ATOM 1511 N N . CYS A 1 186 ? 4.785 22.458 -43.372 1.00 39.38 186 CYS A N 1
ATOM 1512 C CA . CYS A 1 186 ? 5.680 21.564 -42.658 1.00 39.38 186 CYS A CA 1
ATOM 1513 C C . CYS A 1 186 ? 6.945 22.375 -42.387 1.00 39.38 186 CYS A C 1
ATOM 1515 O O . CYS A 1 186 ? 7.640 22.765 -43.325 1.00 39.38 186 CYS A O 1
ATOM 1517 N N . PHE A 1 187 ? 7.227 22.647 -41.115 1.00 37.84 187 PHE A N 1
ATOM 1518 C CA . PHE A 1 187 ? 8.571 23.003 -40.698 1.00 37.84 187 PHE A CA 1
ATOM 1519 C C . PHE A 1 187 ? 9.459 21.818 -41.067 1.00 37.84 187 PHE A C 1
ATOM 1521 O O . PHE A 1 187 ? 9.514 20.809 -40.367 1.00 37.84 187 PHE A O 1
ATOM 1528 N N . ILE A 1 188 ? 10.105 21.919 -42.224 1.00 37.06 188 ILE A N 1
ATOM 1529 C CA . ILE A 1 188 ? 11.315 21.169 -42.498 1.00 37.06 188 ILE A CA 1
ATOM 1530 C C . ILE A 1 188 ? 12.292 21.692 -41.451 1.00 37.06 188 ILE A C 1
ATOM 1532 O O . ILE A 1 188 ? 12.796 22.805 -41.587 1.00 37.06 188 ILE A O 1
ATOM 1536 N N . LEU A 1 189 ? 12.488 20.944 -40.362 1.00 40.56 189 LEU A N 1
ATOM 1537 C CA . LEU A 1 189 ? 13.635 21.181 -39.498 1.00 40.56 189 LEU A CA 1
ATOM 1538 C C . LEU A 1 189 ? 14.862 21.036 -40.402 1.00 40.56 189 LEU A C 1
ATOM 1540 O O . LEU A 1 189 ? 15.042 19.959 -40.985 1.00 40.56 189 LEU A O 1
ATOM 1544 N N . PRO A 1 190 ? 15.662 22.103 -40.586 1.00 40.28 190 PRO A N 1
ATOM 1545 C CA . PRO A 1 190 ? 16.905 21.993 -41.314 1.00 40.28 190 PRO A CA 1
ATOM 1546 C C . PRO A 1 190 ? 17.716 20.906 -40.624 1.00 40.28 190 PRO A C 1
ATOM 1548 O O . PRO A 1 190 ? 17.876 20.909 -39.405 1.00 40.28 190 PRO A O 1
ATOM 1551 N N . THR A 1 191 ? 18.119 19.936 -41.430 1.00 44.12 191 THR A N 1
ATOM 1552 C CA . THR A 1 191 ? 19.102 18.891 -41.158 1.00 44.12 191 THR A CA 1
ATOM 1553 C C . THR A 1 191 ? 19.965 19.135 -39.926 1.00 44.12 191 THR A C 1
ATOM 1555 O O . THR A 1 191 ? 20.599 20.184 -39.834 1.00 44.12 191 THR A O 1
ATOM 1558 N N . LEU A 1 192 ? 20.034 18.108 -39.065 1.00 45.81 192 LEU A N 1
ATOM 1559 C CA . LEU A 1 192 ? 21.005 17.906 -37.988 1.00 45.81 192 LEU A CA 1
ATOM 1560 C C . LEU A 1 192 ? 22.387 18.497 -38.332 1.00 45.81 192 LEU A C 1
ATOM 1562 O O . LEU A 1 192 ? 23.275 17.805 -38.829 1.00 45.81 192 LEU A O 1
ATOM 1566 N N . ALA A 1 193 ? 22.584 19.770 -38.021 1.00 46.41 193 ALA A N 1
ATOM 1567 C CA . ALA A 1 193 ? 23.890 20.343 -37.786 1.00 46.41 193 ALA A CA 1
ATOM 1568 C C . ALA A 1 193 ? 24.071 20.349 -36.268 1.00 46.41 193 ALA A C 1
ATOM 1570 O O . ALA A 1 193 ? 23.155 20.704 -35.529 1.00 46.41 193 ALA A O 1
ATOM 1571 N N . LYS A 1 194 ? 25.224 19.842 -35.828 1.00 52.38 194 LYS A N 1
ATOM 1572 C CA . LYS A 1 194 ? 25.632 19.644 -34.433 1.00 52.38 194 LYS A CA 1
ATOM 1573 C C . LYS A 1 194 ? 25.112 20.767 -33.525 1.00 52.38 194 LYS A C 1
ATOM 1575 O O . LYS A 1 194 ? 25.561 21.902 -33.642 1.00 52.38 194 LYS A O 1
ATOM 1580 N N . TYR A 1 195 ? 24.180 20.430 -32.636 1.00 47.97 195 TYR A N 1
ATOM 1581 C CA . TYR A 1 195 ? 23.727 21.339 -31.592 1.00 47.97 195 TYR A CA 1
ATOM 1582 C C . TYR A 1 195 ? 24.833 21.467 -30.544 1.00 47.97 195 TYR A C 1
ATOM 1584 O O . TYR A 1 195 ? 25.175 20.495 -29.872 1.00 47.97 195 TYR A O 1
ATOM 1592 N N . ASP A 1 196 ? 25.411 22.662 -30.479 1.00 56.91 196 ASP A N 1
ATOM 1593 C CA . ASP A 1 196 ? 26.375 23.079 -29.468 1.00 56.91 196 ASP A CA 1
ATOM 1594 C C . ASP A 1 196 ? 25.678 23.229 -28.102 1.00 56.91 196 ASP A C 1
ATOM 1596 O O . ASP A 1 196 ? 24.486 23.546 -28.024 1.00 56.91 196 ASP A O 1
ATOM 1600 N N . GLU A 1 197 ? 26.411 22.981 -27.020 1.00 55.97 197 GLU A N 1
ATOM 1601 C CA . GLU A 1 197 ? 25.897 22.818 -25.650 1.00 55.97 197 GLU A CA 1
ATOM 1602 C C . GLU A 1 197 ? 25.185 24.090 -25.129 1.00 55.97 197 GLU A C 1
ATOM 1604 O O . GLU A 1 197 ? 24.261 24.010 -24.318 1.00 55.97 197 GLU A O 1
ATOM 1609 N N . PHE A 1 198 ? 25.502 25.256 -25.706 1.00 54.72 198 PHE A N 1
ATOM 1610 C CA . PHE A 1 198 ? 24.846 26.547 -25.454 1.00 54.72 198 PHE A CA 1
ATOM 1611 C C . PHE A 1 198 ? 23.398 26.649 -25.972 1.00 54.72 198 PHE A C 1
ATOM 1613 O O . PHE A 1 198 ? 22.655 27.543 -25.569 1.00 54.72 198 PHE A O 1
ATOM 1620 N N . SER A 1 199 ? 22.951 25.734 -26.837 1.00 59.78 199 SER A N 1
ATOM 1621 C CA . SER A 1 199 ? 21.584 25.753 -27.373 1.00 59.78 199 SER A CA 1
ATOM 1622 C C . SER A 1 199 ? 20.541 25.173 -26.417 1.00 59.78 199 SER A C 1
ATOM 1624 O O . SER A 1 199 ? 19.350 25.435 -26.591 1.00 59.78 199 SER A O 1
ATOM 1626 N N . VAL A 1 200 ? 20.944 24.376 -25.425 1.00 65.94 200 VAL A N 1
ATOM 1627 C CA . VAL A 1 200 ? 19.994 23.731 -24.506 1.00 65.94 200 VAL A CA 1
ATOM 1628 C C . VAL A 1 200 ? 19.369 24.751 -23.559 1.00 65.94 200 VAL A C 1
ATOM 1630 O O . VAL A 1 200 ? 18.171 24.677 -23.292 1.00 65.94 200 VAL A O 1
ATOM 1633 N N . ASP A 1 201 ? 20.144 25.723 -23.081 1.00 66.88 201 ASP A N 1
ATOM 1634 C CA . ASP A 1 201 ? 19.625 26.758 -22.184 1.00 66.88 201 ASP A CA 1
ATOM 1635 C C . ASP A 1 201 ? 18.766 27.779 -22.937 1.00 66.88 201 ASP A C 1
ATOM 1637 O O . ASP A 1 201 ? 17.705 28.156 -22.448 1.00 66.88 201 ASP A O 1
ATOM 1641 N N . SER A 1 202 ? 19.108 28.084 -24.192 1.00 70.56 202 SER A N 1
ATOM 1642 C CA . SER A 1 202 ? 18.256 28.909 -25.057 1.00 70.56 202 SER A CA 1
ATOM 1643 C C . SER A 1 202 ? 16.904 28.237 -25.357 1.00 70.56 202 SER A C 1
ATOM 1645 O O . SER A 1 202 ? 15.873 28.905 -25.341 1.00 70.56 202 SER A O 1
ATOM 1647 N N . LEU A 1 203 ? 16.880 26.909 -25.534 1.00 69.44 203 LEU A N 1
ATOM 1648 C CA . LEU A 1 203 ? 15.640 26.136 -25.692 1.00 69.44 203 LEU A CA 1
ATOM 1649 C C . LEU A 1 203 ? 14.835 26.024 -24.390 1.00 69.44 203 LEU A C 1
ATOM 1651 O O . LEU A 1 203 ? 13.607 25.978 -24.439 1.00 69.44 203 LEU A O 1
ATOM 1655 N N . LYS A 1 204 ? 15.487 25.984 -23.220 1.00 71.94 204 LYS A N 1
ATOM 1656 C CA . LYS A 1 204 ? 14.785 26.056 -21.927 1.00 71.94 204 LYS A CA 1
ATOM 1657 C C . LYS A 1 204 ? 14.138 27.420 -21.735 1.00 71.94 204 LYS A C 1
ATOM 1659 O O . LYS A 1 204 ? 13.003 27.473 -21.274 1.00 71.94 204 LYS A O 1
ATOM 1664 N N . ASP A 1 205 ? 14.820 28.496 -22.109 1.00 72.94 205 ASP A N 1
ATOM 1665 C CA . ASP A 1 205 ? 14.278 29.848 -22.009 1.00 72.94 205 ASP A CA 1
ATOM 1666 C C . ASP A 1 205 ? 13.115 30.069 -22.983 1.00 72.94 205 ASP A C 1
ATOM 1668 O O . ASP A 1 205 ? 12.108 30.659 -22.593 1.00 72.94 205 ASP A O 1
ATOM 1672 N N . GLU A 1 206 ? 13.179 29.524 -24.203 1.00 75.81 206 GLU A N 1
ATOM 1673 C CA . GLU A 1 206 ? 12.033 29.500 -25.125 1.00 75.81 206 GLU A CA 1
ATOM 1674 C C . GLU A 1 206 ? 10.874 28.657 -24.583 1.00 75.81 206 GLU A C 1
ATOM 1676 O O . GLU A 1 206 ? 9.729 29.107 -24.587 1.00 75.81 206 GLU A O 1
ATOM 1681 N N . LEU A 1 207 ? 11.150 27.465 -24.046 1.00 74.19 207 LEU A N 1
ATOM 1682 C CA . LEU A 1 207 ? 10.125 26.604 -23.453 1.00 74.19 207 LEU A CA 1
ATOM 1683 C C . LEU A 1 207 ? 9.452 27.266 -22.240 1.00 74.19 207 LEU A C 1
ATOM 1685 O O . LEU A 1 207 ? 8.241 27.142 -22.068 1.00 74.19 207 LEU A O 1
ATOM 1689 N N . ASN A 1 208 ? 10.216 28.007 -21.435 1.00 69.44 208 ASN A N 1
ATOM 1690 C CA . ASN A 1 208 ? 9.715 28.765 -20.289 1.00 69.44 208 ASN A CA 1
ATOM 1691 C C . ASN A 1 208 ? 8.897 30.002 -20.702 1.00 69.44 208 ASN A C 1
ATOM 1693 O O . ASN A 1 208 ? 8.077 30.482 -19.919 1.00 69.44 208 ASN A O 1
ATOM 1697 N N . GLN A 1 209 ? 9.086 30.514 -21.923 1.00 73.88 209 GLN A N 1
ATOM 1698 C CA . GLN A 1 209 ? 8.295 31.618 -22.479 1.00 73.88 209 GLN A CA 1
ATOM 1699 C C . GLN A 1 209 ? 6.976 31.157 -23.114 1.00 73.88 209 GLN A C 1
ATOM 1701 O O . GLN A 1 209 ? 6.055 31.968 -23.272 1.00 73.88 209 GLN A O 1
ATOM 1706 N N . ILE A 1 210 ? 6.837 29.868 -23.443 1.00 74.50 210 ILE A N 1
ATOM 1707 C CA . ILE A 1 210 ? 5.577 29.312 -23.942 1.00 74.50 210 ILE A CA 1
ATOM 1708 C C . ILE A 1 210 ? 4.573 29.286 -22.786 1.00 74.50 210 ILE A C 1
ATOM 1710 O O . ILE A 1 210 ? 4.595 28.414 -21.917 1.00 74.50 210 ILE A O 1
ATOM 1714 N N . LYS A 1 211 ? 3.657 30.263 -22.777 1.00 74.31 211 LYS A N 1
ATOM 1715 C CA . LYS A 1 211 ? 2.525 30.270 -21.845 1.00 74.31 211 LYS A CA 1
ATOM 1716 C C . LYS A 1 211 ? 1.749 28.954 -21.983 1.00 74.31 211 LYS A C 1
ATOM 1718 O O . LYS A 1 211 ? 1.443 28.557 -23.110 1.00 74.31 211 LYS A O 1
ATOM 1723 N N . PRO A 1 212 ? 1.397 28.291 -20.865 1.00 73.69 212 PRO A N 1
ATOM 1724 C CA . PRO A 1 212 ? 0.606 27.075 -20.928 1.00 73.69 212 PRO A CA 1
ATOM 1725 C C . PRO A 1 212 ? -0.729 27.358 -21.635 1.00 73.69 212 PRO A C 1
ATOM 1727 O O . PRO A 1 212 ? -1.260 28.467 -21.496 1.00 73.69 212 PRO A O 1
ATOM 1730 N N . PRO A 1 213 ? -1.281 26.379 -22.377 1.00 84.88 213 PRO A N 1
ATOM 1731 C CA . PRO A 1 213 ? -2.570 26.522 -23.046 1.00 84.88 213 PRO A CA 1
ATOM 1732 C C . PRO A 1 213 ? -3.646 27.047 -22.090 1.00 84.88 213 PRO A C 1
ATOM 1734 O O . PRO A 1 213 ? -3.670 26.686 -20.909 1.00 84.88 213 PRO A O 1
ATOM 1737 N N . ILE A 1 214 ? -4.548 27.894 -22.584 1.00 81.81 214 ILE A N 1
ATOM 1738 C CA . ILE A 1 214 ? -5.566 28.550 -21.749 1.00 81.81 214 ILE A CA 1
ATOM 1739 C C . ILE A 1 214 ? -6.485 27.529 -21.055 1.00 81.81 214 ILE A C 1
ATOM 1741 O O . ILE A 1 214 ? -6.980 27.773 -19.955 1.00 81.81 214 ILE A O 1
ATOM 1745 N N . GLU A 1 215 ? -6.665 26.352 -21.655 1.00 78.56 215 GLU A N 1
ATOM 1746 C CA . GLU A 1 215 ? -7.379 25.209 -21.088 1.00 78.56 215 GLU A CA 1
ATOM 1747 C C . GLU A 1 215 ? -6.689 24.670 -19.830 1.00 78.56 215 GLU A C 1
ATOM 1749 O O . GLU A 1 215 ? -7.357 24.424 -18.828 1.00 78.56 215 GLU A O 1
ATOM 1754 N N . TYR A 1 216 ? -5.355 24.571 -19.835 1.00 81.19 216 TYR A N 1
ATOM 1755 C CA . TYR A 1 216 ? -4.584 24.126 -18.672 1.00 81.19 216 TYR A CA 1
ATOM 1756 C C . TYR A 1 216 ? -4.737 25.102 -17.500 1.00 81.19 216 TYR A C 1
ATOM 1758 O O . TYR A 1 216 ? -4.962 24.689 -16.365 1.00 81.19 216 TYR A O 1
ATOM 1766 N N . GLN A 1 217 ? -4.690 26.407 -17.781 1.00 81.62 217 GLN A N 1
ATOM 1767 C CA . GLN A 1 217 ? -4.906 27.435 -16.759 1.00 81.62 217 GLN A CA 1
ATOM 1768 C C . GLN A 1 217 ? -6.323 27.363 -16.169 1.00 81.62 217 GLN A C 1
ATOM 1770 O O . GLN A 1 217 ? -6.499 27.499 -14.960 1.00 81.62 217 GLN A O 1
ATOM 1775 N N . ARG A 1 218 ? -7.344 27.096 -16.995 1.00 86.19 218 ARG A N 1
ATOM 1776 C CA . ARG A 1 218 ? -8.730 26.909 -16.530 1.00 86.19 218 ARG A CA 1
ATOM 1777 C C . ARG A 1 218 ? -8.888 25.673 -15.650 1.00 86.19 218 ARG A C 1
ATOM 1779 O O . ARG A 1 218 ? -9.573 25.748 -14.631 1.00 86.19 218 ARG A O 1
ATOM 1786 N N . ASP A 1 219 ? -8.265 24.559 -16.017 1.00 83.12 219 ASP A N 1
ATOM 1787 C CA . ASP A 1 219 ? -8.317 23.332 -15.221 1.00 83.12 219 ASP A CA 1
ATOM 1788 C C . ASP A 1 219 ? -7.572 23.485 -13.894 1.00 83.12 219 ASP A C 1
ATOM 1790 O O . ASP A 1 219 ? -8.054 23.007 -12.867 1.00 83.12 219 ASP A O 1
ATOM 1794 N N . GLN A 1 220 ? -6.465 24.230 -13.881 1.00 82.12 220 GLN A N 1
ATOM 1795 C CA . GLN A 1 220 ? -5.770 24.586 -12.648 1.00 82.12 220 GLN A CA 1
ATOM 1796 C C . GLN A 1 220 ? -6.658 25.434 -11.724 1.00 82.12 220 GLN A C 1
ATOM 1798 O O . GLN A 1 220 ? -6.805 25.101 -10.551 1.00 82.12 220 GLN A O 1
ATOM 1803 N N . ILE A 1 221 ? -7.339 26.456 -12.253 1.00 90.62 221 ILE A N 1
ATOM 1804 C CA . ILE A 1 221 ? -8.283 27.280 -11.475 1.00 90.62 221 ILE A CA 1
ATOM 1805 C C . ILE A 1 221 ? -9.437 26.432 -10.917 1.00 90.62 221 ILE A C 1
ATOM 1807 O O . ILE A 1 221 ? -9.824 26.599 -9.760 1.00 90.62 221 ILE A O 1
ATOM 1811 N N . ARG A 1 222 ? -9.991 25.503 -11.709 1.00 91.06 222 ARG A N 1
ATOM 1812 C CA . ARG A 1 222 ? -11.053 24.587 -11.252 1.00 91.06 222 ARG A CA 1
ATOM 1813 C C . ARG A 1 222 ? -10.570 23.664 -10.141 1.00 91.06 222 ARG A C 1
ATOM 1815 O O . ARG A 1 222 ? -11.291 23.465 -9.166 1.00 91.06 222 ARG A O 1
ATOM 1822 N N . LEU A 1 223 ? -9.362 23.121 -10.279 1.00 86.38 223 LEU A N 1
ATOM 1823 C CA . LEU A 1 223 ? -8.759 22.260 -9.270 1.00 86.38 223 LEU A CA 1
ATOM 1824 C C . LEU A 1 223 ? -8.520 23.028 -7.965 1.00 86.38 223 LEU A C 1
ATOM 1826 O O . LEU A 1 223 ? -8.905 22.548 -6.904 1.00 86.38 223 LEU A O 1
ATOM 1830 N N . GLU A 1 224 ? -7.965 24.237 -8.043 1.00 89.44 224 GLU A N 1
ATOM 1831 C CA . GLU A 1 224 ? -7.750 25.103 -6.880 1.00 89.44 224 GLU A CA 1
ATOM 1832 C C . GLU A 1 224 ? -9.075 25.499 -6.205 1.00 89.44 224 GLU A C 1
ATOM 1834 O O . GLU A 1 224 ? -9.171 25.515 -4.977 1.00 89.44 224 GLU A O 1
ATOM 1839 N N . ALA A 1 225 ? -10.126 25.780 -6.982 1.00 91.50 225 ALA A N 1
ATOM 1840 C CA . ALA A 1 225 ? -11.456 26.067 -6.449 1.00 91.50 225 ALA A CA 1
ATOM 1841 C C . ALA A 1 225 ? -12.069 24.852 -5.730 1.00 91.50 225 ALA A C 1
ATOM 1843 O O . ALA A 1 225 ? -12.632 24.999 -4.643 1.00 91.50 225 ALA A O 1
ATOM 1844 N N . GLN A 1 226 ? -11.923 23.652 -6.299 1.00 87.88 226 GLN A N 1
ATOM 1845 C CA . GLN A 1 226 ? -12.389 22.415 -5.673 1.00 87.88 226 GLN A CA 1
ATOM 1846 C C . GLN A 1 226 ? -11.614 22.115 -4.384 1.00 87.88 226 GLN A C 1
ATOM 1848 O O . GLN A 1 226 ? -12.228 21.843 -3.358 1.00 87.88 226 GLN A O 1
ATOM 1853 N N . GLN A 1 227 ? -10.286 22.260 -4.398 1.00 85.56 227 GLN A N 1
ATOM 1854 C CA . GLN A 1 227 ? -9.444 22.076 -3.212 1.00 85.56 227 GLN A CA 1
ATOM 1855 C C . GLN A 1 227 ? -9.834 23.028 -2.075 1.00 85.56 227 GLN A C 1
ATOM 1857 O O . GLN A 1 227 ? -9.888 22.613 -0.920 1.00 85.56 227 GLN A O 1
ATOM 1862 N N . LYS A 1 228 ? -10.166 24.288 -2.387 1.00 92.25 228 LYS A N 1
ATOM 1863 C CA . LYS A 1 228 ? -10.675 25.246 -1.392 1.00 92.25 228 LYS A CA 1
ATOM 1864 C C . LYS A 1 228 ? -12.019 24.811 -0.803 1.00 92.25 228 LYS A C 1
ATOM 1866 O O . LYS A 1 228 ? -12.218 24.936 0.401 1.00 92.25 228 LYS A O 1
ATOM 1871 N N . LYS A 1 229 ? -12.932 24.285 -1.625 1.00 91.56 229 LYS A N 1
ATOM 1872 C CA . LYS A 1 229 ? -14.233 23.772 -1.165 1.00 91.56 229 LYS A CA 1
ATOM 1873 C C . LYS A 1 229 ? -14.078 22.541 -0.266 1.00 91.56 229 LYS A C 1
ATOM 1875 O O . LYS A 1 229 ? -14.728 22.451 0.778 1.00 91.56 229 LYS A O 1
ATOM 1880 N N . ASP A 1 230 ? -13.202 21.622 -0.654 1.00 83.38 230 ASP A N 1
ATOM 1881 C CA . ASP A 1 230 ? -12.923 20.411 0.115 1.00 83.38 230 ASP A CA 1
ATOM 1882 C C . ASP A 1 230 ? -12.265 20.759 1.458 1.00 83.38 230 ASP A C 1
ATOM 1884 O O . ASP A 1 230 ? -12.668 20.219 2.486 1.00 83.38 230 ASP A O 1
ATOM 1888 N N . ALA A 1 231 ? -11.343 21.730 1.485 1.00 85.75 231 ALA A N 1
ATOM 1889 C CA . ALA A 1 231 ? -10.721 22.219 2.717 1.00 85.75 231 ALA A CA 1
ATOM 1890 C C . ALA A 1 231 ? -11.755 22.760 3.724 1.00 85.75 231 ALA A C 1
ATOM 1892 O O . ALA A 1 231 ? -11.767 22.330 4.874 1.00 85.75 231 ALA A O 1
ATOM 1893 N N . VAL A 1 232 ? -12.691 23.608 3.279 1.00 91.69 232 VAL A N 1
ATOM 1894 C CA . VAL A 1 232 ? -13.775 24.129 4.139 1.00 91.69 232 VAL A CA 1
ATOM 1895 C C . VAL A 1 232 ? -14.657 23.001 4.689 1.00 91.69 232 VAL A C 1
ATOM 1897 O O . VAL A 1 232 ? -15.080 23.036 5.844 1.00 91.69 232 VAL A O 1
ATOM 1900 N N . THR A 1 233 ? -14.926 21.979 3.874 1.00 84.06 233 THR A N 1
ATOM 1901 C CA . THR A 1 233 ? -15.731 20.820 4.291 1.00 84.06 233 THR A CA 1
ATOM 1902 C C . THR A 1 233 ? -15.000 19.993 5.351 1.00 84.06 233 THR A C 1
ATOM 1904 O O . THR A 1 233 ? -15.605 19.597 6.347 1.00 84.06 233 THR A O 1
ATOM 1907 N N . ILE A 1 234 ? -13.695 19.770 5.174 1.00 78.69 234 ILE A N 1
ATOM 1908 C CA . ILE A 1 234 ? -12.844 19.066 6.143 1.00 78.69 234 ILE A CA 1
ATOM 1909 C C . ILE A 1 234 ? -12.803 19.822 7.475 1.00 78.69 234 ILE A C 1
ATOM 1911 O O . ILE A 1 234 ? -12.995 19.209 8.525 1.00 78.69 234 ILE A O 1
ATOM 1915 N N . ASP A 1 235 ? -12.629 21.144 7.446 1.00 86.88 235 ASP A N 1
ATOM 1916 C CA . ASP A 1 235 ? -12.603 21.970 8.657 1.00 86.88 235 ASP A CA 1
ATOM 1917 C C . ASP A 1 235 ? -13.942 21.922 9.412 1.00 86.88 235 ASP A C 1
ATOM 1919 O O . ASP A 1 235 ? -13.970 21.798 10.640 1.00 86.88 235 ASP A O 1
ATOM 1923 N N . SER A 1 236 ? -15.066 21.932 8.684 1.00 88.44 236 SER A N 1
ATOM 1924 C CA . SER A 1 236 ? -16.399 21.760 9.272 1.00 88.44 236 SER A CA 1
ATOM 1925 C C . SER A 1 236 ? -16.563 20.392 9.946 1.00 88.44 236 SER A C 1
ATOM 1927 O O . SER A 1 236 ? -17.044 20.319 11.078 1.00 88.44 236 SER A O 1
ATOM 1929 N N . LEU A 1 237 ? -16.116 19.310 9.301 1.00 80.81 237 LEU A N 1
ATOM 1930 C CA . LEU A 1 237 ? -16.185 17.962 9.871 1.00 80.81 237 LEU A CA 1
ATOM 1931 C C . LEU A 1 237 ? -15.285 17.806 11.103 1.00 80.81 237 LEU A C 1
ATOM 1933 O O . LEU A 1 237 ? -15.711 17.211 12.093 1.00 80.81 237 LEU A O 1
ATOM 1937 N N . HIS A 1 238 ? -14.077 18.374 11.087 1.00 81.06 238 HIS A N 1
ATOM 1938 C CA . HIS A 1 238 ? -13.202 18.395 12.261 1.00 81.06 238 HIS A CA 1
ATOM 1939 C C . HIS A 1 238 ? -13.826 19.163 13.431 1.00 81.06 238 HIS A C 1
ATOM 1941 O O . HIS A 1 238 ? -13.728 18.719 14.574 1.00 81.06 238 HIS A O 1
ATOM 1947 N N . SER A 1 239 ? -14.510 20.280 13.163 1.00 87.69 239 SER A N 1
ATOM 1948 C CA . SER A 1 239 ? -15.236 21.027 14.194 1.00 87.69 239 SER A CA 1
ATOM 1949 C C . SER A 1 239 ? -16.349 20.187 14.836 1.00 87.69 239 SER A C 1
ATOM 1951 O O . SER A 1 239 ? -16.433 20.133 16.063 1.00 87.69 239 SER A O 1
ATOM 1953 N N . ILE A 1 240 ? -17.139 19.466 14.030 1.00 87.50 240 ILE A N 1
ATOM 1954 C CA . ILE A 1 240 ? -18.200 18.569 14.522 1.00 87.50 240 ILE A CA 1
ATOM 1955 C C . ILE A 1 240 ? -17.614 17.423 15.355 1.00 87.50 240 ILE A C 1
ATOM 1957 O O . ILE A 1 240 ? -18.131 17.111 16.428 1.00 87.50 240 ILE A O 1
ATOM 1961 N N . LEU A 1 241 ? -16.528 16.804 14.887 1.00 84.38 241 LEU A N 1
ATOM 1962 C CA . LEU A 1 241 ? -15.870 15.709 15.600 1.00 84.38 241 LEU A CA 1
ATOM 1963 C C . LEU A 1 241 ? -15.350 16.176 16.964 1.00 84.38 241 LEU A C 1
ATOM 1965 O O . LEU A 1 241 ? -15.565 15.497 17.967 1.00 84.38 241 LEU A O 1
ATOM 1969 N N . ASN A 1 242 ? -14.731 17.357 17.019 1.00 84.56 242 ASN A N 1
ATOM 1970 C CA . ASN A 1 242 ? -14.266 17.942 18.272 1.00 84.56 242 ASN A CA 1
ATOM 1971 C C . ASN A 1 242 ? -15.426 18.223 19.241 1.00 84.56 242 ASN A C 1
ATOM 1973 O O . ASN A 1 242 ? -15.320 17.871 20.414 1.00 84.56 242 ASN A O 1
ATOM 1977 N N . ASP A 1 243 ? -16.546 18.784 18.773 1.00 89.38 243 ASP A N 1
ATOM 1978 C CA . ASP A 1 243 ? -17.734 19.001 19.614 1.00 89.38 243 ASP A CA 1
ATOM 1979 C C . ASP A 1 243 ? -18.268 17.679 20.194 1.00 89.38 243 ASP A C 1
ATOM 1981 O O . ASP A 1 243 ? -18.465 17.564 21.407 1.00 89.38 243 ASP A O 1
ATOM 1985 N N . LEU A 1 244 ? -18.409 16.642 19.363 1.00 84.19 244 LEU A N 1
ATOM 1986 C CA . LEU A 1 244 ? -18.840 15.316 19.814 1.00 84.19 244 LEU A CA 1
ATOM 1987 C C . LEU A 1 244 ? -17.884 14.712 20.845 1.00 84.19 244 LEU A C 1
ATOM 1989 O O . LEU A 1 244 ? -18.339 14.181 21.857 1.00 84.19 244 LEU A O 1
ATOM 1993 N N . ASN A 1 245 ? -16.575 14.842 20.637 1.00 79.06 245 ASN A N 1
ATOM 1994 C CA . ASN A 1 245 ? -15.582 14.326 21.572 1.00 79.06 245 ASN A CA 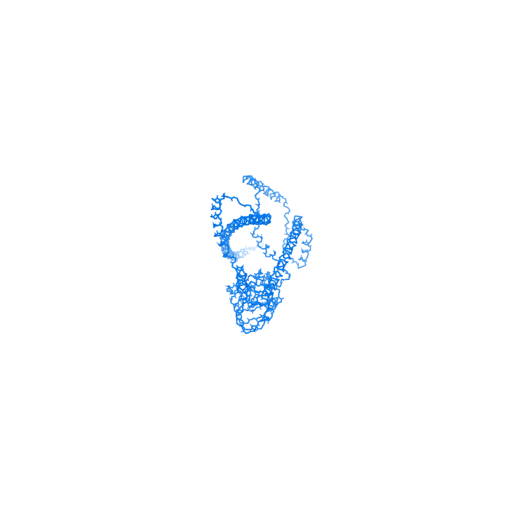1
ATOM 1995 C C . ASN A 1 245 ? -15.631 15.070 22.918 1.00 79.06 245 ASN A C 1
ATOM 1997 O O . ASN A 1 245 ? -15.555 14.459 23.981 1.00 79.06 245 ASN A O 1
ATOM 2001 N N . THR A 1 246 ? -15.852 16.391 22.906 1.00 86.94 246 THR A N 1
ATOM 2002 C CA . THR A 1 246 ? -16.040 17.149 24.155 1.00 86.94 246 THR A CA 1
ATOM 2003 C C . THR A 1 246 ? -17.316 16.752 24.898 1.00 86.94 246 THR A C 1
ATOM 2005 O O . THR A 1 246 ? -17.309 16.701 26.128 1.00 86.94 246 THR A O 1
ATOM 2008 N N . LYS A 1 247 ? -18.404 16.437 24.182 1.00 86.06 247 LYS A N 1
ATOM 2009 C CA . LYS A 1 247 ? -19.646 15.920 24.778 1.00 86.06 247 LYS A CA 1
ATOM 2010 C C . LYS A 1 247 ? -19.446 14.531 25.379 1.00 86.06 247 LYS A C 1
ATOM 2012 O O . LYS A 1 247 ? -19.905 14.295 26.493 1.00 86.06 247 LYS A O 1
ATOM 2017 N N . LEU A 1 248 ? -18.725 13.648 24.687 1.00 83.44 248 LEU A N 1
ATOM 2018 C CA . LEU A 1 248 ? -18.384 12.318 25.190 1.00 83.44 248 LEU A CA 1
ATOM 2019 C C . LEU A 1 248 ? -17.573 12.412 26.488 1.00 83.44 248 LEU A C 1
ATOM 2021 O O . LEU A 1 248 ? -17.991 11.859 27.500 1.00 83.44 248 LEU A O 1
ATOM 2025 N N . ASN A 1 249 ? -16.505 13.213 26.499 1.00 80.81 249 ASN A N 1
ATOM 2026 C CA . ASN A 1 249 ? -15.666 13.405 27.685 1.00 80.81 249 ASN A CA 1
ATOM 2027 C C . ASN A 1 249 ? -16.454 13.984 28.876 1.00 80.81 249 ASN A C 1
ATOM 2029 O O . ASN A 1 249 ? -16.236 13.591 30.020 1.00 80.81 249 ASN A O 1
ATOM 2033 N N . LYS A 1 250 ? -17.401 14.904 28.632 1.00 86.94 250 LYS A N 1
ATOM 2034 C CA . LYS A 1 250 ? -18.294 15.425 29.685 1.00 86.94 250 LYS A CA 1
ATOM 2035 C C . LYS A 1 250 ? -19.198 14.337 30.266 1.00 86.94 250 LYS A C 1
ATOM 2037 O O . LYS A 1 250 ? -19.394 14.296 31.482 1.00 86.94 250 LYS A O 1
ATOM 2042 N N . ASN A 1 251 ? -19.736 13.469 29.410 1.00 76.75 251 ASN A N 1
ATOM 2043 C CA . ASN A 1 251 ? -20.575 12.351 29.834 1.00 76.75 251 ASN A CA 1
ATOM 2044 C C . ASN A 1 251 ? -19.770 11.319 30.630 1.00 76.75 251 ASN A C 1
ATOM 2046 O O . ASN A 1 251 ? -20.225 10.893 31.688 1.00 76.75 251 ASN A O 1
ATOM 2050 N N . GLU A 1 252 ? -18.566 10.969 30.176 1.00 80.44 252 GLU A N 1
ATOM 2051 C CA . GLU A 1 252 ? -17.654 10.082 30.909 1.00 80.44 252 GLU A CA 1
ATOM 2052 C C . GLU A 1 252 ? -17.297 10.654 32.283 1.00 80.44 252 GLU A C 1
ATOM 2054 O O . GLU A 1 252 ? -17.384 9.950 33.288 1.00 80.44 252 GLU A O 1
ATOM 2059 N N . PHE A 1 253 ? -16.992 11.952 32.357 1.00 86.25 253 PHE A N 1
ATOM 2060 C CA . PHE A 1 253 ? -16.714 12.626 33.624 1.00 86.25 253 PHE A CA 1
ATOM 2061 C C . PHE A 1 253 ? -17.924 12.625 34.572 1.00 86.25 253 PHE A C 1
ATOM 2063 O O . PHE A 1 253 ? -17.784 12.381 35.772 1.00 86.25 253 PHE A O 1
ATOM 2070 N N . SER A 1 254 ? -19.129 12.855 34.046 1.00 82.69 254 SER A N 1
ATOM 2071 C CA . SER A 1 254 ? -20.365 12.795 34.837 1.00 82.69 254 SER A CA 1
ATOM 2072 C C . SER A 1 254 ? -20.666 11.381 35.337 1.00 82.69 254 SER A C 1
ATOM 2074 O O . SER A 1 254 ? -21.065 11.218 36.487 1.00 82.69 254 SER A O 1
ATOM 2076 N N . LEU A 1 255 ? -20.415 10.355 34.518 1.00 78.44 255 LEU A N 1
ATOM 2077 C CA . LEU A 1 255 ? -20.537 8.952 34.921 1.00 78.44 255 LEU A CA 1
ATOM 2078 C C . LEU A 1 255 ? -19.527 8.580 36.007 1.00 78.44 255 LEU A C 1
ATOM 2080 O O . LEU A 1 255 ? -19.891 7.921 36.978 1.00 78.44 255 LEU A O 1
ATOM 2084 N N . LEU A 1 256 ? -18.278 9.026 35.875 1.00 81.00 256 LEU A N 1
ATOM 2085 C CA . LEU A 1 256 ? -17.243 8.793 36.877 1.00 81.00 256 LEU A CA 1
ATOM 2086 C C . LEU A 1 256 ? -17.607 9.461 38.208 1.00 81.00 256 LEU A C 1
ATOM 2088 O O . LEU A 1 256 ? -17.587 8.803 39.244 1.00 81.00 256 LEU A O 1
ATOM 2092 N N . THR A 1 257 ? -18.062 10.716 38.169 1.00 83.50 257 THR A N 1
ATOM 2093 C CA . THR A 1 257 ? -18.527 11.436 39.365 1.00 83.50 257 THR A CA 1
ATOM 2094 C C . THR A 1 257 ? -19.721 10.732 40.018 1.00 83.50 257 THR A C 1
ATOM 2096 O O . THR A 1 257 ? -19.760 10.583 41.235 1.00 83.50 257 THR A O 1
ATOM 2099 N N . ALA A 1 258 ? -20.686 10.256 39.224 1.00 79.06 258 ALA A N 1
ATOM 2100 C CA . ALA A 1 258 ? -21.840 9.513 39.731 1.00 79.06 258 ALA A CA 1
ATOM 2101 C C . ALA A 1 258 ? -21.451 8.160 40.355 1.00 79.06 258 ALA A C 1
ATOM 2103 O O . ALA A 1 258 ? -22.036 7.739 41.350 1.00 79.06 258 ALA A O 1
ATOM 2104 N N . ASN A 1 259 ? -20.449 7.477 39.798 1.00 77.94 259 ASN A N 1
ATOM 2105 C CA . ASN A 1 259 ? -19.925 6.242 40.376 1.00 77.94 259 ASN A CA 1
ATOM 2106 C C . ASN A 1 259 ? -19.194 6.504 41.698 1.00 77.94 259 ASN A C 1
ATOM 2108 O O . ASN A 1 259 ? -19.367 5.745 42.649 1.00 77.94 259 ASN A O 1
ATOM 2112 N N . GLU A 1 260 ? -18.418 7.584 41.788 1.00 84.06 260 GLU A N 1
ATOM 2113 C CA . GLU A 1 260 ? -17.756 7.988 43.031 1.00 84.06 260 GLU A CA 1
ATOM 2114 C C . GLU A 1 260 ? -18.760 8.353 44.129 1.00 84.06 260 GLU A C 1
ATOM 2116 O O . GLU A 1 260 ? -18.605 7.916 45.272 1.00 84.06 260 GLU A O 1
ATOM 2121 N N . THR A 1 261 ? -19.807 9.121 43.806 1.00 86.38 261 THR A N 1
ATOM 2122 C CA . THR A 1 261 ? -20.851 9.464 44.782 1.00 86.38 261 THR A CA 1
ATOM 2123 C C . THR A 1 261 ? -21.615 8.228 45.235 1.00 86.38 261 THR A C 1
ATOM 2125 O O . THR A 1 261 ? -21.867 8.084 46.429 1.00 86.38 261 THR A O 1
ATOM 2128 N N . ASN A 1 262 ? -21.919 7.301 44.324 1.00 78.88 262 ASN A N 1
ATOM 2129 C CA . ASN A 1 262 ? -22.570 6.043 44.671 1.00 78.88 262 ASN A CA 1
ATOM 2130 C C . ASN A 1 262 ? -21.698 5.196 45.614 1.00 78.88 262 ASN A C 1
ATOM 2132 O O . ASN A 1 262 ? -22.179 4.741 46.647 1.00 78.88 262 ASN A O 1
ATOM 2136 N N . SER A 1 263 ? -20.398 5.063 45.334 1.00 82.00 263 SER A N 1
ATOM 2137 C CA . SER A 1 263 ? -19.462 4.360 46.224 1.00 82.00 263 SER A CA 1
ATOM 2138 C C . SER A 1 263 ? -19.394 4.994 47.620 1.00 82.00 263 SER A C 1
ATOM 2140 O O . SER A 1 263 ? -19.422 4.280 48.620 1.00 82.00 263 SER A O 1
ATOM 2142 N N . ARG A 1 264 ? -19.389 6.333 47.720 1.00 87.00 264 ARG A N 1
ATOM 2143 C CA . ARG A 1 264 ? -19.442 7.030 49.021 1.00 87.00 264 ARG A CA 1
ATOM 2144 C C . ARG A 1 264 ? -20.732 6.739 49.784 1.00 87.00 264 ARG A C 1
ATOM 2146 O O . ARG A 1 264 ? -20.677 6.459 50.977 1.00 87.00 264 ARG A O 1
ATOM 2153 N N . LEU A 1 265 ? -21.879 6.773 49.103 1.00 83.00 265 LEU A N 1
ATOM 2154 C CA . LEU A 1 265 ? -23.171 6.455 49.716 1.00 83.00 265 LEU A CA 1
ATOM 2155 C C . LEU A 1 265 ? -23.220 5.003 50.207 1.00 83.00 265 LEU A C 1
ATOM 2157 O O . LEU A 1 265 ? -23.734 4.748 51.293 1.00 83.00 265 LEU A O 1
ATOM 2161 N N . GLN A 1 266 ? -22.644 4.060 49.455 1.00 78.69 266 GLN A N 1
ATOM 2162 C CA . GLN A 1 266 ? -22.524 2.661 49.876 1.00 78.69 266 GLN A CA 1
ATOM 2163 C C . GLN A 1 266 ? -21.682 2.522 51.157 1.00 78.69 266 GLN A C 1
ATOM 2165 O O . GLN A 1 266 ? -22.073 1.803 52.079 1.00 78.69 266 GLN A O 1
ATOM 2170 N N . GLU A 1 267 ? -20.560 3.239 51.261 1.00 86.88 267 GLU A N 1
ATOM 2171 C CA . GLU A 1 267 ? -19.734 3.248 52.474 1.00 86.88 267 GLU A CA 1
ATOM 2172 C C . GLU A 1 267 ? -20.449 3.871 53.681 1.00 86.88 267 GLU A C 1
ATOM 2174 O O . GLU A 1 267 ? -20.354 3.346 54.794 1.00 86.88 267 GLU A O 1
ATOM 2179 N N . GLU A 1 268 ? -21.161 4.984 53.491 1.00 89.56 268 GLU A N 1
ATOM 2180 C CA . GLU A 1 268 ? -21.946 5.620 54.556 1.00 89.56 268 GLU A CA 1
ATOM 2181 C C . GLU A 1 268 ? -23.076 4.711 55.046 1.00 89.56 268 GLU A C 1
ATOM 2183 O O . GLU A 1 268 ? -23.245 4.538 56.255 1.00 89.56 268 GLU A O 1
ATOM 2188 N N . LEU A 1 269 ? -23.793 4.061 54.125 1.00 81.00 269 LEU A N 1
ATOM 2189 C CA . LEU A 1 269 ? -24.843 3.099 54.452 1.00 81.00 269 LEU A CA 1
ATOM 2190 C C . LEU A 1 269 ? -24.288 1.940 55.297 1.00 81.00 269 LEU A C 1
ATOM 2192 O O . LEU A 1 269 ? -24.879 1.572 56.314 1.00 81.00 269 LEU A O 1
ATOM 2196 N N . LYS A 1 270 ? -23.111 1.418 54.926 1.00 84.19 270 LYS A N 1
ATOM 2197 C CA . LYS A 1 270 ? -22.425 0.347 55.662 1.00 84.19 270 LYS A CA 1
ATOM 2198 C C . LYS A 1 270 ? -21.996 0.783 57.067 1.00 84.19 270 LYS A C 1
ATOM 2200 O O . LYS A 1 270 ? -22.107 0.004 58.011 1.00 84.19 270 LYS A O 1
ATOM 2205 N N . LYS A 1 271 ? -21.552 2.035 57.237 1.00 89.38 271 LYS A N 1
ATOM 2206 C CA . LYS A 1 271 ? -21.206 2.605 58.555 1.00 89.38 271 LYS A CA 1
ATOM 2207 C C . LYS A 1 271 ? -22.423 2.755 59.468 1.00 89.38 271 LYS A C 1
ATOM 2209 O O . LYS A 1 271 ? -22.298 2.544 60.671 1.00 89.38 271 LYS A O 1
ATOM 2214 N N . LEU A 1 272 ? -23.580 3.125 58.915 1.00 85.12 272 LEU A N 1
ATOM 2215 C CA . LEU A 1 272 ? -24.811 3.317 59.688 1.00 85.12 272 LEU A CA 1
ATOM 2216 C C . LEU A 1 272 ? -25.446 1.992 60.140 1.00 85.12 272 LEU A C 1
ATOM 2218 O O . LEU A 1 272 ? -26.152 1.978 61.147 1.00 85.12 272 LEU A O 1
ATOM 2222 N N . MET A 1 273 ? -25.197 0.885 59.432 1.00 86.81 273 MET A N 1
ATOM 2223 C CA . MET A 1 273 ? -25.810 -0.421 59.710 1.00 86.81 273 MET A CA 1
ATOM 2224 C C . MET A 1 273 ? -24.796 -1.583 59.678 1.00 86.81 273 MET A C 1
ATOM 2226 O O . MET A 1 273 ? -24.912 -2.474 58.839 1.00 86.81 273 MET A O 1
ATOM 2230 N N . PRO A 1 274 ? -23.824 -1.635 60.607 1.00 77.31 274 PRO A N 1
ATOM 2231 C CA . PRO A 1 274 ? -22.646 -2.503 60.493 1.00 77.31 274 PRO A CA 1
ATOM 2232 C C . PRO A 1 274 ? -22.883 -4.021 60.637 1.00 77.31 274 PRO A C 1
ATOM 2234 O O . PRO A 1 274 ? -21.923 -4.767 60.523 1.00 77.31 274 PRO A O 1
ATOM 2237 N N . ASN A 1 275 ? -24.113 -4.492 60.877 1.00 84.88 275 ASN A N 1
ATOM 2238 C CA . ASN A 1 275 ? -24.446 -5.923 61.023 1.00 84.88 275 ASN A CA 1
ATOM 2239 C C . ASN A 1 275 ? -25.800 -6.283 60.378 1.00 84.88 275 ASN A C 1
ATOM 2241 O O . ASN A 1 275 ? -26.493 -7.193 60.837 1.00 84.88 275 ASN A O 1
ATOM 2245 N N . ASN A 1 276 ? -26.247 -5.517 59.381 1.00 82.62 276 ASN A N 1
ATOM 2246 C CA . ASN A 1 276 ? -27.535 -5.767 58.747 1.00 82.62 276 ASN A CA 1
ATOM 2247 C C . ASN A 1 276 ? -27.350 -6.629 57.492 1.00 82.62 276 ASN A C 1
ATOM 2249 O O . ASN A 1 276 ? -27.025 -6.103 56.433 1.00 82.62 276 ASN A O 1
ATOM 2253 N N . GLN A 1 277 ? -27.616 -7.933 57.614 1.00 82.25 277 GLN A N 1
ATOM 2254 C CA . GLN A 1 277 ? -27.527 -8.910 56.519 1.00 82.25 277 GLN A CA 1
ATOM 2255 C C . GLN A 1 277 ? -28.270 -8.450 55.251 1.00 82.25 277 GLN A C 1
ATOM 2257 O O . GLN A 1 277 ? -27.792 -8.649 54.145 1.00 82.25 277 GLN A O 1
ATOM 2262 N N . ILE A 1 278 ? -29.400 -7.750 55.409 1.00 80.62 278 ILE A N 1
ATOM 2263 C CA . ILE A 1 278 ? -30.195 -7.232 54.283 1.00 80.62 278 ILE A CA 1
ATOM 2264 C C . ILE A 1 278 ? -29.408 -6.182 53.481 1.00 80.62 278 ILE A C 1
ATOM 2266 O O . ILE A 1 278 ? -29.570 -6.071 52.269 1.00 80.62 278 ILE A O 1
ATOM 2270 N N . VAL A 1 279 ? -28.567 -5.393 54.152 1.00 74.69 279 VAL A N 1
ATOM 2271 C CA . VAL A 1 279 ? -27.741 -4.357 53.520 1.00 74.69 279 VAL A CA 1
ATOM 2272 C C . VAL A 1 279 ? -26.582 -4.986 52.761 1.00 74.69 279 VAL A C 1
ATOM 2274 O O . VAL A 1 279 ? -26.298 -4.553 51.647 1.00 74.69 279 VAL A O 1
ATOM 2277 N N . ASP A 1 280 ? -25.951 -6.011 53.329 1.00 78.12 280 ASP A N 1
ATOM 2278 C CA . ASP A 1 280 ? -24.869 -6.735 52.664 1.00 78.12 280 ASP A CA 1
ATOM 2279 C C . ASP A 1 280 ? -25.385 -7.495 51.431 1.00 78.12 280 ASP A C 1
ATOM 2281 O O . ASP A 1 280 ? -24.822 -7.319 50.351 1.00 78.12 280 ASP A O 1
ATOM 2285 N N . ASP A 1 281 ? -26.521 -8.197 51.536 1.00 79.38 281 ASP A N 1
ATOM 2286 C CA . ASP A 1 281 ? -27.165 -8.885 50.405 1.00 79.38 281 ASP A CA 1
ATOM 2287 C C . ASP A 1 281 ? -27.570 -7.890 49.290 1.00 79.38 281 ASP A C 1
ATOM 2289 O O . ASP A 1 281 ? -27.449 -8.172 48.096 1.00 79.38 281 ASP A O 1
ATOM 2293 N N . T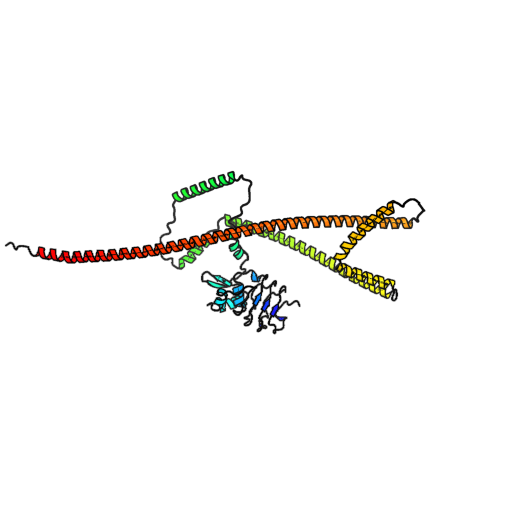YR A 1 282 ? -28.034 -6.687 49.658 1.00 80.44 282 TYR A N 1
ATOM 2294 C CA . TYR A 1 282 ? -28.380 -5.635 48.695 1.00 80.44 282 TYR A CA 1
ATOM 2295 C C . TYR A 1 282 ? -27.143 -5.021 48.019 1.00 80.44 282 TYR A C 1
ATOM 2297 O O . TYR A 1 282 ? -27.177 -4.723 46.824 1.00 80.44 282 TYR A O 1
ATOM 2305 N N . LEU A 1 283 ? -26.044 -4.832 48.758 1.00 79.50 283 LEU A N 1
ATOM 2306 C CA . LEU A 1 283 ? -24.774 -4.329 48.223 1.00 79.50 283 LEU A CA 1
ATOM 2307 C C . LEU A 1 283 ? -24.097 -5.350 47.304 1.00 79.50 283 LEU A C 1
ATOM 2309 O O . LEU A 1 283 ? -23.560 -4.960 46.268 1.00 79.50 283 LEU A O 1
ATOM 2313 N N . GLU A 1 284 ? -24.148 -6.635 47.652 1.00 84.12 284 GLU A N 1
ATOM 2314 C CA . GLU A 1 284 ? -23.665 -7.733 46.814 1.00 84.12 284 GLU A CA 1
ATOM 2315 C C . GLU A 1 284 ? -24.444 -7.779 45.498 1.00 84.12 284 GLU A C 1
ATOM 2317 O O . GLU A 1 284 ? -23.840 -7.688 44.433 1.00 84.12 284 GLU A O 1
ATOM 2322 N N . LYS A 1 285 ? -25.780 -7.718 45.556 1.00 81.06 285 LYS A N 1
ATOM 2323 C CA . LYS A 1 285 ? -26.632 -7.672 44.359 1.00 81.06 285 LYS A CA 1
ATOM 2324 C C . LYS A 1 285 ? -26.418 -6.424 43.497 1.00 81.06 285 LYS A C 1
ATOM 2326 O O . LYS A 1 285 ? -26.512 -6.477 42.274 1.00 81.06 285 LYS A O 1
ATOM 2331 N N . LEU A 1 286 ? -26.114 -5.280 44.112 1.00 76.56 286 LEU A N 1
ATOM 2332 C CA . LEU A 1 286 ? -25.740 -4.055 43.396 1.00 76.56 286 LEU A CA 1
ATOM 2333 C C . LEU A 1 286 ? -24.384 -4.172 42.690 1.00 76.56 286 LEU A C 1
ATOM 2335 O O . LEU A 1 286 ? -24.206 -3.576 41.627 1.00 76.56 286 LEU A O 1
ATOM 2339 N N . ASN A 1 287 ? -23.434 -4.901 43.276 1.00 77.12 287 ASN A N 1
ATOM 2340 C CA . ASN A 1 287 ? -22.139 -5.173 42.660 1.00 77.12 287 ASN A CA 1
ATOM 2341 C C . ASN A 1 287 ? -22.266 -6.218 41.544 1.00 77.12 287 ASN A C 1
ATOM 2343 O O . ASN A 1 287 ? -21.713 -6.001 40.473 1.00 77.12 287 ASN A O 1
ATOM 2347 N N . GLU A 1 288 ? -23.089 -7.252 41.729 1.00 77.56 288 GLU A N 1
ATOM 2348 C CA . GLU A 1 288 ? -23.464 -8.190 40.665 1.00 77.56 288 GLU A CA 1
ATOM 2349 C C . GLU A 1 288 ? -24.111 -7.457 39.483 1.00 77.56 288 GLU A C 1
ATOM 2351 O O . GLU A 1 288 ? -23.671 -7.635 38.357 1.00 77.56 288 GLU A O 1
ATOM 2356 N N . LEU A 1 289 ? -25.056 -6.536 39.718 1.00 66.94 289 LEU A N 1
ATOM 2357 C CA . LEU A 1 289 ? -25.662 -5.707 38.661 1.00 66.94 289 LEU A CA 1
ATOM 2358 C C . LEU A 1 289 ? -24.659 -4.757 37.977 1.00 66.94 289 LEU A C 1
ATOM 2360 O O . LEU A 1 289 ? -24.821 -4.392 36.807 1.00 66.94 289 LEU A O 1
ATOM 2364 N N . ARG A 1 290 ? -23.626 -4.312 38.703 1.00 68.50 290 ARG A N 1
ATOM 2365 C CA . ARG A 1 290 ? -22.545 -3.472 38.164 1.00 68.50 290 ARG A CA 1
ATOM 2366 C C . ARG A 1 290 ? -21.628 -4.289 37.255 1.00 68.50 290 ARG A C 1
ATOM 2368 O O . ARG A 1 290 ? -21.265 -3.797 36.186 1.00 68.50 290 ARG A O 1
ATOM 2375 N N . ASP A 1 291 ? -21.325 -5.522 37.644 1.00 64.19 291 ASP A N 1
ATOM 2376 C CA . ASP A 1 291 ? -20.541 -6.465 36.850 1.00 64.19 291 ASP A CA 1
ATOM 2377 C C . ASP A 1 291 ? -21.373 -7.014 35.675 1.00 64.19 291 ASP A C 1
ATOM 2379 O O . ASP A 1 291 ? -20.870 -7.102 34.555 1.00 64.19 291 ASP A O 1
ATOM 2383 N N . GLU A 1 292 ? -22.686 -7.204 35.840 1.00 55.28 292 GLU A N 1
ATOM 2384 C CA . GLU A 1 292 ? -23.632 -7.594 34.784 1.00 55.28 292 GLU A CA 1
ATOM 2385 C C . GLU A 1 292 ? -23.785 -6.559 33.666 1.00 55.28 292 GLU A C 1
ATOM 2387 O O . GLU A 1 292 ? -24.150 -6.890 32.536 1.00 55.28 292 GLU A O 1
ATOM 2392 N N . LYS A 1 293 ? -23.412 -5.299 33.914 1.00 50.72 293 LYS A N 1
ATOM 2393 C CA . LYS A 1 293 ? -23.339 -4.278 32.863 1.00 50.72 293 LYS A CA 1
ATOM 2394 C C . LYS A 1 293 ? -22.210 -4.553 31.858 1.00 50.72 293 LYS A C 1
ATOM 2396 O O . LYS A 1 293 ? -22.306 -4.126 30.704 1.00 50.72 293 LYS A O 1
ATOM 2401 N N . THR A 1 294 ? -21.182 -5.313 32.247 1.00 51.66 294 THR A N 1
ATOM 2402 C CA . THR A 1 294 ? -20.201 -5.888 31.305 1.00 51.66 294 THR A CA 1
ATOM 2403 C C . THR A 1 294 ? -20.738 -7.131 30.577 1.00 51.66 294 THR A C 1
ATOM 2405 O O . THR A 1 294 ? -20.276 -7.448 29.483 1.00 51.66 294 THR A O 1
ATOM 2408 N N . THR A 1 295 ? -21.802 -7.747 31.097 1.00 51.34 295 THR A N 1
ATOM 2409 C CA . THR A 1 295 ? -22.567 -8.879 30.532 1.00 51.34 295 THR A CA 1
ATOM 2410 C C . THR A 1 295 ? -23.863 -8.438 29.837 1.00 51.34 295 THR A C 1
ATOM 2412 O O . THR A 1 295 ? -24.837 -9.183 29.738 1.00 51.34 295 THR A O 1
ATOM 2415 N N . THR A 1 296 ? -23.884 -7.227 29.279 1.00 53.50 296 THR A N 1
ATOM 2416 C CA . THR A 1 296 ? -25.039 -6.652 28.563 1.00 53.50 296 THR A CA 1
ATOM 2417 C C . THR A 1 296 ? -25.544 -7.502 27.386 1.00 53.50 296 THR A C 1
ATOM 2419 O O . THR A 1 296 ? -26.688 -7.339 26.975 1.00 53.50 296 THR A O 1
ATOM 2422 N N . GLY A 1 297 ? -24.764 -8.475 26.900 1.00 54.38 297 GLY A N 1
ATOM 2423 C CA . GLY A 1 297 ? -25.211 -9.459 25.905 1.00 54.38 297 GLY A CA 1
ATOM 2424 C C . GLY A 1 297 ? -26.185 -10.536 26.417 1.00 54.38 297 GLY A C 1
ATOM 2425 O O . GLY A 1 297 ? -26.827 -11.187 25.602 1.00 54.38 297 GLY A O 1
ATOM 2426 N N . GLN A 1 298 ? -26.323 -10.741 27.733 1.00 50.78 298 GLN A N 1
ATOM 2427 C CA . GLN A 1 298 ? -27.254 -11.728 28.317 1.00 50.78 298 GLN A CA 1
ATOM 2428 C C . GLN A 1 298 ? -28.609 -11.104 28.705 1.00 50.78 298 GLN A C 1
ATOM 2430 O O . GLN A 1 298 ? -29.652 -11.753 28.615 1.00 50.78 298 GLN A O 1
ATOM 2435 N N . LEU A 1 299 ? -28.623 -9.807 29.024 1.00 51.66 299 LEU A N 1
ATOM 2436 C CA . LEU A 1 299 ? -29.841 -9.065 29.368 1.00 51.66 299 LEU A CA 1
ATOM 2437 C C . LEU A 1 299 ? -30.792 -8.883 28.172 1.00 51.66 299 LEU A C 1
ATOM 2439 O O . LEU A 1 299 ? -32.007 -8.821 28.360 1.00 51.66 299 LEU A O 1
ATOM 2443 N N . GLU A 1 300 ? -30.275 -8.871 26.937 1.00 56.94 300 GLU A N 1
ATOM 2444 C CA . GLU A 1 300 ? -31.117 -8.838 25.730 1.00 56.94 300 GLU A CA 1
ATOM 2445 C C . GLU A 1 300 ? -31.995 -10.096 25.606 1.00 56.94 300 GLU A C 1
ATOM 2447 O O . GLU A 1 300 ? -33.162 -9.995 25.229 1.00 56.94 300 GLU A O 1
ATOM 2452 N N . THR A 1 301 ? -31.491 -11.265 26.018 1.00 59.41 301 THR A N 1
ATOM 2453 C CA . THR A 1 301 ? -32.250 -12.526 25.973 1.00 59.41 301 THR A CA 1
ATOM 2454 C C . THR A 1 301 ? -33.275 -12.673 27.100 1.00 59.41 301 THR A C 1
ATOM 2456 O O . THR A 1 301 ? -34.335 -13.269 26.904 1.00 59.41 301 THR A O 1
ATOM 2459 N N . GLU A 1 302 ? -33.027 -12.088 28.274 1.00 59.97 302 GLU A N 1
ATOM 2460 C CA . GLU A 1 302 ? -34.004 -12.099 29.372 1.00 59.97 302 GLU A CA 1
ATOM 2461 C C . GLU A 1 302 ? -35.130 -11.080 29.165 1.00 59.97 302 GLU A C 1
ATOM 2463 O O . GLU A 1 302 ? -36.281 -11.336 29.534 1.00 59.97 302 GLU A O 1
ATOM 2468 N N . PHE A 1 303 ? -34.842 -9.955 28.504 1.00 65.75 303 PHE A N 1
ATOM 2469 C CA . PHE A 1 303 ? -35.854 -8.959 28.158 1.00 65.75 303 PHE A CA 1
ATOM 2470 C C . PHE A 1 303 ? -36.927 -9.521 27.206 1.00 65.75 303 PHE A C 1
ATOM 2472 O O . PHE A 1 303 ? -38.117 -9.210 27.349 1.00 65.75 303 PHE A O 1
ATOM 2479 N N . GLU A 1 304 ? -36.546 -10.407 26.281 1.00 67.81 304 GLU A N 1
ATOM 2480 C CA . GLU A 1 304 ? -37.485 -11.123 25.404 1.00 67.81 304 GLU A CA 1
ATOM 2481 C C . GLU A 1 304 ? -38.380 -12.105 26.186 1.00 67.81 304 GLU A C 1
ATOM 2483 O O . GLU A 1 304 ? -39.587 -12.184 25.934 1.00 67.81 304 GLU A O 1
ATOM 2488 N N . SER A 1 305 ? -37.834 -12.779 27.204 1.00 70.06 305 SER A N 1
ATOM 2489 C CA . SER A 1 305 ? -38.581 -13.687 28.090 1.00 70.06 305 SER A CA 1
ATOM 2490 C C . SER A 1 305 ? -39.603 -12.946 28.967 1.00 70.06 305 SER A C 1
ATOM 2492 O O . SER A 1 305 ? -40.781 -13.318 29.033 1.00 70.06 305 SER A O 1
ATOM 2494 N N . LEU A 1 306 ? -39.202 -11.829 29.582 1.00 60.38 306 LEU A N 1
ATOM 2495 C CA . LEU A 1 306 ? -40.076 -11.027 30.448 1.00 60.38 306 LEU A CA 1
ATOM 2496 C C . LEU A 1 306 ? -41.209 -10.339 29.677 1.00 60.38 306 LEU A C 1
ATOM 2498 O O . LEU A 1 306 ? -42.329 -10.218 30.186 1.00 60.38 306 LEU A O 1
ATOM 2502 N N . THR A 1 307 ? -40.960 -9.950 28.426 1.00 67.38 307 THR A N 1
ATOM 2503 C CA . THR A 1 307 ? -41.991 -9.373 27.551 1.00 67.38 307 THR A CA 1
ATOM 2504 C C . THR A 1 307 ? -43.093 -10.398 27.228 1.00 67.38 307 THR A C 1
ATOM 2506 O O . THR A 1 307 ? -44.273 -10.042 27.167 1.00 67.38 307 THR A O 1
ATOM 2509 N N . SER A 1 308 ? -42.741 -11.685 27.120 1.00 70.44 308 SER A N 1
ATOM 2510 C CA . SER A 1 308 ? -43.698 -12.789 26.948 1.00 70.44 308 SER A CA 1
ATOM 2511 C C . SER A 1 308 ? -44.570 -13.007 28.195 1.00 70.44 308 SER A C 1
ATOM 2513 O O . SER A 1 308 ? -45.797 -13.109 28.100 1.00 70.44 308 SER A O 1
ATOM 2515 N N . LEU A 1 309 ? -43.965 -12.974 29.387 1.00 70.44 309 LEU A N 1
ATOM 2516 C CA . LEU A 1 309 ? -44.674 -13.155 30.659 1.00 70.44 309 LEU A CA 1
ATOM 2517 C C . LEU A 1 309 ? -45.639 -11.995 30.966 1.00 70.44 309 LEU A C 1
ATOM 2519 O O . LEU A 1 309 ? -46.763 -12.207 31.430 1.00 70.44 309 LEU A O 1
ATOM 2523 N N . HIS A 1 310 ? -45.240 -10.760 30.654 1.00 60.84 310 HIS A N 1
ATOM 2524 C CA . HIS A 1 310 ? -46.084 -9.582 30.857 1.00 60.84 310 HIS A CA 1
ATOM 2525 C C . HIS A 1 310 ? -47.355 -9.616 29.986 1.00 60.84 310 HIS A C 1
ATOM 2527 O O . HIS A 1 310 ? -48.439 -9.233 30.438 1.00 60.84 310 HIS A O 1
ATOM 2533 N N . SER A 1 311 ? -47.255 -10.163 28.769 1.00 67.88 311 SER A N 1
ATOM 2534 C CA . SER A 1 311 ? -48.402 -10.388 27.879 1.00 67.88 311 SER A CA 1
ATOM 2535 C C . SER A 1 311 ? -49.430 -11.363 28.483 1.00 67.88 311 SER A C 1
ATOM 2537 O O . SER A 1 311 ? -50.637 -11.117 28.421 1.00 67.88 311 SER A O 1
ATOM 2539 N N . GLN A 1 312 ? -48.971 -12.419 29.168 1.00 71.31 312 GLN A N 1
ATOM 2540 C CA . GLN A 1 312 ? -49.838 -13.381 29.867 1.00 71.31 312 GLN A CA 1
ATOM 2541 C C . GLN A 1 312 ? -50.552 -12.776 31.083 1.00 71.31 312 GLN A C 1
ATOM 2543 O O . GLN A 1 312 ? -51.749 -12.994 31.280 1.00 71.31 312 GLN A O 1
ATOM 2548 N N . ILE A 1 313 ? -49.845 -11.985 31.892 1.00 61.00 313 ILE A N 1
ATOM 2549 C CA . ILE A 1 313 ? -50.418 -11.373 33.101 1.00 61.00 313 ILE A CA 1
ATOM 2550 C C . ILE A 1 313 ? -51.489 -10.335 32.729 1.00 61.00 313 ILE A C 1
ATOM 2552 O O . ILE A 1 313 ? -52.556 -10.294 33.345 1.00 61.00 313 ILE A O 1
ATOM 2556 N N . SER A 1 314 ? -51.266 -9.561 31.663 1.00 57.59 314 SER A N 1
ATOM 2557 C CA . SER A 1 314 ? -52.231 -8.568 31.173 1.00 57.59 314 SER A CA 1
ATOM 2558 C C . SER A 1 314 ? -53.529 -9.203 30.633 1.00 57.59 314 SER A C 1
ATOM 2560 O O . SER A 1 314 ? -54.613 -8.630 30.769 1.00 57.59 314 SER A O 1
ATOM 2562 N N . GLN A 1 315 ? -53.463 -10.424 30.086 1.00 58.41 315 GLN A N 1
ATOM 2563 C CA . GLN A 1 315 ? -54.653 -11.189 29.681 1.00 58.41 315 GLN A CA 1
ATOM 2564 C C . GLN A 1 315 ? -55.455 -11.732 30.875 1.00 58.41 315 GLN A C 1
ATOM 2566 O O . GLN A 1 315 ? -56.681 -11.835 30.792 1.00 58.41 315 GLN A O 1
ATOM 2571 N N . ASN A 1 316 ? -54.790 -12.032 31.992 1.00 56.94 316 ASN A N 1
ATOM 2572 C CA . ASN A 1 316 ? -55.432 -12.566 33.194 1.00 56.94 316 ASN A CA 1
ATOM 2573 C C . ASN A 1 316 ? -56.069 -11.467 34.057 1.00 56.94 316 ASN A C 1
ATOM 2575 O O . ASN A 1 316 ? -57.161 -11.665 34.590 1.00 56.94 316 ASN A O 1
ATOM 2579 N N . ALA A 1 317 ? -55.460 -10.280 34.120 1.00 52.06 317 ALA A N 1
ATOM 2580 C CA . ALA A 1 317 ? -55.998 -9.137 34.860 1.00 52.06 317 ALA A CA 1
ATOM 2581 C C . ALA A 1 317 ? -57.324 -8.602 34.274 1.00 52.06 317 ALA A C 1
ATOM 2583 O O . ALA A 1 317 ? -58.185 -8.135 35.014 1.00 52.06 317 ALA A O 1
ATOM 2584 N N . LYS A 1 318 ? -57.558 -8.752 32.960 1.00 52.78 318 LYS A N 1
ATOM 2585 C CA . LYS A 1 318 ? -58.827 -8.361 32.310 1.00 52.78 318 LYS A CA 1
ATOM 2586 C C . LYS A 1 318 ? -60.039 -9.222 32.700 1.00 52.78 318 LYS A C 1
ATOM 2588 O O . LYS A 1 318 ? -61.157 -8.871 32.336 1.00 52.78 318 LYS A O 1
ATOM 2593 N N . LYS A 1 319 ? -59.849 -10.331 33.427 1.00 53.34 319 LYS A N 1
ATOM 2594 C CA . LYS A 1 319 ? -60.936 -11.233 33.856 1.00 53.34 319 LYS A CA 1
ATOM 2595 C C . LYS A 1 319 ? -61.413 -11.006 35.295 1.00 53.34 319 LYS A C 1
ATOM 2597 O O . LYS A 1 319 ? -62.390 -11.630 35.694 1.00 53.34 319 LYS A O 1
ATOM 2602 N N . ALA A 1 320 ? -60.765 -10.134 36.067 1.00 47.44 320 ALA A N 1
ATOM 2603 C CA . ALA A 1 320 ? -61.035 -9.981 37.495 1.00 47.44 320 ALA A CA 1
ATOM 2604 C C . ALA A 1 320 ? -61.152 -8.501 37.891 1.00 47.44 320 ALA A C 1
ATOM 2606 O O . ALA A 1 320 ? -60.235 -7.936 38.474 1.00 47.44 320 ALA A O 1
ATOM 2607 N N . ALA A 1 321 ? -62.276 -7.856 37.570 1.00 40.16 321 ALA A N 1
ATOM 2608 C CA . ALA A 1 321 ? -62.568 -6.516 38.080 1.00 40.16 321 ALA A CA 1
ATOM 2609 C C . ALA A 1 321 ? -64.081 -6.271 38.217 1.00 40.16 321 ALA A C 1
ATOM 2611 O O . ALA A 1 321 ? -64.703 -5.673 37.347 1.00 40.16 321 ALA A O 1
ATOM 2612 N N . THR A 1 322 ? -64.662 -6.711 39.336 1.00 44.38 322 THR A N 1
ATOM 2613 C CA . THR A 1 322 ? -65.938 -6.195 39.870 1.00 44.38 322 THR A CA 1
ATOM 2614 C C . THR A 1 322 ? -65.948 -6.324 41.393 1.00 44.38 322 THR A C 1
ATOM 2616 O O . THR A 1 322 ? -66.228 -7.406 41.900 1.00 44.38 322 THR A O 1
ATOM 2619 N N . ALA A 1 323 ? -65.637 -5.234 42.101 1.00 42.53 323 ALA A N 1
ATOM 2620 C CA . ALA A 1 323 ? -66.261 -4.795 43.362 1.00 42.53 323 ALA A CA 1
ATOM 2621 C C . ALA A 1 323 ? -65.510 -3.554 43.904 1.00 42.53 323 ALA A C 1
ATOM 2623 O O . ALA A 1 323 ? -64.283 -3.595 43.978 1.00 42.53 323 ALA A O 1
ATOM 2624 N N . PRO A 1 324 ? -66.202 -2.464 44.288 1.00 47.78 324 PRO A N 1
ATOM 2625 C CA . PRO A 1 324 ? -65.565 -1.252 44.791 1.00 47.78 324 PRO A CA 1
ATOM 2626 C C . PRO A 1 324 ? -65.574 -1.203 46.325 1.00 47.78 324 PRO A C 1
ATOM 2628 O O . PRO A 1 324 ? -66.603 -1.452 46.954 1.00 47.78 324 PRO A O 1
ATOM 2631 N N . GLN A 1 325 ? -64.458 -0.792 46.926 1.00 44.34 325 GLN A N 1
ATOM 2632 C CA . GLN A 1 325 ? -64.441 -0.230 48.277 1.00 44.34 325 GLN A CA 1
ATOM 2633 C C . GLN A 1 325 ? -63.593 1.040 48.303 1.00 44.34 325 GLN A C 1
ATOM 2635 O O . GLN A 1 325 ? -62.564 1.135 47.638 1.00 44.34 325 GLN A O 1
ATOM 2640 N N . GLN A 1 326 ? -64.121 2.022 49.034 1.00 51.50 326 GLN A N 1
ATOM 2641 C CA . GLN A 1 326 ? -63.645 3.394 49.163 1.00 51.50 326 GLN A CA 1
ATOM 2642 C C . GLN A 1 326 ? -62.179 3.428 49.601 1.00 51.50 326 GLN A C 1
ATOM 2644 O O . GLN A 1 326 ? -61.842 2.931 50.676 1.00 51.50 326 GLN A O 1
ATOM 2649 N N . LEU A 1 327 ? -61.332 4.013 48.753 1.00 46.94 327 LEU A N 1
ATOM 2650 C CA . LEU A 1 327 ? -59.908 4.176 48.996 1.00 46.94 327 LEU A CA 1
ATOM 2651 C C . LEU A 1 327 ? -59.597 5.627 49.369 1.00 46.94 327 LEU A C 1
ATOM 2653 O O . LEU A 1 327 ? -60.184 6.576 48.854 1.00 46.94 327 LEU A O 1
ATOM 2657 N N . ASP A 1 328 ? -58.668 5.739 50.302 1.00 53.84 328 ASP A N 1
ATOM 2658 C CA . ASP A 1 328 ? -58.124 6.944 50.900 1.00 53.84 328 ASP A CA 1
ATOM 2659 C C . ASP A 1 328 ? -57.508 7.889 49.843 1.00 53.84 328 ASP A C 1
ATOM 2661 O O . ASP A 1 328 ? -56.660 7.479 49.045 1.00 53.84 328 ASP A O 1
ATOM 2665 N N . LEU A 1 329 ? -57.918 9.164 49.844 1.00 57.97 329 LEU A N 1
ATOM 2666 C CA . LEU A 1 329 ? -57.596 10.180 48.820 1.00 57.97 329 LEU A CA 1
ATOM 2667 C C . LEU A 1 329 ? -56.081 10.436 48.647 1.00 57.97 329 LEU A C 1
ATOM 2669 O O . LEU A 1 329 ? -55.653 10.997 47.638 1.00 57.97 329 LEU A O 1
ATOM 2673 N N . SER A 1 330 ? -55.254 10.009 49.606 1.00 63.22 330 SER A N 1
ATOM 2674 C CA . SER A 1 330 ? -53.788 10.093 49.532 1.00 63.22 330 SER A CA 1
ATOM 2675 C C . SER A 1 330 ? -53.178 9.063 48.574 1.00 63.22 330 SER A C 1
ATOM 2677 O O . SER A 1 330 ? -52.243 9.377 47.838 1.00 63.22 330 SER A O 1
ATOM 2679 N N . LEU A 1 331 ? -53.713 7.840 48.549 1.00 68.31 331 LEU A N 1
ATOM 2680 C CA . LEU A 1 331 ? -53.222 6.759 47.688 1.00 68.31 331 LEU A CA 1
ATOM 2681 C C . LEU A 1 331 ? -53.540 7.014 46.212 1.00 68.31 331 LEU A C 1
ATOM 2683 O O . LEU A 1 331 ? -52.774 6.623 45.336 1.00 68.31 331 LEU A O 1
ATOM 2687 N N . GLU A 1 332 ? -54.637 7.715 45.931 1.00 75.75 332 GLU A N 1
ATOM 2688 C CA . GLU A 1 332 ? -55.068 8.015 44.565 1.00 75.75 332 GLU A CA 1
ATOM 2689 C C . GLU A 1 332 ? -54.150 9.036 43.869 1.00 75.75 332 GLU A C 1
ATOM 2691 O O . GLU A 1 332 ? -53.865 8.921 42.676 1.00 75.75 332 GLU A O 1
ATOM 2696 N N . SER A 1 333 ? -53.596 9.992 44.623 1.00 80.75 333 SER A N 1
ATOM 2697 C CA . SER A 1 333 ? -52.575 10.920 44.117 1.00 80.75 333 SER A CA 1
ATOM 2698 C C . SER A 1 333 ? -51.290 10.187 43.722 1.00 80.75 333 SER A C 1
ATOM 2700 O O . SER A 1 333 ? -50.752 10.410 42.635 1.00 80.75 333 SER A O 1
ATOM 2702 N N . ASP A 1 334 ? -50.786 9.309 44.588 1.00 82.38 334 ASP A N 1
ATOM 2703 C CA . ASP A 1 334 ? -49.528 8.611 44.320 1.00 82.38 334 ASP A CA 1
ATOM 2704 C C . ASP A 1 334 ? -49.686 7.551 43.224 1.00 82.38 334 ASP A C 1
ATOM 2706 O O . ASP A 1 334 ? -48.800 7.406 42.380 1.00 82.38 334 ASP A O 1
ATOM 2710 N N . LEU A 1 335 ? -50.856 6.912 43.133 1.00 81.56 335 LEU A N 1
ATOM 2711 C CA . LEU A 1 335 ? -51.195 6.024 42.023 1.00 81.56 335 LEU A CA 1
ATOM 2712 C C . LEU A 1 335 ? -51.202 6.766 40.676 1.00 81.56 335 LEU A C 1
ATOM 2714 O O . LEU A 1 335 ? -50.651 6.264 39.695 1.00 81.56 335 LEU A O 1
ATOM 2718 N N . ASN A 1 336 ? -51.753 7.982 40.626 1.00 83.62 336 ASN A N 1
ATOM 2719 C CA . ASN A 1 336 ? -51.747 8.801 39.412 1.00 83.62 336 ASN A CA 1
ATOM 2720 C C . ASN A 1 336 ? -50.331 9.230 38.991 1.00 83.62 336 ASN A C 1
ATOM 2722 O O . ASN A 1 336 ? -50.025 9.223 37.798 1.00 83.62 336 ASN A O 1
ATOM 2726 N N . LYS A 1 337 ? -49.435 9.539 39.940 1.00 88.12 337 LYS A N 1
ATOM 2727 C CA . LYS A 1 337 ? -48.023 9.837 39.627 1.00 88.12 337 LYS A CA 1
ATOM 2728 C C . LYS A 1 337 ? -47.296 8.619 39.060 1.00 88.12 337 LYS A C 1
ATOM 2730 O O . LYS A 1 337 ? -46.537 8.752 38.103 1.00 88.12 337 LYS A O 1
ATOM 2735 N N . ILE A 1 338 ? -47.543 7.435 39.622 1.00 87.25 338 ILE A N 1
ATOM 2736 C CA . ILE A 1 338 ? -46.961 6.180 39.128 1.00 87.25 338 ILE A CA 1
ATOM 2737 C C . ILE A 1 338 ? -47.469 5.875 37.714 1.00 87.25 338 ILE A C 1
ATOM 2739 O O . ILE A 1 338 ? -46.674 5.509 36.850 1.00 87.25 338 ILE A O 1
ATOM 2743 N N . LEU A 1 339 ? -48.762 6.082 37.446 1.00 87.44 339 LEU A N 1
ATOM 2744 C CA . LEU A 1 339 ? -49.343 5.914 36.110 1.00 87.44 339 LEU A CA 1
ATOM 2745 C C . LEU A 1 339 ? -48.726 6.874 35.086 1.00 87.44 339 LEU A C 1
ATOM 2747 O O . LEU A 1 339 ? -48.346 6.434 34.002 1.00 87.44 339 LEU A O 1
ATOM 2751 N N . GLN A 1 340 ? -48.548 8.150 35.439 1.00 90.06 340 GLN A N 1
ATOM 2752 C CA . GLN A 1 340 ? -47.887 9.126 34.566 1.00 90.06 340 GLN A CA 1
ATOM 2753 C C . GLN A 1 340 ? -46.422 8.763 34.290 1.00 90.06 340 GLN A C 1
ATOM 2755 O O . GLN A 1 340 ? -45.973 8.845 33.147 1.00 90.06 340 GLN A O 1
ATOM 2760 N N . ALA A 1 341 ? -45.680 8.316 35.307 1.00 88.50 341 ALA A N 1
ATOM 2761 C CA . ALA A 1 341 ? -44.300 7.866 35.134 1.00 88.50 341 ALA A CA 1
ATOM 2762 C C . ALA A 1 341 ? -44.212 6.613 34.243 1.00 88.50 341 ALA A C 1
ATOM 2764 O O . ALA A 1 341 ? -43.348 6.530 33.370 1.00 88.50 341 ALA A O 1
ATOM 2765 N N . ALA A 1 342 ? -45.133 5.662 34.413 1.00 87.06 342 ALA A N 1
ATOM 2766 C CA . ALA A 1 342 ? -45.209 4.469 33.575 1.00 87.06 342 ALA A CA 1
ATOM 2767 C C . ALA A 1 342 ? -45.536 4.810 32.110 1.00 87.06 342 ALA A C 1
ATOM 2769 O O . ALA A 1 342 ? -44.974 4.212 31.191 1.00 87.06 342 ALA A O 1
ATOM 2770 N N . GLU A 1 343 ? -46.412 5.787 31.877 1.00 90.62 343 GLU A N 1
ATOM 2771 C CA . GLU A 1 343 ? -46.759 6.247 30.532 1.00 90.62 343 GLU A CA 1
ATOM 2772 C C . GLU A 1 343 ? -45.597 6.994 29.857 1.00 90.62 343 GLU A C 1
ATOM 2774 O O . GLU A 1 343 ? -45.316 6.756 28.681 1.00 90.62 343 GLU A O 1
ATOM 2779 N N . ALA A 1 344 ? -44.851 7.811 30.609 1.00 91.88 344 ALA A N 1
ATOM 2780 C CA . ALA A 1 344 ? -43.628 8.449 30.122 1.00 91.88 344 ALA A CA 1
ATOM 2781 C C . ALA A 1 344 ? -42.570 7.411 29.703 1.00 91.88 344 ALA A C 1
ATOM 2783 O O . ALA A 1 344 ? -42.075 7.462 28.577 1.00 91.88 344 ALA A O 1
ATOM 2784 N N . LEU A 1 345 ? -42.303 6.410 30.549 1.00 89.69 345 LEU A N 1
ATOM 2785 C CA . LEU A 1 345 ? -41.358 5.328 30.242 1.00 89.69 345 LEU A CA 1
ATOM 2786 C C . LEU A 1 345 ? -41.784 4.500 29.023 1.00 89.69 345 LEU A C 1
ATOM 2788 O O . LEU A 1 345 ? -40.950 4.105 28.207 1.00 89.69 345 LEU A O 1
ATOM 2792 N N . LYS A 1 346 ? -43.088 4.251 28.858 1.00 93.12 346 LYS A N 1
ATOM 2793 C CA . LYS A 1 346 ? -43.620 3.573 27.669 1.00 93.12 346 LYS A CA 1
ATOM 2794 C C . LYS A 1 346 ? -43.338 4.372 26.393 1.00 93.12 346 LYS A C 1
ATOM 2796 O O . LYS A 1 346 ? -42.961 3.779 25.383 1.00 93.12 346 LYS A O 1
ATOM 2801 N N . ASN A 1 347 ? -43.505 5.692 26.433 1.00 91.69 347 ASN A N 1
ATOM 2802 C CA . ASN A 1 347 ? -43.238 6.558 25.285 1.00 91.69 347 ASN A CA 1
ATOM 2803 C C . ASN A 1 347 ? -41.739 6.633 24.959 1.00 91.69 347 ASN A C 1
ATOM 2805 O O . ASN A 1 347 ? -41.371 6.558 23.789 1.00 91.69 347 ASN A O 1
ATOM 2809 N N . GLU A 1 348 ? -40.873 6.694 25.973 1.00 92.25 348 GLU A N 1
ATOM 2810 C CA . GLU A 1 348 ? -39.418 6.628 25.781 1.00 92.25 348 GLU A CA 1
ATOM 2811 C C . GLU A 1 348 ? -38.978 5.294 25.164 1.00 92.25 348 GLU A C 1
ATOM 2813 O O . GLU A 1 348 ? -38.164 5.280 24.239 1.00 92.25 348 GLU A O 1
ATOM 2818 N N . LYS A 1 349 ? -39.565 4.172 25.605 1.00 92.50 349 LYS A N 1
ATOM 2819 C CA . LYS A 1 349 ? -39.316 2.854 25.003 1.00 92.50 349 LYS A CA 1
ATOM 2820 C C . LYS A 1 349 ? -39.706 2.825 23.522 1.00 92.50 349 LYS A C 1
ATOM 2822 O O . LYS A 1 349 ? -38.935 2.326 22.705 1.00 92.50 349 LYS A O 1
ATOM 2827 N N . LEU A 1 350 ? -40.866 3.379 23.164 1.00 92.31 350 LEU A N 1
ATOM 2828 C CA . LEU A 1 350 ? -41.318 3.442 21.769 1.00 92.31 350 LEU A CA 1
ATOM 2829 C C . LEU A 1 350 ? -40.390 4.301 20.894 1.00 92.31 350 LEU A C 1
ATOM 2831 O O . LEU A 1 350 ? -40.087 3.916 19.764 1.00 92.31 350 LEU A O 1
ATOM 2835 N N . ASP A 1 351 ? -39.895 5.430 21.409 1.00 92.94 351 ASP A N 1
ATOM 2836 C CA . ASP A 1 351 ? -38.921 6.270 20.698 1.00 92.94 351 ASP A CA 1
ATOM 2837 C C . ASP A 1 351 ? -37.570 5.553 20.515 1.00 92.94 351 ASP A C 1
ATOM 2839 O O . ASP A 1 351 ? -36.964 5.599 19.439 1.00 92.94 351 ASP A O 1
ATOM 2843 N N . ALA A 1 352 ? -37.116 4.814 21.531 1.00 90.94 352 ALA A N 1
ATOM 2844 C CA . ALA A 1 352 ? -35.911 3.994 21.441 1.00 90.94 352 ALA A CA 1
ATOM 2845 C C . ALA A 1 352 ? -36.051 2.867 20.399 1.00 90.94 352 ALA A C 1
ATOM 2847 O O . ALA A 1 352 ? -35.155 2.683 19.572 1.00 90.94 352 ALA A O 1
ATOM 2848 N N . GLU A 1 353 ? -37.182 2.155 20.376 1.00 92.50 353 GLU A N 1
ATOM 2849 C CA . GLU A 1 353 ? -37.472 1.117 19.377 1.00 92.50 353 GLU A CA 1
ATOM 2850 C C . GLU A 1 353 ? -37.526 1.692 17.951 1.00 92.50 353 GLU A C 1
ATOM 2852 O O . GLU A 1 353 ? -36.983 1.095 17.016 1.00 92.50 353 GLU A O 1
ATOM 2857 N N . ALA A 1 354 ? -38.106 2.884 17.772 1.00 94.19 354 ALA A N 1
ATOM 2858 C CA . ALA A 1 354 ? -38.126 3.576 16.484 1.00 94.19 354 ALA A CA 1
ATOM 2859 C C . ALA A 1 354 ? -36.709 3.936 16.001 1.00 94.19 354 ALA A C 1
ATOM 2861 O O . ALA A 1 354 ? -36.361 3.681 14.842 1.00 94.19 354 ALA A O 1
ATOM 2862 N N . LYS A 1 355 ? -35.860 4.465 16.892 1.00 94.62 355 LYS A N 1
ATOM 2863 C CA . LYS A 1 355 ? -34.446 4.760 16.597 1.00 94.62 355 LYS A CA 1
ATOM 2864 C C . LYS A 1 355 ? -33.660 3.497 16.249 1.00 94.62 355 LYS A C 1
ATOM 2866 O O . LYS A 1 355 ? -32.878 3.507 15.297 1.00 94.62 355 LYS A O 1
ATOM 2871 N N . LEU A 1 356 ? -33.891 2.401 16.970 1.00 89.94 356 LEU A N 1
ATOM 2872 C CA . LEU A 1 356 ? -33.225 1.122 16.733 1.00 89.94 356 LEU A CA 1
ATOM 2873 C C . LEU A 1 356 ? -33.616 0.535 15.368 1.00 89.94 356 LEU A C 1
ATOM 2875 O O . LEU A 1 356 ? -32.748 0.113 14.604 1.00 89.94 356 LEU A O 1
ATOM 2879 N N . ASN A 1 357 ? -34.898 0.593 15.001 1.00 91.44 357 ASN A N 1
ATOM 2880 C CA . ASN A 1 357 ? -35.362 0.171 13.678 1.00 91.44 357 ASN A CA 1
ATOM 2881 C C . ASN A 1 357 ? -34.792 1.045 12.548 1.00 91.44 357 ASN A C 1
ATOM 2883 O O . ASN A 1 357 ? -34.378 0.519 11.514 1.00 91.44 357 ASN A O 1
ATOM 2887 N N . ALA A 1 358 ? -34.687 2.363 12.749 1.00 92.00 358 ALA A N 1
ATOM 2888 C CA . ALA A 1 358 ? -34.038 3.254 11.786 1.00 92.00 358 ALA A CA 1
ATOM 2889 C C . ALA A 1 358 ? -32.549 2.908 11.587 1.00 92.00 358 ALA A C 1
ATOM 2891 O O . ALA A 1 358 ? -32.060 2.901 10.454 1.00 92.00 358 ALA A O 1
ATOM 2892 N N . LEU A 1 359 ? -31.836 2.563 12.666 1.00 89.94 359 LEU A N 1
ATOM 2893 C CA . LEU A 1 359 ? -30.447 2.103 12.595 1.00 89.94 359 LEU A CA 1
ATOM 2894 C C . LEU A 1 359 ? -30.319 0.760 11.868 1.00 89.94 359 LEU A C 1
ATOM 2896 O O . LEU A 1 359 ? -29.458 0.637 10.999 1.00 89.94 359 LEU A O 1
ATOM 2900 N N . ARG A 1 360 ? -31.194 -0.215 12.148 1.00 91.69 360 ARG A N 1
ATOM 2901 C CA . ARG A 1 360 ? -31.222 -1.507 11.434 1.00 91.69 360 ARG A CA 1
ATOM 2902 C C . ARG A 1 360 ? -31.413 -1.319 9.926 1.00 91.69 360 ARG A C 1
ATOM 2904 O O . ARG A 1 360 ? -30.656 -1.889 9.145 1.00 91.69 360 ARG A O 1
ATOM 2911 N N . ASN A 1 361 ? -32.344 -0.457 9.518 1.00 92.38 361 ASN A N 1
ATOM 2912 C CA . ASN A 1 361 ? -32.572 -0.151 8.102 1.00 92.38 361 ASN A CA 1
ATOM 2913 C C . ASN A 1 361 ? -31.352 0.513 7.447 1.00 92.38 361 ASN A C 1
ATOM 2915 O O . ASN A 1 361 ? -31.004 0.197 6.310 1.00 92.38 361 ASN A O 1
ATOM 2919 N N . ARG A 1 362 ? -30.669 1.410 8.169 1.00 91.06 362 ARG A N 1
ATOM 2920 C CA . ARG A 1 362 ? -29.435 2.037 7.682 1.00 91.06 362 ARG A CA 1
ATOM 2921 C C . ARG A 1 362 ? -28.310 1.016 7.504 1.00 91.06 362 ARG A C 1
ATOM 2923 O O . ARG A 1 362 ? -27.609 1.079 6.499 1.00 91.06 362 ARG A O 1
ATOM 2930 N N . ILE A 1 363 ? -28.161 0.079 8.441 1.00 86.00 363 ILE A N 1
ATOM 2931 C CA . ILE A 1 363 ? -27.171 -1.004 8.356 1.00 86.00 363 ILE A CA 1
ATOM 2932 C C . ILE A 1 363 ? -27.443 -1.889 7.135 1.00 86.00 363 ILE A C 1
ATOM 2934 O O . ILE A 1 363 ? -26.515 -2.169 6.378 1.00 86.00 363 ILE A O 1
ATOM 2938 N N . GLU A 1 364 ? -28.697 -2.285 6.896 1.00 91.69 364 GLU A N 1
ATOM 2939 C CA . GLU A 1 364 ? -29.026 -3.130 5.741 1.00 91.69 364 GLU A CA 1
ATOM 2940 C C . GLU A 1 364 ? -28.790 -2.388 4.414 1.00 91.69 364 GLU A C 1
ATOM 2942 O O . GLU A 1 364 ? -28.162 -2.932 3.508 1.00 91.69 364 GLU A O 1
ATOM 2947 N N . SER A 1 365 ? -29.148 -1.099 4.332 1.00 90.12 365 SER A N 1
ATOM 2948 C CA . SER A 1 365 ? -28.837 -0.269 3.158 1.00 90.12 365 SER A CA 1
ATOM 2949 C C . SER A 1 365 ? -27.330 -0.161 2.891 1.00 90.12 365 SER A C 1
ATOM 2951 O O . SER A 1 365 ? -26.908 -0.192 1.736 1.00 90.12 365 SER A O 1
ATOM 2953 N N . GLN A 1 366 ? -26.507 -0.033 3.936 1.00 89.94 366 GLN A N 1
ATOM 2954 C CA . GLN A 1 366 ? -25.048 0.016 3.792 1.00 89.94 366 GLN A CA 1
ATOM 2955 C C . GLN A 1 366 ? -24.470 -1.337 3.362 1.00 89.94 366 GLN A C 1
ATOM 2957 O O . GLN A 1 366 ? -23.519 -1.393 2.584 1.00 89.94 366 GLN A O 1
ATOM 2962 N N . LYS A 1 367 ? -25.046 -2.441 3.838 1.00 91.12 367 LYS A N 1
ATOM 2963 C CA . LYS A 1 367 ? -24.653 -3.797 3.447 1.00 91.12 367 LYS A CA 1
ATOM 2964 C C . LYS A 1 367 ? -24.928 -4.062 1.964 1.00 91.12 367 LYS A C 1
ATOM 2966 O O . LYS A 1 367 ? -24.063 -4.621 1.287 1.00 91.12 367 LYS A O 1
ATOM 2971 N N . ASP A 1 368 ? -26.061 -3.597 1.444 1.00 92.25 368 ASP A N 1
ATOM 2972 C CA . ASP A 1 368 ? -26.377 -3.665 0.013 1.00 92.25 368 ASP A CA 1
ATOM 2973 C C . ASP A 1 368 ? -25.410 -2.829 -0.837 1.00 92.25 368 ASP A C 1
ATOM 2975 O O . ASP A 1 368 ? -24.937 -3.285 -1.884 1.00 92.25 368 ASP A O 1
ATOM 2979 N N . GLU A 1 369 ? -25.045 -1.634 -0.365 1.00 88.50 369 GLU A N 1
ATOM 2980 C CA . GLU A 1 369 ? -24.050 -0.783 -1.022 1.00 88.50 369 GLU A CA 1
ATOM 2981 C C . GLU A 1 369 ? -22.668 -1.455 -1.066 1.00 88.50 369 GLU A C 1
ATOM 2983 O O . GLU A 1 369 ? -22.040 -1.523 -2.125 1.00 88.50 369 GLU A O 1
ATOM 2988 N N . ILE A 1 370 ? -22.226 -2.059 0.043 1.00 80.88 370 ILE A N 1
ATOM 2989 C CA . ILE A 1 370 ? -20.978 -2.835 0.103 1.00 80.88 370 ILE A CA 1
ATOM 2990 C C . ILE A 1 370 ? -21.014 -4.012 -0.881 1.00 80.88 370 ILE A C 1
ATOM 2992 O O . ILE A 1 370 ? -20.028 -4.273 -1.574 1.00 80.88 370 ILE A O 1
ATOM 2996 N N . MET A 1 371 ? -22.139 -4.723 -0.980 1.00 89.12 371 MET A N 1
ATOM 2997 C CA . MET A 1 371 ? -22.298 -5.827 -1.930 1.00 89.12 371 MET A CA 1
ATOM 2998 C C . MET A 1 371 ? -22.231 -5.356 -3.386 1.00 89.12 371 MET A C 1
ATOM 3000 O O . MET A 1 371 ? -21.632 -6.040 -4.220 1.00 89.12 371 MET A O 1
ATOM 3004 N N . LYS A 1 372 ? -22.798 -4.187 -3.702 1.00 91.50 372 LYS A N 1
ATOM 3005 C CA . LYS A 1 372 ? -22.686 -3.573 -5.031 1.00 91.50 372 LYS A CA 1
ATOM 3006 C C . LYS A 1 372 ? -21.231 -3.229 -5.362 1.00 91.50 372 LYS A C 1
ATOM 3008 O O . LYS A 1 372 ? -20.746 -3.636 -6.416 1.00 91.50 372 LYS A O 1
ATOM 3013 N N . LEU A 1 373 ? -20.521 -2.582 -4.437 1.00 85.12 373 LEU A N 1
ATOM 3014 C CA . LEU A 1 373 ? -19.111 -2.222 -4.611 1.00 85.12 373 LEU A CA 1
ATOM 3015 C C . LEU A 1 373 ? -18.216 -3.454 -4.812 1.00 85.12 373 LEU A C 1
ATOM 3017 O O . LEU A 1 373 ? -17.355 -3.445 -5.688 1.00 85.12 373 LEU A O 1
ATOM 3021 N N . ARG A 1 374 ? -18.461 -4.553 -4.082 1.00 85.38 374 ARG A N 1
ATOM 3022 C CA . ARG A 1 374 ? -17.724 -5.818 -4.272 1.00 85.38 374 ARG A CA 1
ATOM 3023 C C . ARG A 1 374 ? -17.900 -6.405 -5.675 1.00 85.38 374 ARG A C 1
ATOM 3025 O O . ARG A 1 374 ? -16.931 -6.887 -6.256 1.00 85.38 374 ARG A O 1
ATOM 3032 N N . ARG A 1 375 ? -19.112 -6.352 -6.242 1.00 90.50 375 ARG A N 1
ATOM 3033 C CA . ARG A 1 375 ? -19.365 -6.812 -7.623 1.00 90.50 375 ARG A CA 1
ATOM 3034 C C . ARG A 1 375 ? -18.655 -5.931 -8.649 1.00 90.50 375 ARG A C 1
ATOM 3036 O O . ARG A 1 375 ? -18.103 -6.442 -9.620 1.00 90.50 375 ARG A O 1
ATOM 3043 N N . GLU A 1 376 ? -18.659 -4.616 -8.440 1.00 86.19 376 GLU A N 1
ATOM 3044 C CA . GLU A 1 376 ? -17.938 -3.675 -9.303 1.00 86.19 376 GLU A CA 1
ATOM 3045 C C . GLU A 1 376 ? -16.421 -3.915 -9.260 1.00 86.19 376 GLU A C 1
ATOM 3047 O O . GLU A 1 376 ? -15.770 -3.923 -10.305 1.00 86.19 376 GLU A O 1
ATOM 3052 N N . GLU A 1 377 ? -15.862 -4.178 -8.078 1.00 85.12 377 GLU A N 1
ATOM 3053 C CA . GLU A 1 377 ? -14.448 -4.521 -7.907 1.00 85.12 377 GLU A CA 1
ATOM 3054 C C . GLU A 1 377 ? -14.082 -5.838 -8.611 1.00 85.12 377 GLU A C 1
ATOM 3056 O O . GLU A 1 377 ? -13.076 -5.902 -9.323 1.00 85.12 377 GLU A O 1
ATOM 3061 N N . GLU A 1 378 ? -14.919 -6.873 -8.493 1.00 90.75 378 GLU A N 1
ATOM 3062 C CA . GLU A 1 378 ? -14.711 -8.149 -9.185 1.00 90.75 378 GLU A CA 1
ATOM 3063 C C . GLU A 1 378 ? -14.742 -7.986 -10.714 1.00 90.75 378 GLU A C 1
ATOM 3065 O O . GLU A 1 378 ? -13.894 -8.539 -11.420 1.00 90.75 378 GLU A O 1
ATOM 3070 N N . ASN A 1 379 ? -15.666 -7.178 -11.239 1.00 88.00 379 ASN A N 1
ATOM 3071 C CA . ASN A 1 379 ? -15.734 -6.876 -12.669 1.00 88.00 379 ASN A CA 1
ATOM 3072 C C . ASN A 1 379 ? -14.486 -6.126 -13.153 1.00 88.00 379 ASN A C 1
ATOM 3074 O O . ASN A 1 379 ? -13.919 -6.483 -14.187 1.00 88.00 379 ASN A O 1
ATOM 3078 N N . LYS A 1 380 ? -14.005 -5.139 -12.386 1.00 87.38 380 LYS A N 1
ATOM 3079 C CA . LYS A 1 380 ? -12.751 -4.427 -12.689 1.00 87.38 380 LYS A CA 1
ATOM 3080 C C . LYS A 1 380 ? -11.547 -5.369 -12.673 1.00 87.38 380 LYS A C 1
ATOM 3082 O O . LYS A 1 380 ? -10.657 -5.245 -13.515 1.00 87.38 380 LYS A O 1
ATOM 3087 N N . ARG A 1 381 ? -11.520 -6.344 -11.760 1.00 79.50 381 ARG A N 1
ATOM 3088 C CA . ARG A 1 381 ? -10.472 -7.370 -11.717 1.00 79.50 381 ARG A CA 1
ATOM 3089 C C . ARG A 1 381 ? -10.490 -8.260 -12.965 1.00 79.50 381 ARG A C 1
ATOM 3091 O O . ARG A 1 381 ? -9.429 -8.463 -13.548 1.00 79.50 381 ARG A O 1
ATOM 3098 N N . LYS A 1 382 ? -11.664 -8.715 -13.416 1.00 91.62 382 LYS A N 1
ATOM 3099 C CA . LYS A 1 382 ? -11.805 -9.498 -14.661 1.00 91.62 382 LYS A CA 1
ATOM 3100 C C . LYS A 1 382 ? -11.336 -8.708 -15.886 1.00 91.62 382 LYS A C 1
ATOM 3102 O O . LYS A 1 382 ? -10.521 -9.205 -16.654 1.00 91.62 382 LYS A O 1
ATOM 3107 N N . GLN A 1 383 ? -11.742 -7.442 -16.009 1.00 86.12 383 GLN A N 1
ATOM 3108 C CA . GLN A 1 383 ? -11.278 -6.561 -17.092 1.00 86.12 383 GLN A CA 1
ATOM 3109 C C . GLN A 1 383 ? -9.755 -6.364 -17.078 1.00 86.12 383 GLN A C 1
ATOM 3111 O O . GLN A 1 383 ? -9.109 -6.365 -18.125 1.00 86.12 383 GLN A O 1
ATOM 3116 N N . LYS A 1 384 ? -9.154 -6.223 -15.889 1.00 87.38 384 LYS A N 1
ATOM 3117 C CA . LYS A 1 384 ? -7.697 -6.129 -15.742 1.00 87.38 384 LYS A CA 1
ATOM 3118 C C . LYS A 1 384 ? -6.994 -7.417 -16.181 1.00 87.38 384 LYS A C 1
ATOM 3120 O O . LYS A 1 384 ? -5.955 -7.339 -16.835 1.00 87.38 384 LYS A O 1
ATOM 3125 N N . GLU A 1 385 ? -7.536 -8.581 -15.827 1.00 88.38 385 GLU A N 1
ATOM 3126 C CA . GLU A 1 385 ? -7.013 -9.889 -16.247 1.00 88.38 385 GLU A CA 1
ATOM 3127 C C . GLU A 1 385 ? -7.079 -10.049 -17.781 1.00 88.38 385 GLU A C 1
ATOM 3129 O O . GLU A 1 385 ? -6.080 -10.423 -18.397 1.00 88.38 385 GLU A O 1
ATOM 3134 N N . GLU A 1 386 ? -8.186 -9.654 -18.420 1.00 91.50 386 GLU A N 1
ATOM 3135 C CA . GLU A 1 386 ? -8.334 -9.646 -19.886 1.00 91.50 386 GLU A CA 1
ATOM 3136 C C . GLU A 1 386 ? -7.341 -8.697 -20.581 1.00 91.50 386 GLU A C 1
ATOM 3138 O O . GLU A 1 386 ? -6.713 -9.058 -21.584 1.00 91.50 386 GLU A O 1
ATOM 3143 N N . LEU A 1 387 ? -7.149 -7.489 -20.038 1.00 88.44 387 LEU A N 1
ATOM 3144 C CA . LEU A 1 387 ? -6.194 -6.516 -20.572 1.00 88.44 387 LEU A CA 1
ATOM 3145 C C . LEU A 1 387 ? -4.754 -7.041 -20.491 1.00 88.44 387 LEU A C 1
ATOM 3147 O O . LEU A 1 387 ? -3.995 -6.913 -21.453 1.00 88.44 387 LEU A O 1
ATOM 3151 N N . LEU A 1 388 ? -4.379 -7.653 -19.364 1.00 82.00 388 LEU A N 1
ATOM 3152 C CA . LEU A 1 388 ? -3.055 -8.253 -19.182 1.00 82.00 388 LEU A CA 1
ATOM 3153 C C . LEU A 1 388 ? -2.793 -9.357 -20.208 1.00 82.00 388 LEU A C 1
ATOM 3155 O O . LEU A 1 388 ? -1.695 -9.427 -20.762 1.00 82.00 388 LEU A O 1
ATOM 3159 N N . GLU A 1 389 ? -3.793 -10.183 -20.500 1.00 93.38 389 GLU A N 1
ATOM 3160 C CA . GLU A 1 389 ? -3.665 -11.240 -21.501 1.00 93.38 389 GLU A CA 1
ATOM 3161 C C . GLU A 1 389 ? -3.506 -10.667 -22.922 1.00 93.38 389 GLU A C 1
ATOM 3163 O O . GLU A 1 389 ? -2.661 -11.124 -23.698 1.00 93.38 389 GLU A O 1
ATOM 3168 N N . SER A 1 390 ? -4.220 -9.582 -23.238 1.00 90.44 390 SER A N 1
ATOM 3169 C CA . SER A 1 390 ? -4.049 -8.835 -24.493 1.00 90.44 390 SER A CA 1
ATOM 3170 C C . SER A 1 390 ? -2.649 -8.215 -24.627 1.00 90.44 390 SER A C 1
ATOM 3172 O O . SER A 1 390 ? -2.021 -8.310 -25.687 1.00 90.44 390 SER A O 1
ATOM 3174 N N . ILE A 1 391 ? -2.108 -7.640 -23.545 1.00 84.81 391 ILE A N 1
ATOM 3175 C CA . ILE A 1 391 ? -0.747 -7.077 -23.515 1.00 84.81 391 ILE A CA 1
ATOM 3176 C C . ILE A 1 391 ? 0.296 -8.168 -23.767 1.00 84.81 391 ILE A C 1
ATOM 3178 O O . ILE A 1 391 ? 1.170 -7.979 -24.615 1.00 84.81 391 ILE A O 1
ATOM 3182 N N . LYS A 1 392 ? 0.195 -9.321 -23.094 1.00 90.75 392 LYS A N 1
ATOM 3183 C CA . LYS A 1 392 ? 1.107 -10.456 -23.317 1.00 90.75 392 LYS A CA 1
ATOM 3184 C C . LYS A 1 392 ? 1.072 -10.929 -24.767 1.00 90.75 392 LYS A C 1
ATOM 3186 O O . LYS A 1 392 ? 2.122 -11.147 -25.371 1.00 90.75 392 LYS A O 1
ATOM 3191 N N . LYS A 1 393 ? -0.124 -11.035 -25.356 1.00 94.75 393 LYS A N 1
ATOM 3192 C CA . LYS A 1 393 ? -0.284 -11.387 -26.772 1.00 94.75 393 LYS A CA 1
ATOM 3193 C C . LYS A 1 393 ? 0.422 -10.377 -27.684 1.00 94.75 393 LYS A C 1
ATOM 3195 O O . LYS A 1 393 ? 1.175 -10.778 -28.567 1.00 94.75 393 LYS A O 1
ATOM 3200 N N . LYS A 1 394 ? 0.245 -9.075 -27.439 1.00 91.88 394 LYS A N 1
ATOM 3201 C CA . LYS A 1 394 ? 0.899 -8.005 -28.214 1.00 91.88 394 LYS A CA 1
ATOM 3202 C C . LYS A 1 394 ? 2.418 -7.976 -28.047 1.00 91.88 394 LYS A C 1
ATOM 3204 O O . LYS A 1 394 ? 3.123 -7.671 -29.006 1.00 91.88 394 LYS A O 1
ATOM 3209 N N . GLN A 1 395 ? 2.932 -8.301 -26.863 1.00 85.19 395 GLN A N 1
ATOM 3210 C CA . GLN A 1 395 ? 4.371 -8.447 -26.633 1.00 85.19 395 GLN A CA 1
ATOM 3211 C C . GLN A 1 395 ? 4.945 -9.605 -27.449 1.00 85.19 395 GLN A C 1
ATOM 3213 O O . GLN A 1 395 ? 5.928 -9.410 -28.157 1.00 85.19 395 GLN A O 1
ATOM 3218 N N . LYS A 1 396 ? 4.269 -10.759 -27.455 1.00 94.31 396 LYS A N 1
ATOM 3219 C CA . LYS A 1 396 ? 4.665 -11.902 -28.284 1.00 94.31 396 LYS A CA 1
ATOM 3220 C C . LYS A 1 396 ? 4.684 -11.554 -29.778 1.00 94.31 396 LYS A C 1
ATOM 3222 O O . LYS A 1 396 ? 5.673 -11.828 -30.450 1.00 94.31 396 LYS A O 1
ATOM 3227 N N . GLU A 1 397 ? 3.643 -10.883 -30.279 1.00 93.81 397 GLU A N 1
ATOM 3228 C CA . GLU A 1 397 ? 3.587 -10.397 -31.671 1.00 93.81 397 GLU A CA 1
ATOM 3229 C C . GLU A 1 397 ? 4.749 -9.433 -31.991 1.00 93.81 397 GLU A C 1
ATOM 3231 O O . GLU A 1 397 ? 5.350 -9.504 -33.063 1.00 93.81 397 GLU A O 1
ATOM 3236 N N . LYS A 1 398 ? 5.101 -8.539 -31.056 1.00 93.75 398 LYS A N 1
ATOM 3237 C CA . LYS A 1 398 ? 6.230 -7.608 -31.205 1.00 93.75 398 LYS A CA 1
ATOM 3238 C C . LYS A 1 398 ? 7.573 -8.339 -31.257 1.00 93.75 398 LYS A C 1
ATOM 3240 O O . LYS A 1 398 ? 8.420 -7.979 -32.073 1.00 93.75 398 LYS A O 1
ATOM 3245 N N . ASP A 1 399 ? 7.774 -9.338 -30.406 1.00 92.75 399 ASP A N 1
ATOM 3246 C CA . ASP A 1 399 ? 9.014 -10.116 -30.361 1.00 92.75 399 ASP A CA 1
ATOM 3247 C C . ASP A 1 399 ? 9.191 -10.958 -31.633 1.00 92.75 399 ASP A C 1
ATOM 3249 O O . ASP A 1 399 ? 10.289 -11.016 -32.194 1.00 92.75 399 ASP A O 1
ATOM 3253 N N . GLU A 1 400 ? 8.102 -11.535 -32.150 1.00 96.69 400 GLU A N 1
ATOM 3254 C CA . GLU A 1 400 ? 8.074 -12.212 -33.451 1.00 96.69 400 GLU A CA 1
ATOM 3255 C C . GLU A 1 400 ? 8.415 -11.243 -34.596 1.00 96.69 400 GLU A C 1
ATOM 3257 O O . GLU A 1 400 ? 9.281 -11.543 -35.422 1.00 96.69 400 GLU A O 1
ATOM 3262 N N . ALA A 1 401 ? 7.828 -10.041 -34.611 1.00 92.38 401 ALA A N 1
ATOM 3263 C CA . ALA A 1 401 ? 8.145 -9.017 -35.608 1.00 92.38 401 ALA A CA 1
ATOM 3264 C C . ALA A 1 401 ? 9.615 -8.562 -35.540 1.00 92.38 401 ALA A C 1
ATOM 3266 O O . ALA A 1 401 ? 10.265 -8.394 -36.574 1.00 92.38 401 ALA A O 1
ATOM 3267 N N . LEU A 1 402 ? 10.170 -8.407 -34.333 1.00 92.88 402 LEU A N 1
ATOM 3268 C CA . LEU A 1 402 ? 11.576 -8.048 -34.136 1.00 92.88 402 LEU A CA 1
ATOM 3269 C C . LEU A 1 402 ? 12.518 -9.153 -34.633 1.00 92.88 402 LEU A C 1
ATOM 3271 O O . LEU A 1 402 ? 13.575 -8.858 -35.196 1.00 92.88 402 LEU A O 1
ATOM 3275 N N . LYS A 1 403 ? 12.143 -10.424 -34.448 1.00 97.38 403 LYS A N 1
ATOM 3276 C CA . LYS A 1 403 ? 12.887 -11.565 -34.990 1.00 97.38 403 LYS A CA 1
ATOM 3277 C C . LYS A 1 403 ? 12.909 -11.529 -36.521 1.00 97.38 403 LYS A C 1
ATOM 3279 O O . LYS A 1 403 ? 13.993 -11.577 -37.099 1.00 97.38 403 LYS A O 1
ATOM 3284 N N . ILE A 1 404 ? 11.750 -11.338 -37.157 1.00 96.38 404 ILE A N 1
ATOM 3285 C CA . ILE A 1 404 ? 11.634 -11.204 -38.620 1.00 96.38 404 ILE A CA 1
ATOM 3286 C C . ILE A 1 404 ? 12.476 -10.023 -39.128 1.00 96.38 404 ILE A C 1
ATOM 3288 O O . ILE A 1 404 ? 13.200 -10.146 -40.114 1.00 96.38 404 ILE A O 1
ATOM 3292 N N . GLN A 1 405 ? 12.452 -8.882 -38.433 1.00 93.62 405 GLN A N 1
ATOM 3293 C CA . GLN A 1 405 ? 13.249 -7.711 -38.806 1.00 93.62 405 GLN A CA 1
ATOM 3294 C C . GLN A 1 405 ? 14.758 -8.002 -38.789 1.00 93.62 405 GLN A C 1
ATOM 3296 O O . GLN A 1 405 ? 15.471 -7.596 -39.708 1.00 93.62 405 GLN A O 1
ATOM 3301 N N . LYS A 1 406 ? 15.253 -8.714 -37.768 1.00 96.88 406 LYS A N 1
ATOM 3302 C CA . LYS A 1 406 ? 16.666 -9.121 -37.685 1.00 96.88 406 LYS A CA 1
ATOM 3303 C C . LYS A 1 406 ? 17.048 -10.082 -38.812 1.00 96.88 406 LYS A C 1
ATOM 3305 O O . LYS A 1 406 ? 18.131 -9.949 -39.378 1.00 96.88 406 LYS A O 1
ATOM 3310 N N . GLU A 1 407 ? 16.166 -11.017 -39.161 1.00 97.69 407 GLU A N 1
ATOM 3311 C CA . GLU A 1 407 ? 16.374 -11.940 -40.283 1.00 97.69 407 GLU A CA 1
ATOM 3312 C C . GLU A 1 407 ? 16.464 -11.187 -41.621 1.00 97.69 407 GLU A C 1
ATOM 3314 O O . GLU A 1 407 ? 17.405 -11.414 -42.382 1.00 97.69 407 GLU A O 1
ATOM 3319 N N . LEU A 1 408 ? 15.575 -10.217 -41.866 1.00 96.25 408 LEU A N 1
ATOM 3320 C CA . LEU A 1 408 ? 15.616 -9.361 -43.059 1.00 96.25 408 LEU A CA 1
ATOM 3321 C C . LEU A 1 408 ? 16.891 -8.506 -43.126 1.00 96.25 408 LEU A C 1
ATOM 3323 O O . LEU A 1 408 ? 17.509 -8.397 -44.184 1.00 96.25 408 LEU A O 1
ATOM 3327 N N . GLN A 1 409 ? 17.327 -7.929 -42.002 1.00 94.31 409 GLN A N 1
ATOM 3328 C CA . GLN A 1 409 ? 18.588 -7.180 -41.937 1.00 94.31 409 GLN A CA 1
ATOM 3329 C C . GLN A 1 409 ? 19.798 -8.068 -42.251 1.00 94.31 409 GLN A C 1
ATOM 3331 O O . GLN A 1 409 ? 20.717 -7.641 -42.954 1.00 94.31 409 GLN A O 1
ATOM 3336 N N . ASN A 1 410 ? 19.792 -9.313 -41.770 1.00 96.75 410 ASN A N 1
ATOM 3337 C CA . ASN A 1 410 ? 20.840 -10.276 -42.078 1.00 96.75 410 ASN A CA 1
ATOM 3338 C C . ASN A 1 410 ? 20.841 -10.649 -43.571 1.00 96.75 410 ASN A C 1
ATOM 3340 O O . ASN A 1 410 ? 21.892 -10.612 -44.210 1.00 96.75 410 ASN A O 1
ATOM 3344 N N . GLN A 1 411 ? 19.670 -10.920 -44.156 1.00 95.69 411 GLN A N 1
ATOM 3345 C CA . GLN A 1 411 ? 19.536 -11.190 -45.593 1.00 95.69 411 GLN A CA 1
ATOM 3346 C C . GLN A 1 411 ? 20.033 -10.016 -46.449 1.00 95.69 411 GLN A C 1
ATOM 3348 O O . GLN A 1 411 ? 20.801 -10.229 -47.386 1.00 95.69 411 GLN A O 1
ATOM 3353 N N . ALA A 1 412 ? 19.683 -8.776 -46.092 1.00 95.06 412 ALA A N 1
ATOM 3354 C CA . ALA A 1 412 ? 20.163 -7.579 -46.785 1.00 95.06 412 ALA A CA 1
ATOM 3355 C C . ALA A 1 412 ? 21.694 -7.422 -46.690 1.00 95.06 412 ALA A C 1
ATOM 3357 O O . ALA A 1 412 ? 22.351 -7.060 -47.668 1.00 95.06 412 ALA A O 1
ATOM 3358 N N . SER A 1 413 ? 22.286 -7.737 -45.532 1.00 94.75 413 SER A N 1
ATOM 3359 C CA . SER A 1 413 ? 23.743 -7.742 -45.342 1.00 94.75 413 SER A CA 1
ATOM 3360 C C . SER A 1 413 ? 24.433 -8.783 -46.230 1.00 94.75 413 SER A C 1
ATOM 3362 O O . SER A 1 413 ? 25.449 -8.485 -46.861 1.00 94.75 413 SER A O 1
ATOM 3364 N N . ILE A 1 414 ? 23.858 -9.986 -46.337 1.00 97.00 414 ILE A N 1
ATOM 3365 C CA . ILE A 1 414 ? 24.354 -11.050 -47.220 1.00 97.00 414 ILE A CA 1
ATOM 3366 C C . ILE A 1 414 ? 24.271 -10.611 -48.688 1.00 97.00 414 ILE A C 1
ATOM 3368 O O . ILE A 1 414 ? 25.278 -10.676 -49.388 1.00 97.00 414 ILE A O 1
ATOM 3372 N N . GLN A 1 415 ? 23.124 -10.094 -49.142 1.00 96.12 415 GLN A N 1
ATOM 3373 C CA . GLN A 1 415 ? 22.954 -9.604 -50.518 1.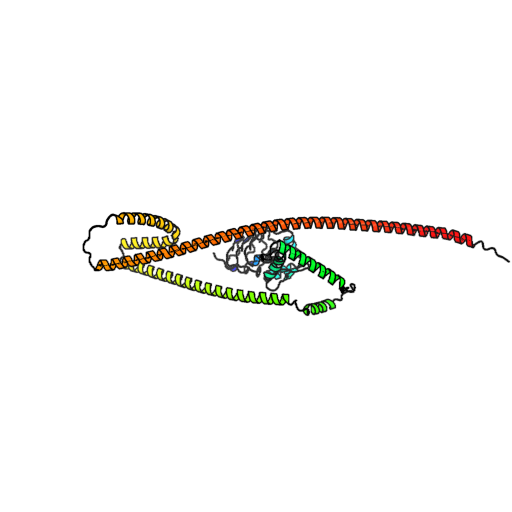00 96.12 415 GLN A CA 1
ATOM 3374 C C . GLN A 1 415 ? 23.956 -8.496 -50.864 1.00 96.12 415 GLN A C 1
ATOM 3376 O O . GLN A 1 415 ? 24.570 -8.528 -51.928 1.00 96.12 415 GLN A O 1
ATOM 3381 N N . LYS A 1 416 ? 24.194 -7.555 -49.941 1.00 96.69 416 LYS A N 1
ATOM 3382 C CA . LYS A 1 416 ? 25.188 -6.489 -50.130 1.00 96.69 416 LYS A CA 1
ATOM 3383 C C . LYS A 1 416 ? 26.605 -7.043 -50.308 1.00 96.69 416 LYS A C 1
ATOM 3385 O O . LYS A 1 416 ? 27.354 -6.528 -51.134 1.00 96.69 416 LYS A O 1
ATOM 3390 N N . LYS A 1 417 ? 26.977 -8.092 -49.563 1.00 97.19 417 LYS A N 1
ATOM 3391 C CA . LYS A 1 417 ? 28.277 -8.770 -49.718 1.00 97.19 417 LYS A CA 1
ATOM 3392 C C . LYS A 1 417 ? 28.390 -9.509 -51.051 1.00 97.19 417 LYS A C 1
ATOM 3394 O O . LYS A 1 417 ? 29.447 -9.447 -51.669 1.00 97.19 417 LYS A O 1
ATOM 3399 N N . VAL A 1 418 ? 27.320 -10.173 -51.495 1.00 97.44 418 VAL A N 1
ATOM 3400 C CA . VAL A 1 418 ? 27.282 -10.866 -52.795 1.00 97.44 418 VAL A CA 1
ATOM 3401 C C . VAL A 1 418 ? 27.467 -9.870 -53.941 1.00 97.44 418 VAL A C 1
ATOM 3403 O O . VAL A 1 418 ? 28.380 -10.048 -54.741 1.00 97.44 418 VAL A O 1
ATOM 3406 N N . LEU A 1 419 ? 26.699 -8.776 -53.957 1.00 96.94 419 LEU A N 1
ATOM 3407 C CA . LEU A 1 419 ? 26.825 -7.724 -54.975 1.00 96.94 419 LEU A CA 1
ATOM 3408 C C . LEU A 1 419 ? 28.215 -7.075 -54.978 1.00 96.94 419 LEU A C 1
ATOM 3410 O O . LEU A 1 419 ? 28.776 -6.819 -56.039 1.00 96.94 419 LEU A O 1
ATOM 3414 N N . ALA A 1 420 ? 28.799 -6.833 -53.799 1.00 95.94 420 ALA A N 1
ATOM 3415 C CA . ALA A 1 420 ? 30.160 -6.310 -53.704 1.00 95.94 420 ALA A CA 1
ATOM 3416 C C . ALA A 1 420 ? 31.191 -7.282 -54.304 1.00 95.94 420 ALA A C 1
ATOM 3418 O O . ALA A 1 420 ? 32.087 -6.852 -55.025 1.00 95.94 420 ALA A O 1
ATOM 3419 N N . ALA A 1 421 ? 31.049 -8.587 -54.054 1.00 96.31 421 ALA A N 1
ATOM 3420 C CA . ALA A 1 421 ? 31.925 -9.604 -54.632 1.00 96.31 421 ALA A CA 1
ATOM 3421 C C . ALA A 1 421 ? 31.757 -9.725 -56.159 1.00 96.31 421 ALA A C 1
ATOM 3423 O O . ALA A 1 421 ? 32.746 -9.886 -56.870 1.00 96.31 421 ALA A O 1
ATOM 3424 N N . GLU A 1 422 ? 30.530 -9.628 -56.675 1.00 97.12 422 GLU A N 1
ATOM 3425 C CA . GLU A 1 422 ? 30.260 -9.597 -58.120 1.00 97.12 422 GLU A CA 1
ATOM 3426 C C . GLU A 1 422 ? 30.865 -8.360 -58.790 1.00 97.12 422 GLU A C 1
ATOM 3428 O O . GLU A 1 422 ? 31.471 -8.477 -59.853 1.00 97.12 422 GLU A O 1
ATOM 3433 N N . PHE A 1 423 ? 30.768 -7.193 -58.147 1.00 96.31 423 PHE A N 1
ATOM 3434 C CA . PHE A 1 423 ? 31.370 -5.956 -58.644 1.00 96.31 423 PHE A CA 1
ATOM 3435 C C . PHE A 1 423 ? 32.899 -6.050 -58.723 1.00 96.31 423 PHE A C 1
ATOM 3437 O O . PHE A 1 423 ? 33.481 -5.666 -59.735 1.00 96.31 423 PHE A O 1
ATOM 3444 N N . VAL A 1 424 ? 33.550 -6.612 -57.696 1.00 97.00 424 VAL A N 1
ATOM 3445 C CA . VAL A 1 424 ? 35.004 -6.851 -57.705 1.00 97.00 424 VAL A CA 1
ATOM 3446 C C . VAL A 1 424 ? 35.396 -7.769 -58.865 1.00 97.00 424 VAL A C 1
ATOM 3448 O O . VAL A 1 424 ? 36.263 -7.400 -59.651 1.00 97.00 424 VAL A O 1
ATOM 3451 N N . LYS A 1 425 ? 34.699 -8.899 -59.052 1.00 96.56 425 LYS A N 1
ATOM 3452 C CA . LYS A 1 425 ? 34.949 -9.812 -60.184 1.00 96.56 425 LYS A CA 1
ATOM 3453 C C . LYS A 1 425 ? 34.776 -9.130 -61.542 1.00 96.56 425 LYS A C 1
ATOM 3455 O O . LYS A 1 425 ? 35.535 -9.393 -62.470 1.00 96.56 425 LYS A O 1
ATOM 3460 N N . MET A 1 426 ? 33.762 -8.275 -61.680 1.00 95.38 426 MET A N 1
ATOM 3461 C CA . MET A 1 426 ? 33.515 -7.536 -62.918 1.00 95.38 426 MET A CA 1
ATOM 3462 C C . MET A 1 426 ? 34.623 -6.506 -63.183 1.00 95.38 426 MET A C 1
ATOM 3464 O O . MET A 1 426 ? 35.086 -6.400 -64.313 1.00 95.38 426 MET A O 1
ATOM 3468 N N . SER A 1 427 ? 35.096 -5.810 -62.144 1.00 94.50 427 SER A N 1
ATOM 3469 C CA . SER A 1 427 ? 36.230 -4.882 -62.231 1.00 94.50 427 SER A CA 1
ATOM 3470 C C . SER A 1 427 ? 37.528 -5.588 -62.626 1.00 94.50 427 SER A C 1
ATOM 3472 O O . SER A 1 427 ? 38.239 -5.101 -63.499 1.00 94.50 427 SER A O 1
ATOM 3474 N N . GLU A 1 428 ? 37.827 -6.739 -62.019 1.00 95.31 428 GLU A N 1
ATOM 3475 C CA . GLU A 1 428 ? 38.997 -7.557 -62.367 1.00 95.31 428 GLU A CA 1
ATOM 3476 C C . GLU A 1 428 ? 38.944 -8.007 -63.831 1.00 95.31 428 GLU A C 1
ATOM 3478 O O . GLU A 1 428 ? 39.943 -7.923 -64.542 1.00 95.31 428 GLU A O 1
ATOM 3483 N N . LYS A 1 429 ? 37.764 -8.417 -64.313 1.00 94.88 429 LYS A N 1
ATOM 3484 C CA . LYS A 1 429 ? 37.565 -8.802 -65.714 1.00 94.88 429 LYS A CA 1
ATOM 3485 C C . LYS A 1 429 ? 37.799 -7.632 -66.679 1.00 94.88 429 LYS A C 1
ATOM 3487 O O . LYS A 1 429 ? 38.495 -7.807 -67.671 1.00 94.88 429 LYS A O 1
ATOM 3492 N N . VAL A 1 430 ? 37.262 -6.445 -66.380 1.00 92.94 430 VAL A N 1
ATOM 3493 C CA . VAL A 1 430 ? 37.489 -5.232 -67.194 1.00 92.94 430 VAL A CA 1
ATOM 3494 C C . VAL A 1 430 ? 38.974 -4.870 -67.234 1.00 92.94 430 VAL A C 1
ATOM 3496 O O . VAL A 1 430 ? 39.484 -4.475 -68.278 1.00 92.94 430 VAL A O 1
ATOM 3499 N N . GLN A 1 431 ? 39.686 -5.032 -66.117 1.00 90.88 431 GLN A N 1
ATOM 3500 C CA . GLN A 1 431 ? 41.117 -4.756 -66.050 1.00 90.88 431 GLN A CA 1
ATOM 3501 C C . GLN A 1 431 ? 41.939 -5.750 -66.889 1.00 90.88 431 GLN A C 1
ATOM 3503 O O . GLN A 1 431 ? 42.815 -5.326 -67.638 1.00 90.88 431 GLN A O 1
ATOM 3508 N N . GLN A 1 432 ? 41.595 -7.042 -66.861 1.00 89.75 432 GLN A N 1
ATOM 3509 C CA . GLN A 1 432 ? 42.202 -8.059 -67.734 1.00 89.75 432 GLN A CA 1
ATOM 3510 C C . GLN A 1 432 ? 41.928 -7.800 -69.227 1.00 89.75 432 GLN A C 1
ATOM 3512 O O . GLN A 1 432 ? 42.813 -7.968 -70.068 1.00 89.75 432 GLN A O 1
ATOM 3517 N N . GLU A 1 433 ? 40.710 -7.375 -69.579 1.00 87.69 433 GLU A N 1
ATOM 3518 C CA . GLU A 1 433 ? 40.355 -7.000 -70.956 1.00 87.69 433 GLU A CA 1
ATOM 3519 C C . GLU A 1 433 ? 41.118 -5.743 -71.421 1.00 87.69 433 GLU A C 1
ATOM 3521 O O . GLU A 1 433 ? 41.546 -5.672 -72.572 1.00 87.69 433 GLU A O 1
ATOM 3526 N N . ALA A 1 434 ? 41.362 -4.774 -70.532 1.00 82.69 434 ALA A N 1
ATOM 3527 C CA . ALA A 1 434 ? 42.168 -3.592 -70.841 1.00 82.69 434 ALA A CA 1
ATOM 3528 C C . ALA A 1 434 ? 43.654 -3.930 -71.066 1.00 82.69 434 ALA A C 1
ATOM 3530 O O . ALA A 1 434 ? 44.269 -3.405 -71.995 1.00 82.69 434 ALA A O 1
ATOM 3531 N N . GLU A 1 435 ? 44.227 -4.824 -70.255 1.00 81.88 435 GLU A N 1
ATOM 3532 C CA . GLU A 1 435 ? 45.614 -5.285 -70.414 1.00 81.88 435 GLU A CA 1
ATOM 3533 C C . GLU A 1 435 ? 45.804 -6.038 -71.741 1.00 81.88 435 GLU A C 1
ATOM 3535 O O . GLU A 1 435 ? 46.734 -5.750 -72.486 1.00 81.88 435 GLU A O 1
ATOM 3540 N N . THR A 1 436 ? 44.867 -6.919 -72.102 1.00 78.75 436 THR A N 1
ATOM 3541 C CA . THR A 1 436 ? 44.929 -7.692 -73.359 1.00 78.75 436 THR A CA 1
ATOM 3542 C C . THR A 1 436 ? 44.592 -6.875 -74.615 1.00 78.75 436 THR A C 1
ATOM 3544 O O . THR A 1 436 ? 45.131 -7.149 -75.686 1.00 78.75 436 THR A O 1
ATOM 3547 N N . GLY A 1 437 ? 43.740 -5.850 -74.513 1.00 65.38 437 GLY A N 1
ATOM 3548 C CA . GLY A 1 437 ? 43.426 -4.943 -75.625 1.00 65.38 437 GLY A CA 1
ATOM 3549 C C . GLY A 1 437 ? 44.535 -3.932 -75.949 1.00 65.38 437 GLY A C 1
ATOM 3550 O O . GLY A 1 437 ? 44.612 -3.449 -77.078 1.00 65.38 437 GLY A O 1
ATOM 3551 N N . SER A 1 438 ? 45.413 -3.632 -74.988 1.00 56.12 438 SER A N 1
ATOM 3552 C CA . SER A 1 438 ? 46.528 -2.689 -75.166 1.00 56.12 438 SER A CA 1
ATOM 3553 C C . SER A 1 438 ? 47.634 -3.249 -76.070 1.00 56.12 438 SER A C 1
ATOM 3555 O O . SER A 1 438 ? 48.218 -2.503 -76.857 1.00 56.12 438 SER A O 1
ATOM 3557 N N . ASP A 1 439 ? 47.866 -4.563 -76.032 1.00 54.62 439 ASP A N 1
ATOM 3558 C CA . ASP A 1 439 ? 48.883 -5.221 -76.863 1.00 54.62 439 ASP A CA 1
ATOM 3559 C C . ASP A 1 439 ? 48.501 -5.245 -78.356 1.00 54.62 439 ASP A C 1
ATOM 3561 O O . ASP A 1 439 ? 49.365 -5.099 -79.220 1.00 54.62 439 ASP A O 1
ATOM 3565 N N . LEU A 1 440 ? 47.205 -5.315 -78.682 1.00 53.03 440 LEU A N 1
ATOM 3566 C CA . LEU A 1 440 ? 46.718 -5.273 -80.070 1.00 53.03 440 LEU A CA 1
ATOM 3567 C C . LEU A 1 440 ? 46.838 -3.881 -80.715 1.00 53.03 440 LEU A C 1
ATOM 3569 O O . LEU A 1 440 ? 47.037 -3.783 -81.924 1.00 53.03 440 LEU A O 1
ATOM 3573 N N . VAL A 1 441 ? 46.768 -2.798 -79.934 1.00 52.12 441 VAL A N 1
ATOM 3574 C CA . VAL A 1 441 ? 46.900 -1.424 -80.463 1.00 52.12 441 VAL A CA 1
ATOM 3575 C C . VAL A 1 441 ? 48.370 -1.039 -80.680 1.00 52.12 441 VAL A C 1
ATOM 3577 O O . VAL A 1 441 ? 48.679 -0.266 -81.587 1.00 52.12 441 VAL A O 1
ATOM 3580 N N . ILE A 1 442 ? 49.303 -1.611 -79.913 1.00 52.16 442 ILE A N 1
ATOM 3581 C CA . ILE A 1 442 ? 50.743 -1.365 -80.097 1.00 52.16 442 ILE A CA 1
ATOM 3582 C C . ILE A 1 442 ? 51.285 -2.106 -81.335 1.00 52.16 442 ILE A C 1
ATOM 3584 O O . ILE A 1 442 ? 52.185 -1.597 -82.009 1.00 52.16 442 ILE A O 1
ATOM 3588 N N . GLU A 1 443 ? 50.700 -3.245 -81.717 1.00 51.09 443 GLU A N 1
ATOM 3589 C CA . GLU A 1 443 ? 51.108 -3.974 -82.927 1.00 51.09 443 GLU A CA 1
ATOM 3590 C C . GLU A 1 443 ? 50.602 -3.318 -84.234 1.00 51.09 443 GLU A C 1
ATOM 3592 O O . GLU A 1 443 ? 51.263 -3.412 -85.270 1.00 51.09 443 GLU A O 1
ATOM 3597 N N . GLU A 1 444 ? 49.497 -2.563 -84.202 1.00 49.12 444 GLU A N 1
ATOM 3598 C CA . GLU A 1 444 ? 48.964 -1.869 -85.389 1.00 49.12 444 GLU A CA 1
ATOM 3599 C C . GLU A 1 444 ? 49.611 -0.493 -85.658 1.00 49.12 444 GLU A C 1
ATOM 3601 O O . GLU A 1 444 ? 49.627 -0.034 -86.802 1.00 49.12 444 GLU A O 1
ATOM 3606 N N . MET A 1 445 ? 50.244 0.145 -84.661 1.00 47.19 445 MET A N 1
ATOM 3607 C CA . MET A 1 445 ? 50.950 1.429 -84.847 1.00 47.19 445 MET A CA 1
ATOM 3608 C C . MET A 1 445 ? 52.398 1.304 -85.362 1.00 47.19 445 MET A C 1
ATOM 3610 O O . MET A 1 445 ? 53.043 2.321 -85.615 1.00 47.19 445 MET A O 1
ATOM 3614 N N . THR A 1 446 ? 52.916 0.091 -85.590 1.00 50.44 446 THR A N 1
ATOM 3615 C CA . THR A 1 446 ? 54.249 -0.125 -86.205 1.00 50.44 446 THR A CA 1
ATOM 3616 C C . THR A 1 446 ? 54.215 -0.345 -87.722 1.00 50.44 446 THR A C 1
ATOM 3618 O O . THR A 1 446 ? 55.263 -0.491 -88.350 1.00 50.44 446 THR A O 1
ATOM 3621 N N . LYS A 1 447 ? 53.038 -0.279 -88.357 1.00 49.28 447 LYS A N 1
ATOM 3622 C CA . LYS A 1 447 ? 52.887 -0.265 -89.823 1.00 49.28 447 LYS A CA 1
ATOM 3623 C C . LYS A 1 447 ? 52.499 1.122 -90.335 1.00 49.28 447 LYS A C 1
ATOM 3625 O O . LYS A 1 447 ? 51.465 1.292 -90.972 1.00 49.28 447 LYS A O 1
ATOM 3630 N N . ILE A 1 448 ? 53.344 2.121 -90.092 1.00 49.44 448 ILE A N 1
ATOM 3631 C CA . ILE A 1 448 ? 53.321 3.354 -90.889 1.00 49.44 448 ILE A CA 1
ATOM 3632 C C . ILE A 1 448 ? 54.450 3.229 -91.920 1.00 49.44 448 ILE A C 1
ATOM 3634 O O . ILE A 1 448 ? 55.619 3.242 -91.532 1.00 49.44 448 ILE A O 1
ATOM 3638 N N . PRO A 1 449 ? 54.140 3.049 -93.217 1.00 49.69 449 PRO A N 1
ATOM 3639 C CA . PRO A 1 449 ? 55.159 3.013 -94.253 1.00 49.69 449 PRO A CA 1
ATOM 3640 C C . PRO A 1 449 ? 55.784 4.402 -94.394 1.00 49.69 449 PRO A C 1
ATOM 3642 O O . PRO A 1 449 ? 55.083 5.399 -94.569 1.00 49.69 449 PRO A O 1
ATOM 3645 N N . SER A 1 450 ? 57.112 4.457 -94.318 1.00 49.81 450 SER A N 1
ATOM 3646 C CA . SER A 1 450 ? 57.891 5.618 -94.734 1.00 49.81 450 SER A CA 1
ATOM 3647 C C . SER A 1 450 ? 57.622 5.879 -96.216 1.00 49.81 450 SER A C 1
ATOM 3649 O O . SER A 1 450 ? 57.966 5.046 -97.056 1.00 49.81 450 SER A O 1
ATOM 3651 N N . VAL A 1 451 ? 56.998 7.012 -96.524 1.00 50.59 451 VAL A N 1
ATOM 3652 C CA . VAL A 1 451 ? 56.918 7.545 -97.886 1.00 50.59 451 VAL A CA 1
ATOM 3653 C C . VAL A 1 451 ? 57.982 8.631 -98.010 1.00 50.59 451 VAL A C 1
ATOM 3655 O O . VAL A 1 451 ? 58.069 9.507 -97.147 1.00 50.59 451 VAL A O 1
ATOM 3658 N N . GLU A 1 452 ? 58.807 8.461 -99.044 1.00 46.28 452 GLU A N 1
ATOM 3659 C CA . GLU A 1 452 ? 59.907 9.316 -99.511 1.00 46.28 452 GLU A CA 1
ATOM 3660 C C . GLU A 1 452 ? 59.487 10.742 -99.885 1.00 46.28 452 GLU A C 1
ATOM 3662 O O . GLU A 1 452 ? 58.339 10.930 -100.360 1.00 46.28 452 GLU A O 1
#

pLDDT: mean 79.76, std 18.14, range [36.41, 98.75]

Sequence (452 aa):
MNFSSFHDIEPNFTEINMSGQPVLSFDGIQKFQNLQKLNISNTLVTTFKHATTLPNLTEIDFRNTPLSKYPFVREMCLFAFGFSIRLINGKEVTDEERNLSNYKYRPEAEATVRNGEYIRLNYSGRFTKCFGKCSYETSKYIEKRETKATEGETSNNSTNQLLENIAKTTSQVHQIRMENRNQNKCFILPTLAKYDEFSVDSLKDELNQIKPPIEYQRDQIRLEAQQKKDAVTIDSLHSILNDLNTKLNKNEFSLLTANETNSRLQEELKKLMPNNQIVDDYLEKLNELRDEKTTTGQLETEFESLTSLHSQISQNAKKAATAPQQLDLSLESDLNKILQAAEALKNEKLDAEAKLNALRNRIESQKDEIMKLRREEENKRKQKEELLESIKKKQKEKDEALKIQKELQNQASIQKKVLAAEFVKMSEKVQQEAETGSDLVIEEMTKIPSVE

Foldseek 3Di:
DQDQALVVDDQDDQEDANALHQHAAPANVVSNLNHAYEEHANYAHQAHAQAAANPNHAYYEHHNYNLVLDPCSVLLVCLRHHLNYQYYNNDGQDVVSSCCVVPPCSVVSSVCRNNRFDWDQDPVRDTDTDPDPPPVVVVVVVVVVVVVPDDDDDDPDDPVVVVVVVVVVVVVVVVVVVVVVVVPPPPPPPDDDDDDPVVVVVVVVVVVPPDPPPVVVVVVVVVVVVVVVVVVVVVVVVVVVVVVVVVVVVVVVVVVVVVVVVVVVLVVVCVVPVPDPVSVVVVVVVVVVVVCVVVVVVVVVVVVVVVVVVVVVVVVVVVDDDDDDDDDPVVVVVVVVVVVVVVVVVVVVVVVVVVVVVVVVVVVVVVVVVVVVVVVVVVVVVVVVVVVVVVVVVVVVVVVVVVVVVVVVVVVVVVVVVVVVVVVVVVVVVVVVVVVVVVVVVVVVVPDDDDD

InterPro domains:
  IPR032675 Leucine-rich repeat domain superfamily [G3DSA:3.80.10.10] (1-104)

Organism: NCBI:txid1144522

Radius of gyration: 44.1 Å; chains: 1; bounding box: 126×45×160 Å